Protein AF-A0A0F9LP31-F1 (afdb_monomer)

InterPro domains:
  IPR007197 Radical SAM [PF04055] (24-174)
  IPR007197 Radical SAM [SFLDS00029] (25-174)
  IPR013785 Aldolase-type TIM barrel [G3DSA:3.20.20.70] (20-294)
  IPR058240 Radical SAM superfamily [SSF102114] (23-187)

Foldseek 3Di:
DDDDPDDPVVLVQQLLQQLVLEHAAFDAAPWPFLLQVCLLCVVQVHDLTDHHDDLVSLVVRLVSHDQADEHEYQAGPLNSHHQQLNPVCSLVSLLSNCVSRVPGAYEYEHCQQNDDPVCLVSCVSRNYAYEHAVQFPPPVVCCVRGVDPGPCPRVLCCLQPRVVRYQEYEYEQQDPVRLVVRLVVSVVSPVCRQAPHEYEYEHRFAFPSRDVVSLVSRVNRLVCVVVSVVVSVVRHPHYAYAALAPVSDDPPDDLQRYDDVPDGSPLVVVVVVVVVVVVVCVVVVHDLQQEAEEAWPRCQVVCCVVCVVCVVRYFYQAAPSTHTSNGDLLNHAPVSVVVRCVVVVSHQEYEYACNQQDVQHGSVRDHPDCPDSHHYDHD

pLDDT: mean 86.64, std 11.51, range [40.88, 98.44]

Sequence (379 aa):
MKTIGLNKQDYKLFIRDALNN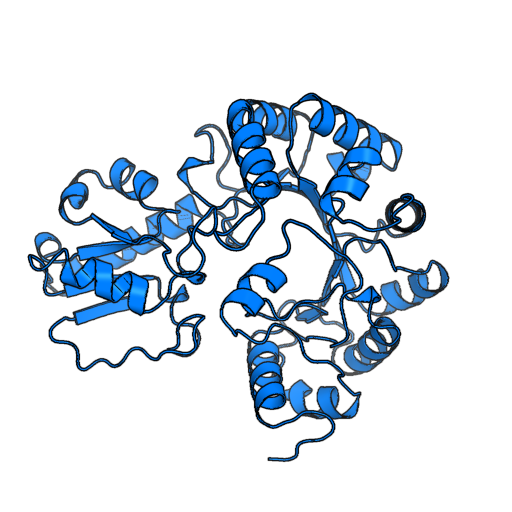CLITGGKCNIGCIFCSCKAQNSIGLRNQIDYISKADIDSIVDYINPNQTIFFGEGTSFLSCEPFSNTEYVDLLEYFNKYFPNSNKMTTTTGLNINPQDYDRLRKCNISFVISVNTLDQNKRQEIMKSQDNFYGLIDFLKNCKDIIHKVSLFYFDMKILKSDLEKLNKIDSDYITKKQVMLRLIDYSKFHNQKTQQLHLNAKKTWFKGVEYFDKNVMYPYYWLRSLSDFPDNIKEINNSIFGIYPARKIFKNKIKEALQFFESNLIDVTKIGFLLAESVYDYFIIQFPELKKNAIFVKNNTFGGSYTVAPLLTLNDFINAILKNKKFNTFLTSKTIFNWKRDIGGNHIIFDYPFKIYLI

Organism: NCBI:txid412755

Radius of gyration: 21.65 Å; Cα contacts (8 Å, |Δi|>4): 676; chains: 1; bounding box: 56×42×60 Å

Nearest PDB structures (foldseek):
  2fb2-assembly1_B  TM=6.799E-01  e=3.625E-04  Staphylococcus aureus
  5vsm-assembly1_A  TM=6.860E-01  e=3.244E-03  Mus musculus
  1tv7-assembly1_B  TM=6.315E-01  e=1.563E-03  Staphylococcus aureus
  6q2q-assembly2_B  TM=5.905E-01  e=2.872E-03  Mus musculus

Mean predicted aligned error: 6.44 Å

Secondary structure (DSSP, 8-state):
---SSS-HHHHHHHHHHHTTTEE----------TT-HHHHHHTTT-----S---HHHHHTTGGG--TTSPEEESB-TTS-B--GGGSTTHHHHHHHHHTT-TTS-EEEEE-SSS--GGGHHHHHTTTEEEEEEEE-S-HHHHHHHH-S---SHHHHHHHHH-TTTEEEEEEE---HHHHHHHHHHHHHH-THHHHTSEEEEEPPP--TTS-HHHHHHHHHHHHHHHHHHHHHHHH-SEEEEEES-GGGS-TTS-GGGEEETTBTTHHHHHHHHHHHHHHHHHHTT--GGGEEEEEEHHHHHHHHHH-GGGTTTEEEE---SS-TT--SGGG--HHHHHHHHHH-TT-SEEEE-GGGSBTTB-TTS-B--S-SSSEEEE-

Structure (mmCIF, N/CA/C/O backbone):
data_AF-A0A0F9LP31-F1
#
_entry.id   AF-A0A0F9LP31-F1
#
loop_
_atom_site.group_PDB
_atom_site.id
_atom_site.type_symbol
_atom_site.label_atom_id
_atom_site.label_alt_id
_atom_site.label_comp_id
_atom_site.label_asym_id
_atom_site.label_entity_id
_atom_site.label_seq_id
_atom_site.pdbx_PDB_ins_code
_atom_site.Cartn_x
_atom_site.Cartn_y
_atom_site.Cartn_z
_atom_site.occupancy
_atom_site.B_iso_or_equiv
_atom_site.auth_seq_id
_atom_site.auth_comp_id
_atom_site.auth_asym_id
_atom_site.auth_atom_id
_atom_site.pdbx_PDB_model_num
ATOM 1 N N . MET A 1 1 ? -24.455 -3.508 -22.679 1.00 49.81 1 MET A N 1
ATOM 2 C CA . MET A 1 1 ? -23.961 -3.737 -21.302 1.00 49.81 1 MET A CA 1
ATOM 3 C C . MET A 1 1 ? -24.968 -3.104 -20.368 1.00 49.81 1 MET A C 1
ATOM 5 O O . MET A 1 1 ? -25.236 -1.923 -20.552 1.00 49.81 1 MET A O 1
ATOM 9 N N . LYS A 1 2 ? -25.576 -3.868 -19.454 1.00 40.88 2 LYS A N 1
ATOM 10 C CA . LYS A 1 2 ? -26.434 -3.289 -18.412 1.00 40.88 2 LYS A CA 1
ATOM 11 C C . LYS A 1 2 ? -25.560 -2.394 -17.527 1.00 40.88 2 LYS A C 1
ATOM 13 O O . LYS A 1 2 ? -24.626 -2.888 -16.913 1.00 40.88 2 LYS A O 1
ATOM 18 N N . THR A 1 3 ? -25.834 -1.096 -17.507 1.00 53.31 3 THR A N 1
ATOM 19 C CA . THR A 1 3 ? -25.357 -0.161 -16.480 1.00 53.31 3 THR A CA 1
ATOM 20 C C . THR A 1 3 ? -26.496 0.013 -15.486 1.00 53.31 3 THR A C 1
ATOM 22 O O . THR A 1 3 ? -27.542 0.516 -15.895 1.00 53.31 3 THR A O 1
ATOM 25 N N . ILE A 1 4 ? -26.346 -0.397 -14.224 1.00 58.62 4 ILE A N 1
ATOM 26 C CA . ILE A 1 4 ? -27.332 -0.046 -13.190 1.00 58.62 4 ILE A CA 1
ATOM 27 C C . ILE A 1 4 ? -26.622 0.684 -12.060 1.00 58.62 4 ILE A C 1
ATOM 29 O O . ILE A 1 4 ? -26.120 0.046 -11.156 1.00 58.62 4 ILE A O 1
ATOM 33 N N . GLY A 1 5 ? -26.630 2.018 -12.136 1.00 66.19 5 GLY A N 1
ATOM 34 C CA . GLY A 1 5 ? -26.054 2.934 -11.144 1.00 66.19 5 GLY A CA 1
ATOM 35 C C . GLY A 1 5 ? -24.800 3.659 -11.641 1.00 66.19 5 GLY A C 1
ATOM 36 O O . GLY A 1 5 ? -24.668 4.866 -11.446 1.00 66.19 5 GLY A O 1
ATOM 37 N N . LEU A 1 6 ? -23.920 2.957 -12.363 1.00 81.94 6 LEU A N 1
ATOM 38 C CA . LEU A 1 6 ? -22.640 3.496 -12.844 1.00 81.94 6 LEU A CA 1
ATOM 39 C C . LEU A 1 6 ? -22.661 3.935 -14.314 1.00 81.94 6 LEU A C 1
ATOM 41 O O . LEU A 1 6 ? -23.241 3.280 -15.181 1.00 81.94 6 LEU A O 1
ATOM 45 N N . ASN A 1 7 ? -21.936 5.013 -14.633 1.00 85.19 7 ASN A N 1
ATOM 46 C CA . ASN A 1 7 ? -21.635 5.344 -16.029 1.00 85.19 7 ASN A CA 1
ATOM 47 C C . ASN A 1 7 ? -20.669 4.307 -16.641 1.00 85.19 7 ASN A C 1
ATOM 49 O O . ASN A 1 7 ? -19.993 3.552 -15.943 1.00 85.19 7 ASN A O 1
ATOM 53 N N . LYS A 1 8 ? -20.556 4.295 -17.975 1.00 83.38 8 LYS A N 1
ATOM 54 C CA . LYS A 1 8 ? -19.739 3.315 -18.716 1.00 83.38 8 LYS A CA 1
ATOM 55 C C . LYS A 1 8 ? -18.273 3.263 -18.268 1.00 83.38 8 LYS A C 1
ATOM 57 O O . LYS A 1 8 ? -17.661 2.200 -18.347 1.00 83.38 8 LYS A O 1
ATOM 62 N N . GLN A 1 9 ? -17.690 4.393 -17.872 1.00 81.06 9 GLN A N 1
ATOM 63 C CA . GLN A 1 9 ? -16.290 4.440 -17.455 1.00 81.06 9 GLN A CA 1
ATOM 64 C C . GLN A 1 9 ? -16.117 3.861 -16.048 1.00 81.06 9 GLN A C 1
ATOM 66 O O . GLN A 1 9 ? -15.221 3.049 -15.836 1.00 81.06 9 GLN A O 1
ATOM 71 N N . ASP A 1 10 ? -17.012 4.209 -15.129 1.00 84.25 10 ASP A N 1
ATOM 72 C CA . ASP A 1 10 ? -17.031 3.686 -13.762 1.00 84.25 10 ASP A CA 1
ATOM 73 C C . ASP A 1 10 ? -17.294 2.192 -13.724 1.00 84.25 10 ASP A C 1
ATOM 75 O O . ASP A 1 10 ? -16.589 1.461 -13.038 1.00 84.25 10 ASP A O 1
ATOM 79 N N . TYR A 1 11 ? -18.222 1.718 -14.550 1.00 86.56 11 TYR A N 1
ATOM 80 C CA . TYR A 1 11 ? -18.503 0.295 -14.659 1.00 86.56 11 TYR A CA 1
ATOM 81 C C . TYR A 1 11 ? -17.271 -0.508 -15.113 1.00 86.56 11 TYR A C 1
ATOM 83 O O . TYR A 1 11 ? -16.978 -1.572 -14.575 1.00 86.56 11 TYR A O 1
ATOM 91 N N . LYS A 1 12 ? -16.481 0.021 -16.060 1.00 84.50 12 LYS A N 1
ATOM 92 C CA . LYS A 1 12 ? -15.225 -0.623 -16.487 1.00 84.50 12 LYS A CA 1
ATOM 93 C C . LYS A 1 12 ? -14.193 -0.690 -15.365 1.00 84.50 12 LYS A C 1
ATOM 95 O O . LYS A 1 12 ? -13.499 -1.696 -15.244 1.00 84.50 12 LYS A O 1
ATOM 100 N N . LEU A 1 13 ? -14.063 0.384 -14.587 1.00 81.88 13 LEU A N 1
ATOM 101 C CA . LEU A 1 13 ? -13.157 0.428 -13.440 1.00 81.88 13 LEU A CA 1
ATOM 102 C C . LEU A 1 13 ? -13.594 -0.561 -12.357 1.00 81.88 13 LEU A C 1
ATOM 104 O O . LEU A 1 13 ? -12.758 -1.271 -11.806 1.00 81.88 13 LEU A O 1
ATOM 108 N N . PHE A 1 14 ? -14.900 -0.646 -12.122 1.00 86.12 14 PHE A N 1
ATOM 109 C CA . PHE A 1 14 ? -15.495 -1.535 -11.139 1.00 86.12 14 PHE A CA 1
ATOM 110 C C . PHE A 1 14 ? -15.284 -3.015 -11.487 1.00 86.12 14 PHE A C 1
ATOM 112 O O . PHE A 1 14 ? -14.776 -3.768 -10.663 1.00 86.12 14 PHE A O 1
ATOM 119 N N . ILE A 1 15 ? -15.543 -3.411 -12.739 1.00 87.56 15 ILE A N 1
ATOM 120 C CA . ILE A 1 15 ? -15.263 -4.772 -13.233 1.00 87.56 15 ILE A CA 1
ATOM 121 C C . ILE A 1 15 ? -13.771 -5.105 -13.143 1.00 87.56 15 ILE A C 1
ATOM 123 O O . ILE A 1 15 ? -13.401 -6.200 -12.726 1.00 87.56 15 ILE A O 1
ATOM 127 N N . ARG A 1 16 ? -12.897 -4.164 -13.526 1.00 84.69 16 ARG A N 1
ATOM 128 C CA . ARG A 1 16 ? -11.446 -4.357 -13.421 1.00 84.69 16 ARG A CA 1
ATOM 129 C C . ARG A 1 16 ? -11.039 -4.641 -11.977 1.00 84.69 16 ARG A C 1
ATOM 131 O O . ARG A 1 16 ? -10.239 -5.541 -11.756 1.00 84.69 16 ARG A O 1
ATOM 138 N N . ASP A 1 17 ? -11.544 -3.881 -11.013 1.00 86.31 17 ASP A N 1
ATOM 139 C CA . ASP A 1 17 ? -11.203 -4.099 -9.607 1.00 86.31 17 ASP A CA 1
ATOM 140 C C . ASP A 1 17 ? -11.762 -5.436 -9.100 1.00 86.31 17 ASP A C 1
ATOM 142 O O . ASP A 1 17 ? -11.011 -6.184 -8.474 1.00 86.31 17 ASP A O 1
ATOM 146 N N . ALA A 1 18 ? -12.988 -5.808 -9.484 1.00 89.44 18 ALA A N 1
ATOM 147 C CA . ALA A 1 18 ? -13.575 -7.104 -9.138 1.00 89.44 18 ALA A CA 1
ATOM 148 C C . ALA A 1 18 ? -12.726 -8.287 -9.640 1.00 89.44 18 ALA A C 1
ATOM 150 O O . ALA A 1 18 ? -12.431 -9.200 -8.876 1.00 89.44 18 ALA A O 1
ATOM 151 N N . LEU A 1 19 ? -12.221 -8.221 -10.879 1.00 88.75 19 LEU A N 1
ATOM 152 C CA . LEU A 1 19 ? -11.303 -9.225 -11.447 1.00 88.75 19 LEU A CA 1
ATOM 153 C C . LEU A 1 19 ? -9.974 -9.364 -10.685 1.00 88.75 19 LEU A C 1
ATOM 155 O O . LEU A 1 19 ? -9.249 -10.337 -10.880 1.00 88.75 19 LEU A O 1
ATOM 159 N N . ASN A 1 20 ? -9.627 -8.385 -9.849 1.00 85.12 20 ASN A N 1
ATOM 160 C CA . ASN A 1 20 ? -8.463 -8.426 -8.969 1.00 85.12 20 ASN A CA 1
ATOM 161 C C . ASN A 1 20 ? -8.861 -8.620 -7.496 1.00 85.12 20 ASN A C 1
ATOM 163 O O . ASN A 1 20 ? -8.081 -8.285 -6.605 1.00 85.12 20 ASN A O 1
ATOM 167 N N . ASN A 1 21 ? -10.065 -9.135 -7.232 1.00 90.81 21 ASN A N 1
ATOM 168 C CA . ASN A 1 21 ? -10.588 -9.347 -5.887 1.00 90.81 21 ASN A CA 1
ATOM 169 C C . ASN A 1 21 ? -10.711 -8.064 -5.045 1.00 90.81 21 ASN A C 1
ATOM 171 O O . ASN A 1 21 ? -10.670 -8.114 -3.817 1.00 90.81 21 ASN A O 1
ATOM 175 N N . CYS A 1 22 ? -10.891 -6.914 -5.692 1.00 89.88 22 CYS A N 1
ATOM 176 C CA . CYS A 1 22 ? -11.143 -5.638 -5.038 1.00 89.88 22 CYS A CA 1
ATOM 177 C C . CYS A 1 22 ? -12.588 -5.191 -5.276 1.00 89.88 22 CYS A C 1
ATOM 179 O O . CY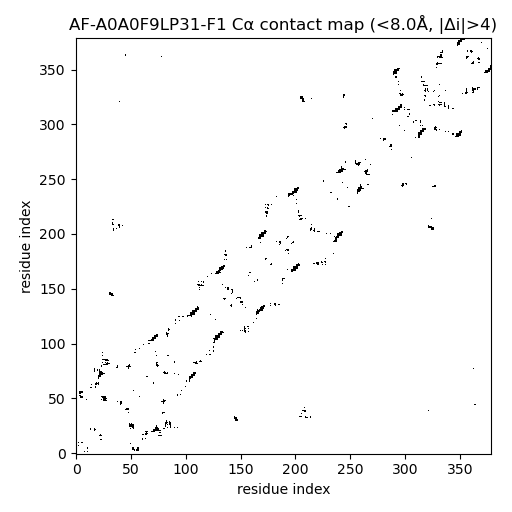S A 1 22 ? -13.050 -5.131 -6.413 1.00 89.88 22 CYS A O 1
ATOM 181 N N . LEU A 1 23 ? -13.282 -4.798 -4.214 1.00 89.56 23 LEU A N 1
ATOM 182 C CA . LEU A 1 23 ? -14.581 -4.149 -4.285 1.00 89.56 23 LEU A CA 1
ATOM 183 C C . LEU A 1 23 ? -14.478 -2.746 -3.702 1.00 89.56 23 LEU A C 1
ATOM 185 O O . LEU A 1 23 ? -14.383 -2.563 -2.492 1.00 89.56 23 LEU A O 1
ATOM 189 N N . ILE A 1 24 ? -14.542 -1.743 -4.563 1.00 86.50 24 ILE A N 1
ATOM 190 C CA . ILE A 1 24 ? -14.755 -0.362 -4.135 1.00 86.50 24 ILE A CA 1
ATOM 191 C C . ILE A 1 24 ? -16.195 -0.191 -3.653 1.00 86.50 24 ILE A C 1
ATOM 193 O O . ILE A 1 24 ? -17.113 -0.797 -4.196 1.00 86.50 24 ILE A O 1
ATOM 197 N N . THR A 1 25 ? -16.395 0.642 -2.637 1.00 82.56 25 THR A N 1
ATOM 198 C CA . THR A 1 25 ? -17.721 0.909 -2.050 1.00 82.56 25 THR A CA 1
ATOM 199 C C . THR A 1 25 ? -18.273 2.275 -2.433 1.00 82.56 25 THR A C 1
ATOM 201 O O . THR A 1 25 ? -19.372 2.630 -2.027 1.00 82.56 25 THR A O 1
ATOM 204 N N . GLY A 1 26 ? -17.514 3.049 -3.211 1.00 82.38 26 GLY A N 1
ATOM 205 C CA . GLY A 1 26 ? -17.853 4.419 -3.567 1.00 82.38 26 GLY A CA 1
ATOM 206 C C . GLY A 1 26 ? -17.893 5.352 -2.355 1.00 82.38 26 GLY A C 1
ATOM 207 O O . GLY A 1 26 ? -17.541 4.972 -1.237 1.00 82.38 26 GLY A O 1
ATOM 208 N N . GLY A 1 27 ? -18.334 6.584 -2.589 1.00 80.62 27 GLY A N 1
ATOM 209 C CA . GLY A 1 27 ? -18.416 7.629 -1.575 1.00 80.62 27 GLY A CA 1
ATOM 210 C C . GLY A 1 27 ? -17.231 8.593 -1.594 1.00 80.62 27 GLY A C 1
ATOM 211 O O . GLY A 1 27 ? -16.167 8.319 -2.153 1.00 80.62 27 GLY A O 1
ATOM 212 N N . LYS A 1 28 ? -17.442 9.764 -0.985 1.00 82.75 28 LYS A N 1
ATOM 213 C CA . LYS A 1 28 ? -16.460 10.852 -0.920 1.00 82.75 28 LYS A CA 1
ATOM 214 C C . LYS A 1 28 ? -15.696 10.783 0.393 1.00 82.75 28 LYS A C 1
ATOM 216 O O . LYS A 1 28 ? -16.286 10.880 1.464 1.00 82.75 28 LYS A O 1
ATOM 221 N N . CYS A 1 29 ? -14.373 10.674 0.309 1.00 84.56 29 CYS A N 1
ATOM 222 C CA . CYS A 1 29 ? -13.518 10.773 1.486 1.00 84.56 29 CYS A CA 1
ATOM 223 C C . CYS A 1 29 ? -13.618 12.184 2.084 1.00 84.56 29 CYS A C 1
ATOM 225 O O . CYS A 1 29 ? -13.332 13.171 1.405 1.00 84.56 29 CYS A O 1
ATOM 227 N N . ASN A 1 30 ? -13.981 12.277 3.363 1.00 84.12 30 ASN A N 1
ATOM 228 C CA . ASN A 1 30 ? -14.079 13.546 4.094 1.00 84.12 30 ASN A CA 1
ATOM 229 C C . ASN A 1 30 ? -12.782 13.923 4.840 1.00 84.12 30 ASN A C 1
ATOM 231 O O . ASN A 1 30 ? -12.747 14.920 5.558 1.00 84.12 30 ASN A O 1
ATOM 235 N N . ILE A 1 31 ? -11.708 13.145 4.666 1.00 87.88 31 ILE A N 1
ATOM 236 C CA . ILE A 1 31 ? -10.416 13.355 5.329 1.00 87.88 31 ILE A CA 1
ATOM 237 C C . ILE A 1 31 ? -9.444 14.094 4.398 1.00 87.88 31 ILE A C 1
ATOM 239 O O . ILE A 1 31 ? -9.202 13.683 3.263 1.00 87.88 31 ILE A O 1
ATOM 243 N N . GLY A 1 32 ? -8.836 15.174 4.894 1.00 88.25 32 GLY A N 1
ATOM 244 C CA . GLY A 1 32 ? -7.949 16.069 4.143 1.00 88.25 32 GLY A CA 1
ATOM 245 C C . GLY A 1 32 ? -6.462 15.703 4.193 1.00 88.25 32 GLY A C 1
ATOM 246 O O . GLY A 1 32 ? -5.620 16.606 4.267 1.00 88.25 32 GLY A O 1
ATOM 247 N N . CYS A 1 33 ? -6.120 14.410 4.174 1.00 91.00 33 CYS A N 1
ATOM 248 C CA . CYS A 1 33 ? -4.748 13.934 4.362 1.00 91.00 33 CYS A CA 1
ATOM 249 C C . CYS A 1 33 ? -3.746 14.600 3.406 1.00 91.00 33 CYS A C 1
ATOM 251 O O . CYS A 1 33 ? -3.878 14.528 2.182 1.00 91.00 33 CYS A O 1
ATOM 253 N N . ILE A 1 34 ? -2.682 15.194 3.956 1.00 91.88 34 ILE A N 1
ATOM 254 C CA . ILE A 1 34 ? -1.662 15.899 3.161 1.00 91.88 34 ILE A CA 1
ATOM 255 C C . ILE A 1 34 ? -0.806 14.965 2.306 1.00 91.88 34 ILE A C 1
ATOM 257 O O . ILE A 1 34 ? -0.167 15.443 1.380 1.00 91.88 34 ILE A O 1
ATOM 261 N N . PHE A 1 35 ? -0.816 13.667 2.611 1.00 90.06 35 PHE A N 1
ATOM 262 C CA . PHE A 1 35 ? -0.047 12.603 1.958 1.00 90.06 35 PHE A CA 1
ATOM 263 C C . PHE A 1 35 ? -0.902 11.699 1.049 1.00 90.06 35 PHE A C 1
ATOM 265 O O . PHE A 1 35 ? -0.435 10.654 0.594 1.00 90.06 35 PHE A O 1
ATOM 272 N N . CYS A 1 36 ? -2.179 12.040 0.841 1.00 87.38 36 CYS A N 1
ATOM 273 C CA . CYS A 1 36 ? -3.123 11.173 0.140 1.00 87.38 36 CYS A CA 1
ATOM 274 C C . CYS A 1 36 ? -2.761 11.002 -1.344 1.00 87.38 36 CYS A C 1
ATOM 276 O O . CYS A 1 36 ? -2.756 11.976 -2.101 1.00 87.38 36 CYS A O 1
ATOM 278 N N . SER A 1 37 ? -2.562 9.759 -1.797 1.00 80.62 37 SER A N 1
ATOM 279 C CA . SER A 1 37 ? -2.286 9.453 -3.208 1.00 80.62 37 SER A CA 1
ATOM 280 C C . SER A 1 37 ? -3.399 9.916 -4.147 1.00 80.62 37 SER A C 1
ATOM 282 O O . SER A 1 37 ? -3.102 10.356 -5.259 1.00 80.62 37 SER A O 1
ATOM 284 N N . CYS A 1 38 ? -4.657 9.926 -3.692 1.00 80.00 38 CYS A N 1
ATOM 285 C CA . CYS A 1 38 ? -5.794 10.430 -4.465 1.00 80.00 38 CYS A CA 1
ATOM 286 C C . CYS A 1 38 ? -5.569 11.889 -4.913 1.00 80.00 38 CYS A C 1
ATOM 288 O O . CYS A 1 38 ? -5.861 12.244 -6.057 1.00 80.00 38 CYS A O 1
ATOM 290 N N . LYS A 1 39 ? -4.942 12.733 -4.078 1.00 76.50 39 LYS A N 1
ATOM 291 C CA . LYS A 1 39 ? -4.621 14.124 -4.443 1.00 76.50 39 LYS A CA 1
ATOM 292 C C . LYS A 1 39 ? -3.617 14.208 -5.594 1.00 76.50 39 LYS A C 1
ATOM 294 O O . LYS A 1 39 ? -3.779 15.024 -6.504 1.00 76.50 39 LYS A O 1
ATOM 299 N N . ALA A 1 40 ? -2.589 13.362 -5.565 1.00 75.38 40 ALA A N 1
ATOM 300 C CA . ALA A 1 40 ? -1.604 13.297 -6.638 1.00 75.38 40 ALA A CA 1
ATOM 301 C C . ALA A 1 40 ? -2.235 12.846 -7.962 1.00 75.38 40 ALA A C 1
ATOM 303 O O . ALA A 1 40 ? -1.876 13.361 -9.014 1.00 75.38 40 ALA A O 1
ATOM 304 N N . GLN A 1 41 ? -3.198 11.929 -7.906 1.00 74.50 41 GLN A N 1
ATOM 305 C CA . GLN A 1 41 ? -3.875 11.392 -9.086 1.00 74.50 41 GLN A CA 1
ATOM 306 C C . GLN A 1 41 ? -4.831 12.385 -9.739 1.00 74.50 41 GLN A C 1
ATOM 308 O O . GLN A 1 41 ? -4.773 12.578 -10.953 1.00 74.50 41 GLN A O 1
ATOM 313 N N . ASN A 1 42 ? -5.631 13.090 -8.936 1.00 76.50 42 ASN A N 1
ATOM 314 C CA . ASN A 1 42 ? -6.490 14.166 -9.435 1.00 76.50 42 ASN A CA 1
ATOM 315 C C . ASN A 1 42 ? -5.683 15.235 -10.181 1.00 76.50 42 ASN A C 1
ATOM 317 O O . ASN A 1 42 ? -6.134 15.763 -11.193 1.00 76.50 42 ASN A O 1
ATOM 321 N N . SER A 1 43 ? -4.457 15.506 -9.724 1.00 78.38 43 SER A N 1
ATOM 322 C CA . SER A 1 43 ? -3.568 16.496 -10.346 1.00 78.38 43 SER A CA 1
ATOM 323 C C . SER A 1 43 ? -3.085 16.104 -11.752 1.00 78.38 43 SER A C 1
ATOM 325 O O . SER A 1 43 ? -2.567 16.958 -12.466 1.00 78.38 43 SER A O 1
ATOM 327 N N . ILE A 1 44 ? -3.255 14.842 -12.162 1.00 74.25 44 ILE A N 1
ATOM 328 C CA . ILE A 1 44 ? -2.924 14.341 -13.509 1.00 74.25 44 ILE A CA 1
ATOM 329 C C . ILE A 1 44 ? -4.155 13.834 -14.273 1.00 74.25 44 ILE A C 1
ATOM 331 O O . ILE A 1 44 ? -4.015 13.118 -15.260 1.00 74.25 44 ILE A O 1
ATOM 335 N N . GLY A 1 45 ? -5.361 14.183 -13.816 1.00 73.56 45 GLY A N 1
ATOM 336 C CA . GLY A 1 45 ? -6.615 13.809 -14.475 1.00 73.56 45 GLY A CA 1
ATOM 337 C C . GLY A 1 45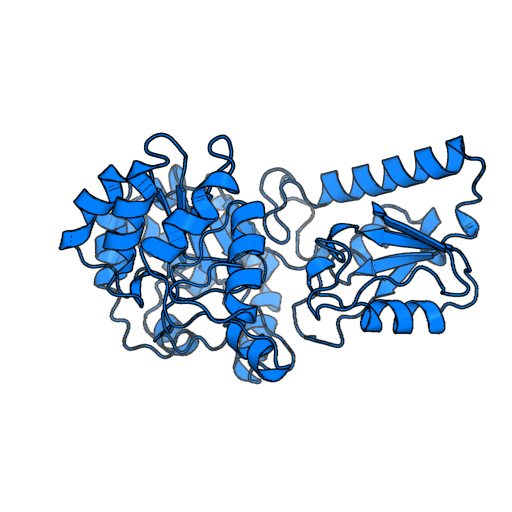 ? -7.004 12.333 -14.336 1.00 73.56 45 GLY A C 1
ATOM 338 O O . GLY A 1 45 ? -7.914 11.883 -15.031 1.00 73.56 45 GLY A O 1
ATOM 339 N N . LEU A 1 46 ? -6.353 11.569 -13.449 1.00 72.25 46 LEU A N 1
ATOM 340 C CA . LEU A 1 46 ? -6.779 10.204 -13.146 1.00 72.25 46 LEU A CA 1
ATOM 341 C C . LEU A 1 46 ? -7.991 10.238 -12.218 1.00 72.25 46 LEU A C 1
ATOM 343 O O . LEU A 1 46 ? -7.929 10.791 -11.119 1.00 72.25 46 LEU A O 1
ATOM 347 N N . ARG A 1 47 ? -9.084 9.603 -12.651 1.00 69.62 47 ARG A N 1
ATOM 348 C CA . ARG A 1 47 ? -10.266 9.411 -11.812 1.00 69.62 47 ARG A CA 1
ATOM 349 C C . ARG A 1 47 ? -9.928 8.439 -10.684 1.00 69.62 47 ARG A C 1
ATOM 351 O O . ARG A 1 47 ? -9.592 7.288 -10.947 1.00 69.62 47 ARG A O 1
ATOM 358 N N . ASN A 1 48 ? -10.035 8.913 -9.449 1.00 70.12 48 ASN A N 1
ATOM 359 C CA . ASN A 1 48 ? -9.670 8.180 -8.234 1.00 70.12 48 ASN A CA 1
ATOM 360 C C . ASN A 1 48 ? -10.885 7.789 -7.367 1.00 70.12 48 ASN A C 1
ATOM 362 O O . ASN A 1 48 ? -10.712 7.264 -6.270 1.00 70.12 48 ASN A O 1
ATOM 366 N N . GLN A 1 49 ? -12.107 8.047 -7.841 1.00 73.75 49 GLN A N 1
ATOM 367 C CA . GLN A 1 49 ? -13.316 7.837 -7.057 1.00 73.75 49 GLN A CA 1
ATOM 368 C C . GLN A 1 49 ? -14.514 7.472 -7.942 1.00 73.75 49 GLN A C 1
ATOM 370 O O . GLN A 1 49 ? -14.690 8.006 -9.044 1.00 73.75 49 GLN A O 1
ATOM 375 N N . ILE A 1 50 ? -15.357 6.595 -7.403 1.00 81.44 50 ILE A N 1
ATOM 376 C CA . ILE A 1 50 ? -16.735 6.376 -7.837 1.00 81.44 50 ILE A CA 1
ATOM 377 C C . ILE A 1 50 ? -17.639 6.983 -6.761 1.00 81.44 50 ILE A C 1
ATOM 379 O O . ILE A 1 50 ? -17.416 6.764 -5.572 1.00 81.44 50 ILE A O 1
ATOM 383 N N . ASP A 1 51 ? -18.623 7.789 -7.152 1.00 80.75 51 ASP A N 1
ATOM 384 C CA . ASP A 1 51 ? -19.438 8.529 -6.181 1.00 80.75 51 ASP A CA 1
ATOM 385 C C . ASP A 1 51 ? -20.384 7.622 -5.394 1.00 80.75 51 ASP A C 1
ATOM 387 O O . ASP A 1 51 ? -20.506 7.785 -4.184 1.00 80.75 51 ASP A O 1
ATOM 391 N N . TYR A 1 52 ? -21.013 6.657 -6.061 1.00 85.31 52 TYR A N 1
ATOM 392 C CA . TYR A 1 52 ? -22.013 5.780 -5.466 1.00 85.31 52 TYR A CA 1
ATOM 393 C C . TYR A 1 52 ? -21.949 4.387 -6.087 1.00 85.31 52 TYR A C 1
ATOM 395 O O . TYR A 1 52 ? -21.725 4.267 -7.291 1.00 85.31 52 TYR A O 1
ATOM 403 N N . ILE A 1 53 ? -22.143 3.357 -5.265 1.00 88.56 53 ILE A N 1
ATOM 404 C CA . ILE A 1 53 ? -22.222 1.956 -5.684 1.00 88.56 53 ILE A CA 1
ATOM 405 C C . ILE A 1 53 ? -23.452 1.352 -5.026 1.00 88.56 53 ILE A C 1
ATOM 407 O O . ILE A 1 53 ? -23.592 1.388 -3.806 1.00 88.56 53 ILE A O 1
ATOM 411 N N . SER A 1 54 ? -24.340 0.804 -5.848 1.00 89.69 54 SER A N 1
ATOM 412 C CA . SER A 1 54 ? -25.584 0.191 -5.401 1.00 89.69 54 SER A CA 1
ATOM 413 C C . SER A 1 54 ? -25.432 -1.313 -5.155 1.00 89.69 54 SER A C 1
ATOM 415 O O . SER A 1 54 ? -24.483 -1.961 -5.599 1.00 89.69 54 SER A O 1
ATOM 417 N N . LYS A 1 55 ? -26.435 -1.919 -4.514 1.00 92.19 55 LYS A N 1
ATOM 418 C CA . LYS A 1 55 ? -26.554 -3.386 -4.421 1.00 92.19 55 LYS A CA 1
ATOM 419 C C . LYS A 1 55 ? -26.648 -4.050 -5.802 1.00 92.19 55 LYS A C 1
ATOM 421 O O . LYS A 1 55 ? -26.036 -5.090 -6.011 1.00 92.19 55 LYS A O 1
ATOM 426 N N . ALA A 1 56 ? -27.327 -3.412 -6.758 1.00 91.62 56 ALA A N 1
ATOM 427 C CA . ALA A 1 56 ? -27.426 -3.907 -8.132 1.00 91.62 56 ALA A CA 1
ATOM 428 C C . ALA A 1 56 ? -26.076 -3.868 -8.870 1.00 91.62 56 ALA A C 1
ATOM 430 O O . ALA A 1 56 ? -25.798 -4.739 -9.695 1.00 91.62 56 ALA A O 1
ATOM 431 N N . ASP A 1 57 ? -25.219 -2.889 -8.559 1.00 91.69 57 ASP A N 1
ATOM 432 C CA . ASP A 1 57 ? -23.841 -2.881 -9.049 1.00 91.69 57 ASP A CA 1
ATOM 433 C C . ASP A 1 57 ? -23.084 -4.095 -8.503 1.00 91.69 57 ASP A C 1
ATOM 435 O O . ASP A 1 57 ? -22.462 -4.816 -9.283 1.00 91.69 57 ASP A O 1
ATOM 439 N N . ILE A 1 58 ? -23.187 -4.375 -7.197 1.00 93.00 58 ILE A N 1
ATOM 440 C CA . ILE A 1 58 ? -22.579 -5.566 -6.583 1.00 93.00 58 ILE A CA 1
ATOM 441 C C . ILE A 1 58 ? -23.050 -6.844 -7.286 1.00 93.00 58 ILE A C 1
ATOM 443 O O . ILE A 1 58 ? -22.212 -7.647 -7.690 1.00 93.00 58 ILE A O 1
ATOM 447 N N . ASP A 1 59 ? -24.357 -7.003 -7.505 1.00 94.12 59 ASP A N 1
ATOM 448 C CA . ASP A 1 59 ? -24.920 -8.171 -8.198 1.00 94.12 59 ASP A CA 1
ATOM 449 C C . ASP A 1 59 ? -24.303 -8.367 -9.590 1.00 94.12 59 ASP A C 1
ATOM 451 O O . ASP A 1 59 ? -24.120 -9.489 -10.050 1.00 94.12 59 ASP A O 1
ATOM 455 N N . SER A 1 60 ? -23.942 -7.274 -10.266 1.00 92.00 60 SER A N 1
ATOM 456 C CA . SER A 1 60 ? -23.367 -7.326 -11.610 1.00 92.00 60 SER A CA 1
ATOM 457 C C . SER A 1 60 ? -21.908 -7.788 -11.662 1.00 92.00 60 SER A C 1
ATOM 459 O O . SER A 1 60 ? -21.411 -8.037 -12.765 1.00 92.00 60 SER A O 1
ATOM 461 N N . ILE A 1 61 ? -21.216 -7.863 -10.513 1.00 91.38 61 ILE A N 1
ATOM 462 C CA . ILE A 1 61 ? -19.787 -8.200 -10.462 1.00 91.38 61 ILE A CA 1
ATOM 463 C C . ILE A 1 61 ? -19.444 -9.471 -9.688 1.00 91.38 61 ILE A C 1
ATOM 465 O O . ILE A 1 61 ? -18.295 -9.907 -9.767 1.00 91.38 61 ILE A O 1
ATOM 469 N N . VAL A 1 62 ? -20.396 -10.075 -8.967 1.00 93.12 62 VAL A N 1
ATOM 470 C CA . VAL A 1 62 ? -20.131 -11.246 -8.106 1.00 93.12 62 VAL A CA 1
ATOM 471 C C . VAL A 1 62 ? -19.428 -12.386 -8.849 1.00 93.12 62 VAL A C 1
ATOM 473 O O . VAL A 1 62 ? -18.495 -12.970 -8.307 1.00 93.12 62 VAL A O 1
ATOM 476 N N . ASP A 1 63 ? -19.772 -12.623 -10.116 1.00 93.69 63 ASP A N 1
ATOM 477 C CA . ASP A 1 63 ? -19.187 -13.694 -10.936 1.00 93.69 63 ASP A CA 1
ATOM 478 C C . ASP A 1 63 ? -17.706 -13.469 -11.300 1.00 93.69 63 ASP A C 1
ATOM 480 O O . ASP A 1 63 ? -17.030 -14.396 -11.746 1.00 93.69 63 ASP A O 1
ATOM 484 N N . TYR A 1 64 ? -17.174 -12.254 -11.118 1.00 93.19 64 TYR A N 1
ATOM 485 C CA . TYR A 1 64 ? -15.761 -11.941 -11.379 1.00 93.19 64 TYR A CA 1
ATOM 486 C C . TYR A 1 64 ? -14.868 -12.074 -10.142 1.00 93.19 64 TYR A C 1
ATOM 488 O O . TYR A 1 64 ? -13.646 -11.988 -10.270 1.00 93.19 64 TYR A O 1
ATOM 496 N N . ILE A 1 65 ? -15.451 -12.260 -8.956 1.00 93.44 65 ILE A N 1
ATOM 497 C CA . ILE A 1 65 ? -14.715 -12.367 -7.695 1.00 93.44 65 ILE A CA 1
ATOM 498 C C . ILE A 1 65 ? -14.276 -13.815 -7.480 1.00 93.44 65 ILE A C 1
ATOM 500 O O . ILE A 1 65 ? -15.078 -14.741 -7.572 1.00 93.44 65 ILE A O 1
ATOM 504 N N . ASN A 1 66 ? -13.009 -14.024 -7.116 1.00 93.25 66 ASN A N 1
ATOM 505 C CA . ASN A 1 66 ? -12.517 -15.342 -6.723 1.00 93.25 66 ASN A CA 1
ATOM 506 C C . ASN A 1 66 ? -12.663 -15.553 -5.201 1.00 93.25 66 ASN A C 1
ATOM 508 O O . ASN A 1 66 ? -11.852 -15.020 -4.442 1.00 93.25 66 ASN A O 1
ATOM 512 N N . PRO A 1 67 ? -13.614 -16.369 -4.713 1.00 93.94 67 PRO A N 1
ATOM 513 C CA . PRO A 1 67 ? -13.863 -16.522 -3.277 1.00 93.94 67 PRO A CA 1
ATOM 514 C C . PRO A 1 67 ? -12.731 -17.209 -2.499 1.00 93.94 67 PRO A C 1
ATOM 516 O O . PRO A 1 67 ? -12.722 -17.142 -1.269 1.00 93.94 67 PRO A O 1
ATOM 519 N N . ASN A 1 68 ? -11.789 -17.859 -3.192 1.00 93.25 68 ASN A N 1
ATOM 520 C CA . ASN A 1 68 ? -10.660 -18.572 -2.586 1.00 93.25 68 ASN A CA 1
ATOM 521 C C . ASN A 1 68 ? -9.457 -17.663 -2.286 1.00 93.25 68 ASN A C 1
ATOM 523 O O . ASN A 1 68 ? -8.462 -18.113 -1.721 1.00 93.25 68 ASN A O 1
ATOM 527 N N . GLN A 1 69 ? -9.520 -16.394 -2.688 1.00 89.94 69 GLN A N 1
ATOM 528 C CA . GLN A 1 69 ? -8.511 -15.381 -2.389 1.00 89.94 69 GLN A CA 1
ATOM 529 C C . GLN A 1 69 ? -9.105 -14.316 -1.466 1.00 89.94 69 GLN A C 1
ATOM 531 O O . GLN A 1 69 ? -10.318 -14.114 -1.436 1.00 89.94 69 GLN A O 1
ATOM 536 N N . THR A 1 70 ? -8.251 -13.611 -0.721 1.00 91.31 70 THR A N 1
ATOM 537 C CA . THR A 1 70 ? -8.696 -12.472 0.092 1.00 91.31 70 THR A CA 1
ATOM 538 C C . THR A 1 70 ? -9.371 -11.432 -0.794 1.00 91.31 70 THR A C 1
ATOM 540 O O . THR A 1 70 ? -8.812 -11.025 -1.811 1.00 91.31 70 THR A O 1
ATOM 543 N N . ILE A 1 71 ? -10.561 -10.996 -0.392 1.00 93.12 71 ILE A N 1
ATOM 544 C CA . ILE A 1 71 ? -11.316 -9.945 -1.068 1.00 93.12 71 ILE A CA 1
ATOM 545 C C . ILE A 1 71 ? -11.037 -8.623 -0.351 1.00 93.12 71 ILE A C 1
ATOM 547 O O . ILE A 1 71 ? -11.333 -8.473 0.835 1.00 93.12 71 ILE A O 1
ATOM 551 N N . PHE A 1 72 ? -10.464 -7.657 -1.058 1.00 91.81 72 PHE A N 1
ATOM 552 C CA . PHE A 1 72 ? -10.231 -6.316 -0.538 1.00 91.81 72 PHE A CA 1
ATOM 553 C C . PHE A 1 72 ? -11.499 -5.481 -0.708 1.00 91.81 72 PHE A C 1
ATOM 555 O O . PHE A 1 72 ? -11.995 -5.331 -1.818 1.00 91.81 72 PHE A O 1
ATOM 562 N N . PHE A 1 73 ? -12.037 -4.945 0.380 1.00 90.62 73 PHE A N 1
ATOM 563 C CA . PHE A 1 73 ? -13.320 -4.250 0.405 1.00 90.62 73 PHE A CA 1
ATOM 564 C C . PHE A 1 73 ? -13.113 -2.789 0.832 1.00 90.62 73 PHE A C 1
ATOM 566 O O . PHE A 1 73 ? -12.493 -2.520 1.859 1.00 90.62 73 PHE A O 1
ATOM 573 N N . GLY A 1 74 ? -13.601 -1.837 0.039 1.00 83.38 74 GLY A N 1
ATOM 574 C CA . GLY A 1 74 ? -13.419 -0.392 0.228 1.00 83.38 74 GLY A CA 1
ATOM 575 C C . GLY A 1 74 ? -12.193 0.217 -0.473 1.00 83.38 74 GLY A C 1
ATOM 576 O O . GLY A 1 74 ? -12.074 1.438 -0.526 1.00 83.38 74 GLY A O 1
ATOM 577 N N . GLU A 1 75 ? -11.306 -0.594 -1.060 1.00 74.81 75 GLU A N 1
ATOM 578 C CA . GLU A 1 75 ? -10.121 -0.126 -1.796 1.00 74.81 75 GLU A CA 1
ATOM 579 C C . GLU A 1 75 ? -9.954 -0.878 -3.126 1.00 74.81 75 GLU A C 1
ATOM 581 O O . GLU A 1 75 ? -10.070 -2.101 -3.188 1.00 74.81 75 GLU A O 1
ATOM 586 N N . GLY A 1 76 ? -9.687 -0.126 -4.195 1.00 64.44 76 GLY A N 1
ATOM 587 C CA . GLY A 1 76 ? -9.504 -0.611 -5.558 1.00 64.44 76 GLY A CA 1
ATOM 588 C C . GLY A 1 76 ? -8.044 -0.675 -6.011 1.00 64.44 76 GLY A C 1
ATOM 589 O O . GLY A 1 76 ? -7.184 0.072 -5.541 1.00 64.44 76 GLY A O 1
ATOM 590 N N . THR A 1 77 ? -7.757 -1.513 -7.011 1.00 61.00 77 THR A N 1
ATOM 591 C CA . THR A 1 77 ? -6.381 -1.803 -7.471 1.00 61.00 77 THR A CA 1
ATOM 592 C C . THR A 1 77 ? -5.625 -0.633 -8.091 1.00 61.00 77 THR A C 1
ATOM 594 O O . THR A 1 77 ? -4.399 -0.656 -8.154 1.00 61.00 77 THR A O 1
ATOM 597 N N . SER A 1 78 ? -6.327 0.395 -8.572 1.00 55.72 78 SER A N 1
ATOM 598 C CA . SER A 1 78 ? -5.709 1.594 -9.166 1.00 55.72 78 SER A CA 1
ATOM 599 C C . SER A 1 78 ? -5.769 2.807 -8.250 1.00 55.72 78 SER A C 1
ATOM 601 O O . SER A 1 78 ? -5.855 3.934 -8.734 1.00 55.72 78 SER A O 1
ATOM 603 N N . PHE A 1 79 ? -5.726 2.581 -6.934 1.00 59.78 79 PHE A N 1
ATOM 604 C CA . PHE A 1 79 ? -5.909 3.626 -5.924 1.00 59.78 79 PHE A CA 1
ATOM 605 C C . PHE A 1 79 ? -7.262 4.344 -6.063 1.00 59.78 79 PHE A C 1
ATOM 607 O O . PHE A 1 79 ? -7.398 5.507 -5.689 1.00 59.78 79 PHE A O 1
ATOM 614 N N . LEU A 1 80 ? -8.268 3.636 -6.591 1.00 68.31 80 LEU A N 1
ATOM 615 C CA . LEU A 1 80 ? -9.663 4.007 -6.398 1.00 68.31 80 LEU A CA 1
ATOM 616 C C . LEU A 1 80 ? -9.964 3.734 -4.928 1.00 68.31 80 LEU A C 1
ATOM 618 O O . LEU A 1 80 ? -10.256 2.606 -4.544 1.00 68.31 80 LEU A O 1
ATOM 622 N N . SER A 1 81 ? -9.752 4.736 -4.089 1.00 69.31 81 SER A N 1
ATOM 623 C CA . SER A 1 81 ? -9.775 4.575 -2.643 1.00 69.31 81 SER A CA 1
ATOM 624 C C . SER A 1 81 ? -10.441 5.779 -2.007 1.00 69.31 81 SER A C 1
ATOM 626 O O . SER A 1 81 ? -10.136 6.936 -2.313 1.00 69.31 81 SER A O 1
ATOM 628 N N . CYS A 1 82 ? -11.349 5.487 -1.093 1.00 77.25 82 CYS A N 1
ATOM 629 C CA . CYS A 1 82 ? -11.899 6.431 -0.142 1.00 77.25 82 CYS A CA 1
ATOM 630 C C . CYS A 1 82 ? -11.733 5.841 1.259 1.00 77.25 82 CYS A C 1
ATOM 632 O O . CYS A 1 82 ? -11.580 4.631 1.407 1.00 77.25 82 CYS A O 1
ATOM 634 N N . GLU A 1 83 ? -11.786 6.685 2.291 1.00 87.75 83 GLU A N 1
ATOM 635 C CA . GLU A 1 83 ? -12.025 6.188 3.647 1.00 87.75 83 GLU A CA 1
ATOM 636 C C . GLU A 1 83 ? -13.354 5.413 3.635 1.00 87.75 83 GLU A C 1
ATOM 638 O O . GLU A 1 83 ? -14.389 6.033 3.366 1.00 87.75 83 GLU A O 1
ATOM 643 N N . PRO A 1 84 ? -13.358 4.087 3.879 1.00 89.62 84 PRO A N 1
ATOM 644 C CA . PRO A 1 84 ? -14.552 3.285 3.646 1.00 89.62 84 PRO A CA 1
ATOM 645 C C . PRO A 1 84 ? -15.744 3.746 4.488 1.00 89.62 84 PRO A C 1
ATOM 647 O O . PRO A 1 84 ? -16.851 3.865 3.974 1.00 89.62 84 PRO A O 1
ATOM 650 N N . PHE A 1 85 ? -15.501 4.141 5.741 1.00 90.50 85 PHE A N 1
ATOM 651 C CA . PHE A 1 85 ? -16.545 4.626 6.649 1.00 90.50 85 PHE A CA 1
ATOM 652 C C . PHE A 1 85 ? -16.961 6.085 6.405 1.00 90.50 85 PHE A C 1
ATOM 654 O O . PHE A 1 85 ? -17.816 6.606 7.114 1.00 90.50 85 PHE A O 1
ATOM 661 N N . SER A 1 86 ? -16.394 6.774 5.408 1.00 87.38 86 SER A N 1
ATOM 662 C CA . SER A 1 86 ? -17.013 8.003 4.889 1.00 87.38 86 SER A CA 1
ATOM 663 C C . SER A 1 86 ? -18.260 7.700 4.048 1.00 87.38 86 SER A C 1
ATOM 665 O O . SER A 1 86 ? -19.070 8.600 3.836 1.00 87.38 86 SER A O 1
ATOM 667 N N . ASN A 1 87 ? -18.429 6.461 3.571 1.00 89.06 87 ASN A N 1
ATOM 668 C CA . ASN A 1 87 ? -19.683 5.998 2.992 1.00 89.06 87 ASN A CA 1
ATOM 669 C C . ASN A 1 87 ? -20.593 5.463 4.109 1.00 89.06 87 ASN A C 1
ATOM 671 O O . ASN A 1 87 ? -20.298 4.441 4.726 1.00 89.06 87 ASN A O 1
ATOM 675 N N . THR A 1 88 ? -21.727 6.124 4.341 1.00 88.75 88 THR A N 1
ATOM 676 C CA . THR A 1 88 ? -22.706 5.719 5.361 1.00 88.75 88 THR A CA 1
ATOM 677 C C . THR A 1 88 ? -23.347 4.361 5.076 1.00 88.75 88 THR A C 1
ATOM 679 O O . THR A 1 88 ? -23.809 3.708 6.003 1.00 88.75 88 THR A O 1
ATOM 682 N N . GLU A 1 89 ? -23.351 3.910 3.818 1.00 91.19 89 GLU A N 1
ATOM 683 C CA . GLU A 1 89 ? -23.852 2.591 3.412 1.00 91.19 89 GLU A CA 1
ATOM 684 C C . GLU A 1 89 ? -22.765 1.503 3.456 1.00 91.19 89 GLU A C 1
ATOM 686 O O . GLU A 1 89 ? -23.032 0.358 3.103 1.00 91.19 89 GLU A O 1
ATOM 691 N N . TYR A 1 90 ? -21.532 1.813 3.881 1.00 93.25 90 TYR A N 1
ATOM 692 C CA . TYR A 1 90 ? -20.409 0.868 3.834 1.00 93.25 90 TYR A CA 1
ATOM 693 C C . TYR A 1 90 ? -20.717 -0.475 4.513 1.00 93.25 90 TYR A C 1
ATOM 695 O O . TYR A 1 90 ? -20.492 -1.534 3.924 1.00 93.25 90 TYR A O 1
ATOM 703 N N . VAL A 1 91 ? -21.252 -0.434 5.738 1.00 95.44 91 VAL A N 1
ATOM 704 C CA . VAL A 1 91 ? -21.567 -1.646 6.512 1.00 95.44 91 VAL A CA 1
ATOM 705 C C . VAL A 1 91 ? -22.727 -2.412 5.869 1.00 95.44 91 VAL A C 1
ATOM 707 O O . VAL A 1 91 ? -22.657 -3.634 5.758 1.00 95.44 91 VAL A O 1
ATOM 710 N N . ASP A 1 92 ? -23.739 -1.711 5.355 1.00 95.62 92 ASP A N 1
ATOM 711 C CA . ASP A 1 92 ? -24.882 -2.315 4.656 1.00 95.62 92 ASP A CA 1
ATOM 712 C C . ASP A 1 92 ? -24.455 -3.015 3.357 1.00 95.62 92 ASP A C 1
ATOM 714 O O . ASP A 1 92 ? -24.931 -4.109 3.039 1.00 95.62 92 ASP A O 1
ATOM 718 N N . LEU A 1 93 ? -23.547 -2.395 2.597 1.00 95.06 93 LEU A N 1
ATOM 719 C CA . LEU A 1 93 ? -22.965 -2.973 1.387 1.00 95.06 93 LEU A CA 1
ATOM 720 C C . LEU A 1 93 ? -22.085 -4.178 1.724 1.00 95.06 93 LEU A C 1
ATOM 722 O O . LEU A 1 93 ? -22.132 -5.175 1.004 1.00 95.06 93 LEU A O 1
ATOM 726 N N . LEU A 1 94 ? -21.318 -4.121 2.818 1.00 96.06 94 LEU A N 1
ATOM 727 C CA . LEU A 1 94 ? -20.504 -5.244 3.284 1.00 96.06 94 LEU A CA 1
ATOM 728 C C . LEU A 1 94 ? -21.376 -6.435 3.680 1.00 96.06 94 LEU A C 1
ATOM 730 O O . LEU A 1 94 ? -21.118 -7.547 3.227 1.00 96.06 94 LEU A O 1
ATOM 734 N N . GLU A 1 95 ? -22.423 -6.216 4.475 1.00 97.12 95 GLU A N 1
ATOM 735 C CA . GLU A 1 95 ? -23.374 -7.263 4.858 1.00 97.12 95 GLU A CA 1
ATOM 736 C C . GLU A 1 95 ? -24.086 -7.848 3.635 1.00 97.12 95 GLU A C 1
ATOM 738 O O . GLU A 1 95 ? -24.272 -9.063 3.550 1.00 97.12 95 GLU A O 1
ATOM 743 N N . TYR A 1 96 ? -24.460 -7.005 2.667 1.00 97.19 96 TYR A N 1
ATOM 744 C CA . TYR A 1 96 ? -25.062 -7.454 1.415 1.00 97.19 96 TYR A CA 1
ATOM 745 C C . TYR A 1 96 ? -24.100 -8.325 0.603 1.00 97.19 96 TYR A C 1
ATOM 747 O O . TYR A 1 96 ? -24.449 -9.445 0.235 1.00 97.19 96 TYR A O 1
ATOM 755 N N . PHE A 1 97 ? -22.872 -7.852 0.388 1.00 95.81 97 PHE A N 1
ATOM 756 C CA . PHE A 1 97 ? -21.825 -8.590 -0.314 1.00 95.81 97 PHE A CA 1
ATOM 757 C C . PHE A 1 97 ? -21.471 -9.906 0.393 1.00 95.81 97 PHE A C 1
ATOM 759 O O . PHE A 1 97 ? -21.258 -10.934 -0.250 1.00 95.81 97 PHE A O 1
ATOM 766 N N . ASN A 1 98 ? -21.463 -9.909 1.729 1.00 96.75 98 ASN A N 1
ATOM 767 C CA . ASN A 1 98 ? -21.169 -11.088 2.537 1.00 96.75 98 ASN A CA 1
ATOM 768 C C . ASN A 1 98 ? -22.165 -12.237 2.317 1.00 96.75 98 ASN A C 1
ATOM 770 O O . ASN A 1 98 ? -21.795 -13.386 2.527 1.00 96.75 98 ASN A O 1
ATOM 774 N N . LYS A 1 99 ? -23.390 -11.969 1.840 1.00 96.88 99 LYS A N 1
ATOM 775 C CA . LYS A 1 99 ? -24.361 -13.024 1.490 1.00 96.88 99 LYS A CA 1
ATOM 776 C C . LYS A 1 99 ? -23.877 -13.913 0.345 1.00 96.88 99 LYS A C 1
ATOM 778 O O . LYS A 1 99 ? -24.176 -15.102 0.345 1.00 96.88 99 LYS A O 1
ATOM 783 N N . TYR A 1 100 ? -23.120 -13.351 -0.596 1.00 96.94 100 TYR A N 1
ATOM 784 C CA . TYR A 1 100 ? -22.537 -14.095 -1.714 1.00 96.94 100 TYR A CA 1
ATOM 785 C C . TYR A 1 100 ? -21.295 -14.886 -1.295 1.00 96.94 100 TYR A C 1
ATOM 787 O O . TYR A 1 100 ? -21.054 -15.982 -1.793 1.00 96.94 100 TYR A O 1
ATOM 795 N N . PHE A 1 101 ? -20.520 -14.343 -0.352 1.00 95.94 101 PHE A N 1
ATOM 796 C CA . PHE A 1 101 ? -19.217 -14.881 0.040 1.00 95.94 101 PHE A CA 1
ATOM 797 C C . PHE A 1 101 ? -19.049 -14.973 1.567 1.00 95.94 101 PHE A C 1
ATOM 799 O O . PHE A 1 101 ? -18.129 -14.357 2.117 1.00 95.94 101 PHE A O 1
ATOM 806 N N . PRO A 1 102 ? -19.901 -15.729 2.287 1.00 95.56 102 PRO A N 1
ATOM 807 C CA . PRO A 1 102 ? -19.924 -15.714 3.754 1.00 95.56 102 PRO A CA 1
ATOM 808 C C . PRO A 1 102 ? -18.621 -16.230 4.380 1.00 95.56 102 PRO A C 1
ATOM 810 O O . PRO A 1 102 ? -18.177 -15.720 5.404 1.00 95.56 102 PRO A O 1
ATOM 813 N N . ASN A 1 103 ? -17.968 -17.192 3.723 1.00 94.69 103 ASN A N 1
ATOM 814 C CA . ASN A 1 103 ? -16.754 -17.841 4.226 1.00 94.69 103 ASN A CA 1
ATOM 815 C C . ASN A 1 103 ? -15.458 -17.229 3.674 1.00 94.69 103 ASN A C 1
ATOM 817 O O . ASN A 1 103 ? -14.373 -17.573 4.135 1.00 94.69 103 ASN A O 1
ATOM 821 N N . SER A 1 104 ? -15.539 -16.333 2.688 1.00 94.75 104 SER A N 1
ATOM 822 C CA . SER A 1 104 ? -14.344 -15.719 2.106 1.00 94.75 104 SER A CA 1
ATOM 823 C C . SER A 1 104 ? -13.740 -14.698 3.060 1.00 94.75 104 SER A C 1
ATOM 825 O O . SER A 1 104 ? -14.462 -13.893 3.659 1.00 94.75 104 SER A O 1
ATOM 827 N N . ASN A 1 105 ? -12.410 -14.708 3.151 1.00 93.81 105 ASN A N 1
ATOM 828 C CA . ASN A 1 105 ? -11.652 -13.716 3.901 1.00 93.81 105 ASN A CA 1
ATOM 829 C C . ASN A 1 105 ? -11.807 -12.351 3.236 1.00 93.81 105 ASN A C 1
ATOM 831 O O . ASN A 1 105 ? -11.475 -12.188 2.059 1.00 93.81 105 ASN A O 1
ATOM 835 N N . LYS A 1 106 ? -12.277 -11.363 3.995 1.00 94.81 106 LYS A N 1
ATOM 836 C CA . LYS A 1 106 ? -12.380 -9.977 3.532 1.00 94.81 106 LYS A CA 1
ATOM 837 C C . LYS A 1 106 ? -11.376 -9.120 4.279 1.00 94.81 106 LYS A C 1
ATOM 839 O O . LYS A 1 106 ? -11.124 -9.348 5.460 1.00 94.81 106 LYS A O 1
ATOM 844 N N . MET A 1 107 ? -10.805 -8.125 3.615 1.00 94.44 107 MET A N 1
ATOM 845 C CA . MET A 1 107 ? -9.910 -7.172 4.258 1.00 94.44 107 MET A CA 1
ATOM 846 C C . MET A 1 107 ? -10.228 -5.749 3.833 1.00 94.44 107 MET A C 1
ATOM 848 O O . MET A 1 107 ? -10.488 -5.494 2.664 1.00 94.44 107 MET A O 1
ATOM 852 N N . THR A 1 108 ? -10.171 -4.815 4.774 1.00 93.19 108 THR A N 1
ATOM 853 C CA . THR A 1 108 ? -10.332 -3.388 4.490 1.00 93.19 108 THR A CA 1
ATOM 854 C C . THR A 1 108 ? -9.267 -2.559 5.196 1.00 93.19 108 THR A C 1
ATOM 856 O O . THR A 1 108 ? -8.715 -2.977 6.221 1.00 93.19 108 THR A O 1
ATOM 859 N N . THR A 1 109 ? -8.992 -1.375 4.655 1.00 91.81 109 THR A N 1
ATOM 860 C CA . THR A 1 109 ? -8.096 -0.385 5.251 1.00 91.81 109 THR A CA 1
ATOM 861 C C . THR A 1 109 ? -8.905 0.842 5.651 1.00 91.81 109 THR A C 1
ATOM 863 O O . THR A 1 109 ? -9.598 1.423 4.826 1.00 91.81 109 THR A O 1
ATOM 866 N N . THR A 1 110 ? -8.784 1.281 6.901 1.00 92.06 110 THR A N 1
ATOM 867 C CA . THR A 1 110 ? -9.487 2.468 7.420 1.00 92.06 110 THR A CA 1
ATOM 868 C C . THR A 1 110 ? -8.586 3.250 8.364 1.00 92.06 110 THR A C 1
ATOM 870 O O . THR A 1 110 ? -7.680 2.699 8.989 1.00 92.06 110 THR A O 1
ATOM 873 N N . THR A 1 111 ? -8.820 4.551 8.486 1.00 91.19 111 THR A N 1
ATOM 874 C CA . THR A 1 111 ? -8.189 5.405 9.501 1.00 91.19 111 THR A CA 1
ATOM 875 C C . THR A 1 111 ? -8.790 5.230 10.895 1.00 91.19 111 THR A C 1
ATOM 877 O O . THR A 1 111 ? -8.212 5.740 11.859 1.00 91.19 111 THR A O 1
ATOM 880 N N . GLY A 1 112 ? -9.933 4.542 11.002 1.00 90.06 112 GLY A N 1
ATOM 881 C CA . GLY A 1 112 ? -10.690 4.363 12.241 1.00 90.06 112 GLY A CA 1
ATOM 882 C C . GLY A 1 112 ? -11.512 5.584 12.666 1.00 90.06 112 GLY A C 1
ATOM 883 O O . GLY A 1 112 ? -12.128 5.549 13.723 1.00 90.06 112 GLY A O 1
ATOM 884 N N . LEU A 1 113 ? -11.517 6.667 11.877 1.00 87.06 113 LEU A N 1
ATOM 885 C CA . LEU A 1 113 ? -12.113 7.944 12.282 1.00 87.06 113 LEU A CA 1
ATOM 886 C C . LEU A 1 113 ? -13.647 7.915 12.319 1.00 87.06 113 LEU A C 1
ATOM 888 O O . LEU A 1 113 ? -14.243 8.437 13.253 1.00 87.06 113 LEU A O 1
ATOM 892 N N . ASN A 1 114 ? -14.271 7.323 11.299 1.00 88.50 114 ASN A N 1
ATOM 893 C CA . ASN A 1 114 ? -15.723 7.376 11.097 1.00 88.50 114 ASN A CA 1
ATOM 894 C C . ASN A 1 114 ? -16.433 6.066 11.499 1.00 88.50 114 ASN A C 1
ATOM 896 O O . ASN A 1 114 ? -17.581 5.854 11.121 1.00 88.50 114 ASN A O 1
ATOM 900 N N . ILE A 1 115 ? -15.759 5.164 12.222 1.00 89.94 115 ILE A N 1
ATOM 901 C CA . ILE A 1 115 ? -16.365 3.895 12.647 1.00 89.94 115 ILE A CA 1
ATOM 902 C C . ILE A 1 115 ? -17.274 4.155 13.848 1.00 89.94 115 ILE A C 1
ATOM 904 O O . ILE A 1 115 ? -16.859 4.789 14.818 1.00 89.94 115 ILE A O 1
ATOM 908 N N . ASN A 1 116 ? -18.501 3.640 13.795 1.00 90.62 116 ASN A N 1
ATOM 909 C CA . ASN A 1 116 ? -19.453 3.746 14.889 1.00 90.62 116 ASN A CA 1
ATOM 910 C C . ASN A 1 116 ? -19.441 2.462 15.747 1.00 90.62 116 ASN A C 1
ATOM 912 O O . ASN A 1 116 ? -19.540 1.368 15.184 1.00 90.62 116 ASN A O 1
ATOM 916 N N . PRO A 1 117 ? -19.376 2.562 17.091 1.00 93.62 117 PRO A N 1
ATOM 917 C CA . PRO A 1 117 ? -19.489 1.412 17.990 1.00 93.62 117 PRO A CA 1
ATOM 918 C C . PRO A 1 117 ? -20.698 0.505 17.742 1.00 93.62 117 PRO A C 1
ATOM 920 O O . PRO A 1 117 ? -20.603 -0.708 17.921 1.00 93.62 117 PRO A O 1
ATOM 923 N N . GLN A 1 118 ? -21.817 1.060 17.268 1.00 94.19 118 GLN A N 1
ATOM 924 C CA . GLN A 1 118 ? -23.017 0.278 16.953 1.00 94.19 118 GLN A CA 1
ATOM 925 C C . GLN A 1 118 ? -22.810 -0.738 15.811 1.00 94.19 118 GLN A C 1
ATOM 927 O O . GLN A 1 118 ? -23.576 -1.691 15.688 1.00 94.19 118 GLN A O 1
ATOM 932 N N . ASP A 1 119 ? -21.775 -0.558 14.983 1.00 95.25 119 ASP A N 1
ATOM 933 C CA . ASP A 1 119 ? -21.489 -1.436 13.849 1.00 95.25 119 ASP A CA 1
ATOM 934 C C . ASP A 1 119 ? -20.534 -2.586 14.200 1.00 95.25 119 ASP A C 1
ATOM 936 O O . ASP A 1 119 ? -20.336 -3.483 13.383 1.00 95.25 119 ASP A O 1
ATOM 940 N N . TYR A 1 120 ? -19.949 -2.629 15.401 1.00 96.44 120 TYR A N 1
ATOM 941 C CA . TYR A 1 120 ? -18.907 -3.613 15.735 1.00 96.44 120 TYR A CA 1
ATOM 942 C C . TYR A 1 120 ? -19.378 -5.062 15.576 1.00 96.44 120 TYR A C 1
ATOM 944 O O . TYR A 1 120 ? -18.705 -5.876 14.939 1.00 96.44 120 TYR A O 1
ATOM 952 N N . ASP A 1 121 ? -20.571 -5.379 16.074 1.00 97.00 121 ASP A N 1
ATOM 953 C CA . ASP A 1 121 ? -21.131 -6.728 15.958 1.00 97.00 121 ASP A CA 1
ATOM 954 C C . ASP A 1 121 ? -21.556 -7.069 14.529 1.00 97.00 121 ASP A C 1
ATOM 956 O O . ASP A 1 121 ? -21.530 -8.235 14.130 1.00 97.00 121 ASP A O 1
ATOM 960 N N . ARG A 1 122 ? -21.916 -6.058 13.734 1.00 96.81 122 ARG A N 1
ATOM 961 C CA . ARG A 1 122 ? -22.225 -6.211 12.308 1.00 96.81 122 ARG A CA 1
ATOM 962 C C . ARG A 1 122 ? -20.967 -6.559 11.520 1.00 96.81 122 ARG A C 1
ATOM 964 O O . ARG A 1 122 ? -20.959 -7.513 10.744 1.00 96.81 122 ARG A O 1
ATOM 971 N N . LEU A 1 123 ? -19.869 -5.855 11.796 1.00 96.62 123 LEU A N 1
ATOM 972 C CA . LEU A 1 123 ? -18.566 -6.110 11.188 1.00 96.62 123 LEU A CA 1
ATOM 973 C C . LEU A 1 123 ? -18.068 -7.528 11.502 1.00 96.62 123 LEU A C 1
ATOM 975 O O . LEU A 1 123 ? -17.682 -8.251 10.585 1.00 96.62 123 LEU A O 1
ATOM 979 N N . ARG A 1 124 ? -18.156 -7.982 12.760 1.00 95.44 124 ARG A N 1
ATOM 980 C CA . ARG A 1 124 ? -17.749 -9.349 13.154 1.00 95.44 124 ARG A CA 1
ATOM 981 C C . ARG A 1 124 ? -18.453 -10.455 12.374 1.00 95.44 124 ARG A C 1
ATOM 983 O O . ARG A 1 124 ? -17.842 -11.475 12.069 1.00 95.44 124 ARG A O 1
ATOM 990 N N . LYS A 1 125 ? -19.720 -10.251 12.009 1.00 96.12 125 LYS A N 1
ATOM 991 C CA . LYS A 1 125 ? -20.518 -11.227 11.248 1.00 96.12 125 LYS A CA 1
ATOM 992 C C . LYS A 1 125 ? -20.096 -11.355 9.778 1.00 96.12 125 LYS A C 1
ATOM 994 O O . LYS A 1 125 ? -20.559 -12.268 9.099 1.00 96.12 125 LYS A O 1
ATOM 999 N N . CYS A 1 126 ? -19.226 -10.474 9.277 1.00 95.94 126 CYS A N 1
ATOM 1000 C CA . CYS A 1 126 ? -18.872 -10.398 7.856 1.00 95.94 126 CYS A CA 1
ATOM 1001 C C . CYS A 1 126 ? -17.553 -11.098 7.469 1.00 95.94 126 CYS A C 1
ATOM 1003 O O . CYS A 1 126 ? -17.103 -10.947 6.330 1.00 95.94 126 CYS A O 1
ATOM 1005 N N . ASN A 1 127 ? -16.918 -11.839 8.388 1.00 93.62 127 ASN A N 1
ATOM 1006 C CA . ASN A 1 127 ? -15.591 -12.450 8.194 1.00 93.62 127 ASN A CA 1
ATOM 1007 C C . ASN A 1 127 ? -14.562 -11.461 7.597 1.00 93.62 127 ASN A C 1
ATOM 1009 O O . ASN A 1 127 ? -13.875 -11.738 6.607 1.00 93.62 127 ASN A O 1
ATOM 1013 N N . ILE A 1 128 ? -14.528 -10.253 8.164 1.00 95.50 128 ILE A N 1
ATOM 1014 C CA . ILE A 1 128 ? -13.676 -9.151 7.718 1.00 95.50 128 ILE A CA 1
ATOM 1015 C C . ILE A 1 128 ? -12.528 -8.921 8.697 1.00 95.50 128 ILE A C 1
ATOM 1017 O O . ILE A 1 128 ? -12.684 -9.009 9.911 1.00 95.50 128 ILE A O 1
ATOM 1021 N N . SER A 1 129 ? -11.368 -8.596 8.141 1.00 95.62 129 SER A N 1
ATOM 1022 C CA . SER A 1 129 ? -10.173 -8.177 8.856 1.00 95.62 129 SER A CA 1
ATOM 1023 C C . SER A 1 129 ? -9.812 -6.732 8.525 1.00 95.62 129 SER A C 1
ATOM 1025 O O . SER A 1 129 ? -9.977 -6.271 7.395 1.00 95.62 129 SER A O 1
ATOM 1027 N N . PHE A 1 130 ? -9.259 -6.019 9.499 1.00 95.19 130 PHE A N 1
ATOM 1028 C CA . PHE A 1 130 ? -8.919 -4.608 9.356 1.00 95.19 130 PHE A CA 1
ATOM 1029 C C . PHE A 1 130 ? -7.412 -4.353 9.349 1.00 95.19 130 PHE A C 1
ATOM 1031 O O . PHE A 1 130 ? -6.667 -4.851 10.200 1.00 95.19 130 PHE A O 1
ATOM 1038 N N . VAL A 1 131 ? -6.985 -3.496 8.420 1.00 94.06 131 VAL A N 1
ATOM 1039 C CA . VAL A 1 131 ? -5.721 -2.761 8.484 1.00 94.06 131 VAL A CA 1
ATOM 1040 C C . VAL A 1 131 ? -6.024 -1.337 8.942 1.00 94.06 131 VAL A C 1
ATOM 1042 O O . VAL A 1 131 ? -6.628 -0.549 8.216 1.00 94.06 131 VAL A O 1
ATOM 1045 N N . ILE A 1 132 ? -5.595 -0.986 10.151 1.00 94.94 132 ILE A N 1
ATOM 1046 C CA . ILE A 1 132 ? -5.879 0.330 10.725 1.00 94.94 132 ILE A CA 1
ATOM 1047 C C . ILE A 1 132 ? -4.728 1.289 10.447 1.00 94.94 132 ILE A C 1
ATOM 1049 O O . ILE A 1 132 ? -3.619 1.125 10.956 1.00 94.94 132 ILE A O 1
ATOM 1053 N N . SER A 1 133 ? -5.002 2.330 9.667 1.00 93.69 133 SER A N 1
ATOM 1054 C CA . SER A 1 133 ? -4.102 3.460 9.428 1.00 93.69 133 SER A CA 1
ATOM 1055 C C . SER A 1 133 ? -4.098 4.398 10.637 1.00 93.69 133 SER A C 1
ATOM 1057 O O . SER A 1 133 ? -4.644 5.503 10.614 1.00 93.69 133 SER A O 1
ATOM 1059 N N . VAL A 1 134 ? -3.470 3.929 11.721 1.00 95.19 134 VAL A N 1
ATOM 1060 C CA . VAL A 1 134 ? -3.264 4.688 12.964 1.00 95.19 134 VAL A CA 1
ATOM 1061 C C . VAL A 1 134 ? -2.445 5.947 12.701 1.00 95.19 134 VAL A C 1
ATOM 1063 O O . VAL A 1 134 ? -2.677 6.948 13.363 1.00 95.19 134 VAL A O 1
ATOM 1066 N N . ASN A 1 135 ? -1.553 5.945 11.709 1.00 95.19 135 ASN A N 1
ATOM 1067 C CA . ASN A 1 135 ? -0.690 7.059 11.304 1.00 95.19 135 ASN A CA 1
ATOM 1068 C C . ASN A 1 135 ? 0.253 7.539 12.421 1.00 95.19 135 ASN A C 1
ATOM 1070 O O . ASN A 1 135 ? 1.461 7.447 12.278 1.00 95.19 135 ASN A O 1
ATOM 1074 N N . THR A 1 136 ? -0.277 8.044 13.523 1.00 95.88 136 THR A N 1
ATOM 1075 C CA . THR A 1 136 ? 0.408 8.330 14.780 1.00 95.88 136 THR A CA 1
ATOM 1076 C C . THR A 1 136 ? -0.639 8.469 15.887 1.00 95.88 136 THR A C 1
ATOM 1078 O O . THR A 1 136 ? -1.773 8.872 15.620 1.00 95.88 136 THR A O 1
ATOM 1081 N N . LEU A 1 137 ? -0.268 8.147 17.124 1.00 95.19 137 LEU A N 1
ATOM 1082 C CA . LEU A 1 137 ? -1.060 8.410 18.327 1.00 95.19 137 LEU A CA 1
ATOM 1083 C C . LEU A 1 137 ? -0.663 9.746 18.985 1.00 95.19 137 LEU A C 1
ATOM 1085 O O . LEU A 1 137 ? -1.068 10.045 20.113 1.00 95.19 137 LEU A O 1
ATOM 1089 N N . ASP A 1 138 ? 0.132 10.577 18.307 1.00 94.69 138 ASP A N 1
ATOM 1090 C CA . ASP A 1 138 ? 0.332 11.985 18.640 1.00 94.69 138 ASP A CA 1
ATOM 1091 C C . ASP A 1 138 ? -0.802 12.848 18.060 1.00 94.69 138 ASP A C 1
ATOM 1093 O O . ASP A 1 138 ? -0.962 12.972 16.846 1.00 94.69 138 ASP A O 1
ATOM 1097 N N . GLN A 1 139 ? -1.597 13.449 18.950 1.00 91.44 139 GLN A N 1
ATOM 1098 C CA . GLN A 1 139 ? -2.806 14.206 18.609 1.00 91.44 139 GLN A CA 1
ATOM 1099 C C . GLN A 1 139 ? -2.511 15.364 17.656 1.00 91.44 139 GLN A C 1
ATOM 1101 O O . GLN A 1 139 ? -3.157 15.513 16.617 1.00 91.44 139 GLN A O 1
ATOM 1106 N N . ASN A 1 140 ? -1.499 16.163 17.993 1.00 91.62 140 ASN A N 1
ATOM 1107 C CA . ASN A 1 140 ? -1.137 17.346 17.226 1.00 91.62 140 ASN A CA 1
ATOM 1108 C C . ASN A 1 140 ? -0.626 16.936 15.846 1.00 91.62 140 ASN A C 1
ATOM 1110 O O . ASN A 1 140 ? -1.035 17.503 14.832 1.00 91.62 140 ASN A O 1
ATOM 1114 N N . LYS A 1 141 ? 0.229 15.908 15.790 1.00 93.50 141 LYS A N 1
ATOM 1115 C CA . LYS A 1 141 ? 0.767 15.404 14.530 1.00 93.50 141 LYS A CA 1
ATOM 1116 C C . LYS A 1 141 ? -0.317 14.784 13.654 1.00 93.50 141 LYS A C 1
ATOM 1118 O O . LYS A 1 141 ? -0.311 15.014 12.447 1.00 93.50 141 LYS A O 1
ATOM 1123 N N . ARG A 1 142 ? -1.261 14.029 14.222 1.00 92.38 142 ARG A N 1
ATOM 1124 C CA . ARG A 1 142 ? -2.346 13.406 13.453 1.00 92.38 142 ARG A CA 1
ATOM 1125 C C . ARG A 1 142 ? -3.278 14.451 12.847 1.00 92.38 142 ARG A C 1
ATOM 1127 O O . ARG A 1 142 ? -3.532 14.390 11.644 1.00 92.38 142 ARG A O 1
ATOM 1134 N N . GLN A 1 143 ? -3.699 15.450 13.625 1.00 91.38 143 GLN A N 1
ATOM 1135 C CA . GLN A 1 143 ? -4.480 16.584 13.116 1.00 91.38 143 GLN A CA 1
ATOM 1136 C C . GLN A 1 143 ? -3.725 17.344 12.018 1.00 91.38 143 GLN A C 1
ATOM 1138 O O . GLN A 1 143 ? -4.298 17.686 10.983 1.00 91.38 143 GLN A O 1
ATOM 1143 N N . GLU A 1 144 ? -2.418 17.544 12.199 1.00 92.00 144 GLU A N 1
ATOM 1144 C CA . GLU A 1 144 ? -1.555 18.201 11.220 1.00 92.00 144 GLU A CA 1
ATOM 1145 C C . GLU A 1 144 ? -1.546 17.483 9.859 1.00 92.00 144 GLU A C 1
ATOM 1147 O O . GLU A 1 144 ? -1.603 18.145 8.816 1.00 92.00 144 GLU A O 1
ATOM 1152 N N . ILE A 1 145 ? -1.456 16.146 9.853 1.00 93.25 145 ILE A N 1
ATOM 1153 C CA . ILE A 1 145 ? -1.322 15.367 8.614 1.00 93.25 145 ILE A CA 1
ATOM 1154 C C . ILE A 1 145 ? -2.659 14.944 8.002 1.00 93.25 145 ILE A C 1
ATOM 1156 O O . ILE A 1 145 ? -2.721 14.796 6.784 1.00 93.25 145 ILE A O 1
ATOM 1160 N N . MET A 1 146 ? -3.714 14.747 8.800 1.00 91.31 146 MET A N 1
ATOM 1161 C CA . MET A 1 146 ? -5.041 14.334 8.320 1.00 91.31 146 MET A CA 1
ATOM 1162 C C . MET A 1 146 ? -5.961 15.519 8.022 1.00 91.31 146 MET A C 1
ATOM 1164 O O . MET A 1 146 ? -6.920 15.360 7.271 1.00 91.31 146 MET A O 1
ATOM 1168 N N . LYS A 1 147 ? -5.661 16.706 8.572 1.00 87.25 147 LYS A N 1
ATOM 1169 C CA . LYS A 1 147 ? -6.505 17.909 8.479 1.00 87.25 147 LYS A CA 1
ATOM 1170 C C . LYS A 1 147 ? -7.969 17.653 8.864 1.00 87.25 147 LYS A C 1
ATOM 1172 O O . LYS A 1 147 ? -8.872 18.287 8.326 1.00 87.25 147 LYS A O 1
ATOM 1177 N N . SER A 1 148 ? -8.199 16.712 9.771 1.00 77.50 148 SER A N 1
ATOM 1178 C CA . SER A 1 148 ? -9.512 16.376 10.313 1.00 77.50 148 SER A CA 1
ATOM 1179 C C . SER A 1 148 ? -9.586 16.773 11.784 1.00 77.50 148 SER A C 1
ATOM 1181 O O . SER A 1 148 ? -8.571 16.801 12.487 1.00 77.50 148 SER A O 1
ATOM 1183 N N . GLN A 1 149 ? -10.801 17.047 12.261 1.00 74.38 149 GLN A N 1
ATOM 1184 C CA . GLN A 1 149 ? -11.096 17.104 13.692 1.00 74.38 149 GLN A CA 1
ATOM 1185 C C . GLN A 1 149 ? -11.167 15.671 14.231 1.00 74.38 149 GLN A C 1
ATOM 1187 O O . GLN A 1 149 ? -12.232 15.133 14.496 1.00 74.38 149 GLN A O 1
ATOM 1192 N N . ASP A 1 150 ? -10.014 15.017 14.308 1.00 78.75 150 ASP A N 1
ATOM 1193 C CA . ASP A 1 150 ? -9.876 13.718 14.958 1.00 78.75 150 ASP A CA 1
ATOM 1194 C C . ASP A 1 150 ? -9.522 13.958 16.426 1.00 78.75 150 ASP A C 1
ATOM 1196 O O . ASP A 1 150 ? -8.563 14.678 16.688 1.00 78.75 150 ASP A O 1
ATOM 1200 N N . ASN A 1 151 ? -10.291 13.417 17.371 1.00 79.50 151 ASN A N 1
ATOM 1201 C CA . ASN A 1 151 ? -10.025 13.484 18.815 1.00 79.50 151 ASN A CA 1
ATOM 1202 C C . ASN A 1 151 ? -9.586 12.126 19.397 1.00 79.50 151 ASN A C 1
ATOM 1204 O O . ASN A 1 151 ? -9.658 11.923 20.607 1.00 79.50 151 ASN A O 1
ATOM 1208 N N . PHE A 1 152 ? -9.189 11.190 18.531 1.00 84.31 152 PHE A N 1
ATOM 1209 C CA . PHE A 1 152 ? -8.852 9.797 18.806 1.00 84.31 152 PHE A CA 1
ATOM 1210 C C . PHE A 1 152 ? -9.968 8.905 19.338 1.00 84.31 152 PHE A C 1
ATOM 1212 O O . PHE A 1 152 ? -9.759 7.695 19.372 1.00 84.31 152 PHE A O 1
ATOM 1219 N N . TYR A 1 153 ? -11.129 9.430 19.732 1.00 83.50 153 TYR A N 1
ATOM 1220 C CA . TYR A 1 153 ? -12.121 8.636 20.454 1.00 83.50 153 TYR A CA 1
ATOM 1221 C C . TYR A 1 153 ? -12.551 7.392 19.664 1.00 83.50 153 TYR A C 1
ATOM 1223 O O . TYR A 1 153 ? -12.368 6.282 20.156 1.00 83.50 153 TYR A O 1
ATOM 1231 N N . GLY A 1 154 ? -13.003 7.563 18.415 1.00 85.50 154 GLY A N 1
ATOM 1232 C CA . GLY A 1 154 ? -13.423 6.442 17.563 1.00 85.50 154 GLY A CA 1
ATOM 1233 C C . GLY A 1 154 ? -12.295 5.446 17.280 1.00 85.50 154 GLY A C 1
ATOM 1234 O O . GLY A 1 154 ? -12.481 4.239 17.410 1.00 85.50 154 GLY A O 1
ATOM 1235 N N . LEU A 1 155 ? -11.084 5.940 16.993 1.00 91.88 155 LEU A N 1
ATOM 1236 C CA . LEU A 1 155 ? -9.923 5.082 16.752 1.00 91.88 155 LEU A CA 1
ATOM 1237 C C . LEU A 1 155 ? -9.562 4.249 17.988 1.00 91.88 155 LEU A C 1
ATOM 1239 O O . LEU A 1 155 ? -9.348 3.045 17.882 1.00 91.88 155 LEU A O 1
ATOM 1243 N N . ILE A 1 156 ? -9.446 4.886 19.153 1.00 93.50 156 ILE A N 1
ATOM 1244 C CA . ILE A 1 156 ? -9.043 4.223 20.396 1.00 93.50 156 ILE A CA 1
ATOM 1245 C C . ILE A 1 156 ? -10.119 3.243 20.845 1.00 93.50 156 ILE A C 1
ATOM 1247 O O . ILE A 1 156 ? -9.783 2.147 21.289 1.00 93.50 156 ILE A O 1
ATOM 1251 N N . ASP A 1 157 ? -11.389 3.620 20.718 1.00 93.75 157 ASP A N 1
ATOM 1252 C CA . ASP A 1 157 ? -12.507 2.737 21.016 1.00 93.75 157 ASP A CA 1
ATOM 1253 C C . ASP A 1 157 ? -12.473 1.488 20.123 1.00 93.75 157 ASP A C 1
ATOM 1255 O O . ASP A 1 157 ? -12.497 0.369 20.635 1.00 93.75 157 ASP A O 1
ATOM 1259 N N . PHE A 1 158 ? -12.262 1.653 18.813 1.00 95.19 158 PHE A N 1
ATOM 1260 C CA . PHE A 1 158 ? -12.125 0.528 17.887 1.00 95.19 158 PHE A CA 1
ATOM 1261 C C . PHE A 1 158 ? -10.920 -0.363 18.223 1.00 95.19 158 PHE A C 1
ATOM 1263 O O . PHE A 1 158 ? -11.038 -1.588 18.265 1.00 95.19 158 PHE A O 1
ATOM 1270 N N . LEU A 1 159 ? -9.760 0.234 18.525 1.00 95.75 159 LEU A N 1
ATOM 1271 C CA . LEU A 1 159 ? -8.564 -0.515 18.921 1.00 95.75 159 LEU A CA 1
ATOM 1272 C C . LEU A 1 159 ? -8.782 -1.314 20.219 1.00 95.75 159 LEU A C 1
ATOM 1274 O O . LEU A 1 159 ? -8.226 -2.401 20.367 1.00 95.75 159 LEU A O 1
ATOM 1278 N N . LYS A 1 160 ? -9.582 -0.818 21.164 1.00 94.94 160 LYS A N 1
ATOM 1279 C CA . LYS A 1 160 ? -9.890 -1.552 22.401 1.00 94.94 160 LYS A CA 1
ATOM 1280 C C . LYS A 1 160 ? -10.909 -2.658 22.165 1.00 94.94 160 LYS A C 1
ATOM 1282 O O . LYS A 1 160 ? -10.712 -3.789 22.600 1.00 94.94 160 LYS A O 1
ATOM 1287 N N . ASN A 1 161 ? -11.989 -2.323 21.470 1.00 95.94 161 ASN A N 1
ATOM 1288 C CA . ASN A 1 161 ? -13.185 -3.150 21.436 1.00 95.94 161 ASN A CA 1
ATOM 1289 C C . ASN A 1 161 ? -13.241 -4.107 20.248 1.00 95.94 161 ASN A C 1
ATOM 1291 O O . ASN A 1 161 ? -14.079 -4.995 20.284 1.00 95.94 161 ASN A O 1
ATOM 1295 N N . CYS A 1 162 ? -12.393 -3.961 19.223 1.00 96.00 162 CYS A N 1
ATOM 1296 C CA . CYS A 1 162 ? -12.427 -4.764 17.989 1.00 96.00 162 CYS A CA 1
ATOM 1297 C C . CYS A 1 162 ? -11.091 -5.449 17.653 1.00 96.00 162 CYS A C 1
ATOM 1299 O O . CYS A 1 162 ? -10.795 -5.734 16.490 1.00 96.00 162 CYS A O 1
ATOM 1301 N N . LYS A 1 163 ? -10.253 -5.735 18.657 1.00 94.31 163 LYS A N 1
ATOM 1302 C CA . LYS A 1 163 ? -8.928 -6.348 18.439 1.00 94.31 163 LYS A CA 1
ATOM 1303 C C . LYS A 1 163 ? -8.971 -7.720 17.761 1.00 94.31 163 LYS A C 1
ATOM 1305 O O . LYS A 1 163 ? -7.993 -8.127 17.133 1.00 94.31 163 LYS A O 1
ATOM 1310 N N . ASP A 1 164 ? -10.078 -8.443 17.890 1.00 95.06 164 ASP A N 1
ATOM 1311 C CA . ASP A 1 164 ? -10.318 -9.755 17.289 1.00 95.06 164 ASP A CA 1
ATOM 1312 C C . ASP A 1 164 ? -10.353 -9.694 15.755 1.00 95.06 164 ASP A C 1
ATOM 1314 O O . ASP A 1 164 ? -9.778 -10.560 15.099 1.00 95.06 164 ASP A O 1
ATOM 1318 N N . ILE A 1 165 ? -10.905 -8.616 15.195 1.00 95.75 165 ILE A N 1
ATOM 1319 C CA . ILE A 1 165 ? -11.008 -8.387 13.745 1.00 95.75 165 ILE A CA 1
ATOM 1320 C C . ILE A 1 165 ? -9.916 -7.454 13.199 1.00 95.75 165 ILE A C 1
ATOM 1322 O O . ILE A 1 165 ? -9.863 -7.184 12.001 1.00 95.75 165 ILE A O 1
ATOM 1326 N N . ILE A 1 166 ? -9.001 -6.966 14.040 1.00 96.19 166 ILE A N 1
ATOM 1327 C CA . ILE A 1 166 ? -7.840 -6.189 13.589 1.00 96.19 166 ILE A CA 1
ATOM 1328 C C . ILE A 1 166 ? -6.694 -7.134 13.232 1.00 96.19 166 ILE A C 1
ATOM 1330 O O . ILE A 1 166 ? -6.155 -7.855 14.077 1.00 96.19 166 ILE A O 1
ATOM 1334 N N . HIS A 1 167 ? -6.287 -7.096 11.967 1.00 93.25 167 HIS A N 1
ATOM 1335 C CA . HIS A 1 167 ? -5.157 -7.863 11.456 1.00 93.25 167 HIS A CA 1
ATOM 1336 C C . HIS A 1 167 ? -3.835 -7.118 11.663 1.00 93.25 167 HIS A C 1
ATOM 1338 O O . HIS A 1 167 ? -2.837 -7.709 12.081 1.00 93.25 167 HIS A O 1
ATOM 1344 N N . LYS A 1 168 ? -3.831 -5.809 11.383 1.00 93.25 168 LYS A N 1
ATOM 1345 C CA . LYS A 1 168 ? -2.615 -4.994 11.353 1.00 93.25 168 LYS A CA 1
ATOM 1346 C C . LYS A 1 168 ? -2.898 -3.542 11.707 1.00 93.25 168 LYS A C 1
ATOM 1348 O O . LYS A 1 168 ? -3.918 -2.989 11.304 1.00 93.25 168 LYS A O 1
ATOM 1353 N N . VAL A 1 169 ? -1.953 -2.899 12.383 1.00 95.62 169 VAL A N 1
ATOM 1354 C CA . VAL A 1 169 ? -1.949 -1.445 12.612 1.00 95.62 169 VAL A CA 1
ATOM 1355 C C . VAL A 1 169 ? -0.797 -0.802 11.843 1.00 95.62 169 VAL A C 1
ATOM 1357 O O . VAL A 1 169 ? 0.247 -1.417 11.674 1.00 95.62 169 VAL A O 1
ATOM 1360 N N . SER A 1 170 ? -0.971 0.420 11.347 1.00 95.31 170 SER A N 1
ATOM 1361 C CA . SER A 1 170 ? 0.017 1.137 10.535 1.00 95.31 170 SER A CA 1
ATOM 1362 C C . SER A 1 170 ? 0.386 2.478 11.148 1.00 95.31 170 SER A C 1
ATOM 1364 O O . SER A 1 170 ? -0.480 3.331 11.333 1.00 95.31 170 SER A O 1
ATOM 1366 N N . LEU A 1 171 ? 1.681 2.695 11.356 1.00 96.94 171 LEU A N 1
ATOM 1367 C CA . LEU A 1 171 ? 2.283 3.912 11.885 1.00 96.94 171 LEU A CA 1
ATOM 1368 C C . LEU A 1 171 ? 3.205 4.569 10.853 1.00 96.94 171 LEU A C 1
ATOM 1370 O O . LEU A 1 171 ? 3.983 3.905 10.164 1.00 96.94 171 LEU A O 1
ATOM 1374 N N . PHE A 1 172 ? 3.155 5.895 10.795 1.00 96.62 172 PHE A N 1
ATOM 1375 C CA . PHE A 1 172 ? 4.172 6.706 10.153 1.00 96.62 172 PHE A CA 1
ATOM 1376 C C . PHE A 1 172 ? 5.340 6.929 11.103 1.00 96.62 172 PHE A C 1
ATOM 1378 O O . PHE A 1 172 ? 5.175 7.316 12.257 1.00 96.62 172 PHE A O 1
ATOM 1385 N N . TYR A 1 173 ? 6.543 6.760 10.574 1.00 96.38 173 TYR A N 1
ATOM 1386 C CA . TYR A 1 173 ? 7.740 7.254 11.217 1.00 96.38 173 TYR A CA 1
ATOM 1387 C C . TYR A 1 173 ? 7.923 8.739 10.904 1.00 96.38 173 TYR A C 1
ATOM 1389 O O . TYR A 1 173 ? 8.027 9.128 9.739 1.00 96.38 173 TYR A O 1
ATOM 1397 N N . PHE A 1 174 ? 7.998 9.550 11.955 1.00 96.94 174 PHE A N 1
ATOM 1398 C CA . PHE A 1 174 ? 8.336 10.972 11.878 1.00 96.94 174 PHE A CA 1
ATOM 1399 C C . PHE A 1 174 ? 9.721 11.233 12.453 1.00 96.94 174 PHE A C 1
ATOM 1401 O O . PHE A 1 174 ? 10.577 11.821 11.801 1.00 96.94 174 PHE A O 1
ATOM 1408 N N . ASP A 1 175 ? 9.924 10.775 13.682 1.00 97.19 175 ASP A N 1
ATOM 1409 C CA . ASP A 1 175 ? 11.173 10.835 14.415 1.00 97.19 175 ASP A CA 1
ATOM 1410 C C . ASP A 1 175 ? 11.142 9.799 15.551 1.00 97.19 175 ASP A C 1
ATOM 1412 O O . ASP A 1 175 ? 10.138 9.122 15.799 1.00 97.19 175 ASP A O 1
ATOM 1416 N N . MET A 1 176 ? 12.264 9.675 16.259 1.00 97.81 176 MET A N 1
ATOM 1417 C CA . MET A 1 176 ? 12.404 8.746 17.380 1.00 97.81 176 MET A CA 1
ATOM 1418 C C . MET A 1 176 ? 11.456 9.033 18.547 1.00 97.81 176 MET A C 1
ATOM 1420 O O . MET A 1 176 ? 11.052 8.097 19.231 1.00 97.81 176 MET A O 1
ATOM 1424 N N . LYS A 1 177 ? 11.132 10.300 18.818 1.00 97.88 177 LYS A N 1
ATOM 1425 C CA . LYS A 1 177 ? 10.295 10.684 19.960 1.00 97.88 177 LYS A CA 1
ATOM 1426 C C . LYS A 1 177 ? 8.851 10.253 19.717 1.00 97.88 177 LYS A C 1
ATOM 1428 O O . LYS A 1 177 ? 8.250 9.640 20.597 1.00 97.88 177 LYS A O 1
ATOM 1433 N N . ILE A 1 178 ? 8.324 10.533 18.526 1.00 98.06 178 ILE A N 1
ATOM 1434 C CA . ILE A 1 178 ? 6.964 10.147 18.140 1.00 98.06 178 ILE A CA 1
ATOM 1435 C C . ILE A 1 178 ? 6.846 8.623 18.070 1.00 98.06 178 ILE A C 1
ATOM 1437 O O . ILE A 1 178 ? 5.931 8.076 18.672 1.00 98.06 178 ILE A O 1
ATOM 1441 N N . LEU A 1 179 ? 7.810 7.925 17.454 1.00 98.38 179 LEU A N 1
ATOM 1442 C CA . LEU A 1 179 ? 7.776 6.459 17.377 1.00 98.38 179 LEU A CA 1
ATOM 1443 C C . LEU A 1 179 ? 7.704 5.801 18.765 1.00 98.38 179 LEU A C 1
ATOM 1445 O O . LEU A 1 179 ? 6.888 4.911 18.982 1.00 98.38 179 LEU A O 1
ATOM 1449 N N . LYS A 1 180 ? 8.546 6.242 19.709 1.00 98.44 180 LYS A N 1
ATOM 1450 C CA . LYS A 1 180 ? 8.543 5.724 21.086 1.00 98.44 180 LYS A CA 1
ATOM 1451 C C . LYS A 1 180 ? 7.191 5.940 21.764 1.00 98.44 180 LYS A C 1
ATOM 1453 O O . LYS A 1 180 ? 6.610 4.990 22.277 1.00 98.44 180 LYS A O 1
ATOM 1458 N N . SER A 1 181 ? 6.683 7.170 21.692 1.00 98.38 181 SER A N 1
ATOM 1459 C CA . SER A 1 181 ? 5.379 7.551 22.245 1.00 98.38 181 SER A CA 1
ATOM 1460 C C . SER A 1 181 ? 4.235 6.722 21.651 1.00 98.38 181 SER A C 1
ATOM 1462 O O . SER A 1 181 ? 3.372 6.246 22.385 1.00 98.38 181 SER A O 1
ATOM 1464 N N . ASP A 1 182 ? 4.245 6.496 20.337 1.00 98.19 182 ASP A N 1
ATOM 1465 C CA . ASP A 1 182 ? 3.213 5.723 19.645 1.00 98.19 182 ASP A CA 1
ATOM 1466 C C . ASP A 1 182 ? 3.223 4.247 20.059 1.00 98.19 182 ASP A C 1
ATOM 1468 O O . ASP A 1 182 ? 2.163 3.694 20.350 1.00 98.19 182 ASP A O 1
ATOM 1472 N N . LEU A 1 183 ? 4.399 3.617 20.159 1.00 98.31 183 LEU A N 1
ATOM 1473 C CA . LEU A 1 183 ? 4.509 2.231 20.630 1.00 98.31 183 LEU A CA 1
ATOM 1474 C C . LEU A 1 183 ? 4.103 2.085 22.102 1.00 98.31 183 LEU A C 1
ATOM 1476 O O . LEU A 1 183 ? 3.379 1.153 22.445 1.00 98.31 183 LEU A O 1
ATOM 1480 N N . GLU A 1 184 ? 4.509 3.020 22.965 1.00 98.06 184 GLU A N 1
ATOM 1481 C CA . GLU A 1 184 ? 4.090 3.038 24.370 1.00 98.06 184 GLU A CA 1
ATOM 1482 C C . GLU A 1 184 ? 2.569 3.165 24.507 1.00 98.06 184 GLU A C 1
ATOM 1484 O O . GLU A 1 184 ? 1.958 2.468 25.318 1.00 98.06 184 GLU A O 1
ATOM 1489 N N . LYS A 1 185 ? 1.939 4.039 23.714 1.00 97.56 185 LYS A N 1
ATOM 1490 C CA . LYS A 1 185 ? 0.482 4.215 23.720 1.00 97.56 185 LYS A CA 1
ATOM 1491 C C . LYS A 1 185 ? -0.243 2.993 23.167 1.00 97.56 185 LYS A C 1
ATOM 1493 O O . LYS A 1 185 ? -1.217 2.578 23.784 1.00 97.56 185 LYS A O 1
ATOM 1498 N N . LEU A 1 186 ? 0.232 2.390 22.072 1.00 97.12 186 LEU A N 1
ATOM 1499 C CA . LEU A 1 186 ? -0.330 1.132 21.562 1.00 97.12 186 LEU A CA 1
ATOM 1500 C C . LEU A 1 186 ? -0.274 0.033 22.624 1.00 97.12 186 LEU A C 1
ATOM 1502 O O . LEU A 1 186 ? -1.291 -0.596 22.891 1.00 97.12 186 LEU A O 1
ATOM 1506 N N . ASN A 1 187 ? 0.872 -0.130 23.288 1.00 96.75 187 ASN A N 1
ATOM 1507 C CA . ASN A 1 187 ? 1.036 -1.113 24.355 1.00 96.75 187 ASN A CA 1
ATOM 1508 C C . ASN A 1 187 ? 0.118 -0.846 25.563 1.00 96.75 187 ASN A C 1
ATOM 1510 O O . ASN A 1 187 ? -0.365 -1.783 26.188 1.00 96.75 187 ASN A O 1
ATOM 1514 N N . LYS A 1 188 ? -0.143 0.428 25.891 1.00 97.12 188 LYS A N 1
ATOM 1515 C CA . LYS A 1 188 ? -1.101 0.817 26.944 1.00 97.12 188 LYS A CA 1
ATOM 1516 C C . LYS A 1 188 ? -2.557 0.556 26.561 1.00 97.12 188 LYS A C 1
ATOM 1518 O O . LYS A 1 188 ? -3.371 0.346 27.453 1.00 97.12 188 LYS A O 1
ATOM 1523 N N . ILE A 1 189 ? -2.895 0.631 25.273 1.00 96.19 189 ILE A N 1
ATOM 1524 C CA . ILE A 1 189 ? -4.230 0.271 24.782 1.00 96.19 189 ILE A CA 1
ATOM 1525 C C . ILE A 1 189 ? -4.423 -1.237 24.935 1.00 96.19 189 ILE A C 1
ATOM 1527 O O . ILE A 1 189 ? -5.396 -1.657 25.551 1.00 96.19 189 ILE A O 1
ATOM 1531 N N . ASP A 1 190 ? -3.489 -2.018 24.391 1.00 95.50 190 ASP A N 1
ATOM 1532 C CA . ASP A 1 190 ? -3.396 -3.464 24.576 1.00 95.50 190 ASP A CA 1
ATOM 1533 C C . ASP A 1 190 ? -1.990 -3.935 24.161 1.00 95.50 190 ASP A C 1
ATOM 1535 O O . ASP A 1 190 ? -1.511 -3.622 23.065 1.00 95.50 190 ASP A O 1
ATOM 1539 N N . SER A 1 191 ? -1.320 -4.713 25.010 1.00 95.38 191 SER A N 1
ATOM 1540 C CA . SER A 1 191 ? 0.016 -5.239 24.714 1.00 95.38 191 SER A CA 1
ATOM 1541 C C . SER A 1 191 ? 0.022 -6.249 23.562 1.00 95.38 191 SER A C 1
ATOM 1543 O O . SER A 1 191 ? 1.060 -6.450 22.920 1.00 95.38 191 SER A O 1
ATOM 1545 N N . ASP A 1 192 ? -1.132 -6.834 23.220 1.00 95.25 192 ASP A N 1
ATOM 1546 C CA . ASP A 1 192 ? -1.300 -7.700 22.052 1.00 95.25 192 ASP A CA 1
ATOM 1547 C C . ASP A 1 192 ? -0.924 -6.973 20.749 1.00 95.25 192 ASP A C 1
ATOM 1549 O O . ASP A 1 192 ? -0.457 -7.615 19.806 1.00 95.25 192 ASP A O 1
ATOM 1553 N N . TYR A 1 193 ? -1.050 -5.641 20.679 1.00 95.31 193 TYR A N 1
ATOM 1554 C CA . TYR A 1 193 ? -0.686 -4.894 19.472 1.00 95.31 193 TYR A CA 1
ATOM 1555 C C . TYR A 1 193 ? 0.794 -4.995 19.125 1.00 95.31 193 TYR A C 1
ATOM 1557 O O . TYR A 1 193 ? 1.125 -5.083 17.947 1.00 95.31 193 TYR A O 1
ATOM 1565 N N . ILE A 1 194 ? 1.675 -5.010 20.126 1.00 94.00 194 ILE A N 1
ATOM 1566 C CA . ILE A 1 194 ? 3.122 -5.105 19.900 1.00 94.00 194 ILE A CA 1
ATOM 1567 C C . ILE A 1 194 ? 3.643 -6.543 20.014 1.00 94.00 194 ILE A C 1
ATOM 1569 O O . ILE A 1 194 ? 4.719 -6.839 19.496 1.00 94.00 194 ILE A O 1
ATOM 1573 N N . THR A 1 195 ? 2.890 -7.445 20.657 1.00 93.25 195 THR A N 1
ATOM 1574 C CA . THR A 1 195 ? 3.319 -8.832 20.921 1.00 93.25 195 THR A CA 1
ATOM 1575 C C . THR A 1 195 ? 2.630 -9.894 20.068 1.00 93.25 195 THR A C 1
ATOM 1577 O O . THR A 1 195 ? 3.178 -10.977 19.921 1.00 93.25 195 THR A O 1
ATOM 1580 N N . LYS A 1 196 ? 1.443 -9.641 19.507 1.00 92.38 196 LYS A N 1
ATOM 1581 C CA . LYS A 1 196 ? 0.647 -10.650 18.773 1.00 92.38 196 LYS A CA 1
ATOM 1582 C C . LYS A 1 196 ? 0.143 -10.186 17.412 1.00 92.38 196 LYS A C 1
ATOM 1584 O O . LYS A 1 196 ? -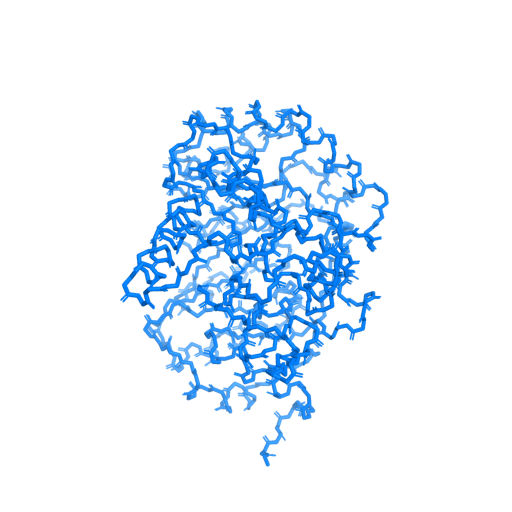0.204 -11.020 16.580 1.00 92.38 196 LYS A O 1
ATOM 1589 N N . LYS A 1 197 ? 0.066 -8.878 17.177 1.00 91.25 197 LYS A N 1
ATOM 1590 C CA . LYS A 1 197 ? -0.417 -8.300 15.918 1.00 91.25 197 LYS A CA 1
ATOM 1591 C C . LYS A 1 197 ? 0.739 -7.811 15.058 1.00 91.25 197 LYS A C 1
ATOM 1593 O O . LYS A 1 197 ? 1.806 -7.468 15.562 1.00 91.25 197 LYS A O 1
ATOM 1598 N N . GLN A 1 198 ? 0.504 -7.746 13.749 1.00 91.75 198 GLN A N 1
ATOM 1599 C CA . GLN A 1 198 ? 1.431 -7.070 12.851 1.00 91.75 198 GLN A CA 1
ATOM 1600 C C . GLN A 1 198 ? 1.346 -5.556 13.063 1.00 91.75 198 GLN A C 1
ATOM 1602 O O . GLN A 1 198 ? 0.258 -4.972 13.031 1.00 91.75 198 GLN A O 1
ATOM 1607 N N . VAL A 1 199 ? 2.500 -4.909 13.210 1.00 94.12 199 VAL A N 1
ATOM 1608 C CA . VAL A 1 199 ? 2.607 -3.445 13.222 1.00 94.12 199 VAL A CA 1
ATOM 1609 C C . VAL A 1 199 ? 3.414 -3.037 12.004 1.00 94.12 199 VAL A C 1
ATOM 1611 O O . VAL A 1 199 ? 4.545 -3.476 11.811 1.00 94.12 199 VAL A O 1
ATOM 1614 N N . MET A 1 200 ? 2.821 -2.198 11.166 1.00 92.94 200 MET A N 1
ATOM 1615 C CA . MET A 1 200 ? 3.452 -1.644 9.984 1.00 92.94 200 MET A CA 1
ATOM 1616 C C . MET A 1 200 ? 4.102 -0.305 10.305 1.00 92.94 200 MET A C 1
ATOM 1618 O O . MET A 1 200 ? 3.416 0.609 10.752 1.00 92.94 200 MET A O 1
ATOM 1622 N N . LEU A 1 201 ? 5.394 -0.167 10.015 1.00 92.81 201 LEU A N 1
ATOM 1623 C CA . LEU A 1 201 ? 6.101 1.108 10.044 1.00 92.81 201 LEU A CA 1
ATOM 1624 C C . LEU A 1 201 ? 6.384 1.579 8.617 1.00 92.81 201 LEU A C 1
ATOM 1626 O O . LEU A 1 201 ? 6.848 0.812 7.766 1.00 92.81 201 LEU A O 1
ATOM 1630 N N . ARG A 1 202 ? 6.105 2.854 8.345 1.00 91.31 202 ARG A N 1
ATOM 1631 C CA . ARG A 1 202 ? 6.286 3.435 7.011 1.00 91.31 202 ARG A CA 1
ATOM 1632 C C . ARG A 1 202 ? 6.696 4.897 7.060 1.00 91.31 202 ARG A C 1
ATOM 1634 O O . ARG A 1 202 ? 6.413 5.599 8.024 1.00 91.31 202 ARG A O 1
ATOM 1641 N N . LEU A 1 203 ? 7.320 5.378 5.993 1.00 91.31 203 LEU A N 1
ATOM 1642 C CA . LEU A 1 203 ? 7.527 6.811 5.790 1.00 91.31 203 LEU A CA 1
ATOM 1643 C C . LEU A 1 203 ? 6.266 7.443 5.191 1.00 91.31 203 LEU A C 1
ATOM 1645 O O . LEU A 1 203 ? 5.490 6.777 4.498 1.00 91.31 203 LEU A O 1
ATOM 1649 N N . ILE A 1 204 ? 6.073 8.740 5.443 1.00 91.19 204 ILE A N 1
ATOM 1650 C CA . ILE A 1 204 ? 5.086 9.519 4.694 1.00 91.19 204 ILE A CA 1
ATOM 1651 C C . ILE A 1 204 ? 5.517 9.543 3.241 1.00 91.19 204 ILE A C 1
ATOM 1653 O O . ILE A 1 204 ? 6.640 9.930 2.933 1.00 91.19 204 ILE A O 1
ATOM 1657 N N . ASP A 1 205 ? 4.615 9.170 2.349 1.00 87.38 205 ASP A N 1
ATOM 1658 C CA . ASP A 1 205 ? 4.886 9.283 0.932 1.00 87.38 205 ASP A CA 1
ATOM 1659 C C . ASP A 1 205 ? 4.493 10.651 0.383 1.00 87.38 205 ASP A C 1
ATOM 1661 O O . ASP A 1 205 ? 3.564 11.297 0.867 1.00 87.38 205 ASP A O 1
ATOM 1665 N N . TYR A 1 206 ? 5.182 11.070 -0.672 1.00 90.06 206 TYR A N 1
ATOM 1666 C CA . TYR A 1 206 ? 4.855 12.285 -1.395 1.00 90.06 206 TYR A CA 1
ATOM 1667 C C . TYR A 1 206 ? 5.162 12.137 -2.883 1.00 90.06 206 TYR A C 1
ATOM 1669 O O . TYR A 1 206 ? 5.920 11.279 -3.323 1.00 90.06 206 TYR A O 1
ATOM 1677 N N . SER A 1 207 ? 4.576 13.035 -3.655 1.00 89.06 207 SER A N 1
ATOM 1678 C CA . SER A 1 207 ? 4.758 13.193 -5.093 1.00 89.06 207 SER A CA 1
ATOM 1679 C C . SER A 1 207 ? 5.023 14.670 -5.363 1.00 89.06 207 SER A C 1
ATOM 1681 O O . SER A 1 207 ? 4.863 15.500 -4.463 1.00 89.06 207 SER A O 1
ATOM 1683 N N . LYS A 1 208 ? 5.358 15.033 -6.601 1.00 89.25 208 LYS A N 1
ATOM 1684 C CA . LYS A 1 208 ? 5.557 16.438 -6.991 1.00 89.25 208 LYS A CA 1
ATOM 1685 C C . LYS A 1 208 ? 4.294 17.308 -6.859 1.00 89.25 208 LYS A C 1
ATOM 1687 O O . LYS A 1 208 ? 4.394 18.525 -6.906 1.00 89.25 208 LYS A O 1
ATOM 1692 N N . PHE A 1 209 ? 3.121 16.688 -6.701 1.00 88.94 209 PHE A N 1
ATOM 1693 C CA . PHE A 1 209 ? 1.827 17.365 -6.534 1.00 88.94 209 PHE A CA 1
ATOM 1694 C C . PHE A 1 209 ? 1.439 17.585 -5.066 1.00 88.94 209 PHE A C 1
ATOM 1696 O O . PHE A 1 209 ? 0.447 18.252 -4.760 1.00 88.94 209 PHE A O 1
ATOM 1703 N N . HIS A 1 210 ? 2.194 17.001 -4.138 1.00 90.19 210 HIS A N 1
ATOM 1704 C CA . HIS A 1 210 ? 2.016 17.259 -2.719 1.00 90.19 210 HIS A CA 1
ATOM 1705 C C . HIS A 1 210 ? 2.683 18.580 -2.325 1.00 90.19 210 HIS A C 1
ATOM 1707 O O . HIS A 1 210 ? 3.563 19.091 -3.013 1.00 90.19 210 HIS A O 1
ATOM 1713 N N . ASN A 1 211 ? 2.250 19.158 -1.204 1.00 88.19 211 ASN A N 1
ATOM 1714 C CA . ASN A 1 211 ? 2.844 20.403 -0.724 1.00 88.19 211 ASN A CA 1
ATOM 1715 C C . ASN A 1 211 ? 4.267 20.174 -0.179 1.00 88.19 211 ASN A C 1
ATOM 1717 O O . ASN A 1 211 ? 4.622 19.070 0.245 1.00 88.19 211 ASN A O 1
ATOM 1721 N N . GLN A 1 212 ? 5.054 21.251 -0.115 1.00 91.38 212 GLN A N 1
ATOM 1722 C CA . GLN A 1 212 ? 6.424 21.229 0.419 1.00 91.38 212 GLN A CA 1
ATOM 1723 C C . GLN A 1 212 ? 6.497 20.645 1.836 1.00 91.38 212 GLN A C 1
ATOM 1725 O O . GLN A 1 212 ? 7.445 19.943 2.176 1.00 91.38 212 GLN A O 1
ATOM 1730 N N . LYS A 1 213 ? 5.462 20.869 2.651 1.00 92.81 213 LYS A N 1
ATOM 1731 C CA . LYS A 1 213 ? 5.370 20.329 4.010 1.00 92.81 213 LYS A CA 1
ATOM 1732 C C . LYS A 1 213 ? 5.430 18.797 4.041 1.00 92.81 213 LYS A C 1
ATOM 1734 O O . LYS A 1 213 ? 6.152 18.234 4.856 1.00 92.81 213 LYS A O 1
ATOM 1739 N N . THR A 1 214 ? 4.713 18.122 3.144 1.00 92.62 214 TH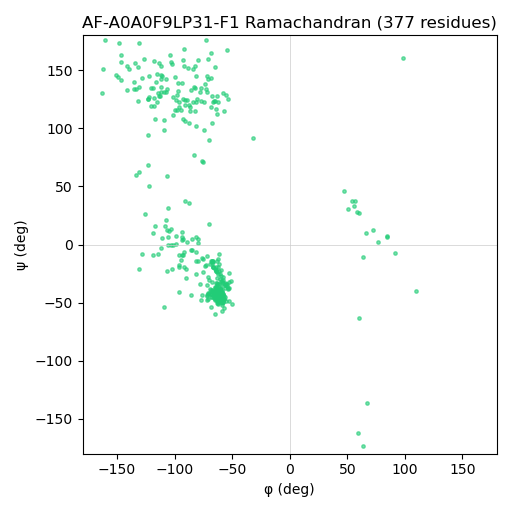R A N 1
ATOM 1740 C CA . THR A 1 214 ? 4.705 16.650 3.066 1.00 92.62 214 THR A CA 1
ATOM 1741 C C . THR A 1 214 ? 6.088 16.121 2.687 1.00 92.62 214 THR A C 1
ATOM 1743 O O . THR A 1 214 ? 6.594 15.191 3.314 1.00 92.62 214 THR A O 1
ATOM 1746 N N . GLN A 1 215 ? 6.746 16.776 1.725 1.00 92.88 215 GLN A N 1
ATOM 1747 C CA . GLN A 1 215 ? 8.126 16.470 1.349 1.00 92.88 215 GLN A CA 1
ATOM 1748 C C . GLN A 1 215 ? 9.096 16.676 2.522 1.00 92.88 215 GLN A C 1
ATOM 1750 O O . GLN A 1 215 ? 9.942 15.822 2.781 1.00 92.88 215 GLN A O 1
ATOM 1755 N N . GLN A 1 216 ? 8.974 17.780 3.259 1.00 95.31 216 GLN A N 1
ATOM 1756 C CA . GLN A 1 216 ? 9.848 18.075 4.392 1.00 95.31 216 GLN A CA 1
ATOM 1757 C C . GLN A 1 216 ? 9.684 17.057 5.528 1.00 95.31 216 GLN A C 1
ATOM 1759 O O . GLN A 1 216 ? 10.684 16.627 6.102 1.00 95.31 216 GLN A O 1
ATOM 1764 N N . LEU A 1 217 ? 8.449 16.629 5.818 1.00 95.50 217 LEU A N 1
ATOM 1765 C CA . LEU A 1 217 ? 8.178 15.559 6.783 1.00 95.50 217 LEU A CA 1
ATOM 1766 C C . LEU A 1 217 ? 8.871 14.255 6.374 1.00 95.50 217 LEU A C 1
ATOM 1768 O O . LEU A 1 217 ? 9.571 13.665 7.195 1.00 95.50 217 LEU A O 1
ATOM 1772 N N . HIS A 1 218 ? 8.756 13.851 5.104 1.00 93.75 218 HIS A N 1
ATOM 1773 C CA . HIS A 1 218 ? 9.457 12.674 4.586 1.00 93.75 218 HIS A CA 1
ATOM 1774 C C . HIS A 1 218 ? 10.979 12.798 4.738 1.00 93.75 218 HIS A C 1
ATOM 1776 O O . HIS A 1 218 ? 11.625 11.905 5.283 1.00 93.75 218 HIS A O 1
ATOM 1782 N N . LEU A 1 219 ? 11.568 13.900 4.262 1.00 93.00 219 LEU A N 1
ATOM 1783 C CA . LEU A 1 219 ? 13.022 14.088 4.269 1.00 93.00 219 LEU A CA 1
ATOM 1784 C C . LEU A 1 219 ? 13.590 14.147 5.689 1.00 93.00 219 LEU A C 1
ATOM 1786 O O . LEU A 1 219 ? 14.670 13.616 5.938 1.00 93.00 219 LEU A O 1
ATOM 1790 N N . ASN A 1 220 ? 12.872 14.766 6.626 1.00 95.38 220 ASN A N 1
ATOM 1791 C CA . ASN A 1 220 ? 13.284 14.807 8.024 1.00 95.38 220 ASN A CA 1
ATOM 1792 C C . ASN A 1 220 ? 13.216 13.424 8.673 1.00 95.38 220 ASN A C 1
ATOM 1794 O O . ASN A 1 220 ? 14.191 13.019 9.301 1.00 95.38 220 ASN A O 1
ATOM 1798 N N . ALA A 1 221 ? 12.131 12.682 8.448 1.00 95.00 221 ALA A N 1
ATOM 1799 C CA . ALA A 1 221 ? 11.998 11.311 8.925 1.00 95.00 221 ALA A CA 1
ATOM 1800 C C . ALA A 1 221 ? 13.098 10.400 8.354 1.00 95.00 221 ALA A C 1
ATOM 1802 O O . ALA A 1 221 ? 13.705 9.610 9.076 1.00 95.00 221 ALA A O 1
ATOM 1803 N N . LYS A 1 222 ? 13.445 10.561 7.072 1.00 91.38 222 LYS A N 1
ATOM 1804 C CA . LYS A 1 222 ? 14.476 9.745 6.418 1.00 91.38 222 LYS A CA 1
ATOM 1805 C C . LYS A 1 222 ? 15.857 9.859 7.084 1.00 91.38 222 LYS A C 1
ATOM 1807 O O . LYS A 1 222 ? 16.578 8.867 7.128 1.00 91.38 222 LYS A O 1
ATOM 1812 N N . LYS A 1 223 ? 16.209 11.013 7.672 1.00 93.75 223 LYS A N 1
ATOM 1813 C CA . LYS A 1 223 ? 17.512 11.237 8.343 1.00 93.75 223 LYS A CA 1
ATOM 1814 C C . LYS A 1 223 ? 17.779 10.267 9.494 1.00 93.75 223 LYS A C 1
ATOM 1816 O O . LYS A 1 223 ? 18.930 9.925 9.748 1.00 93.75 223 LYS A O 1
ATOM 1821 N N . THR A 1 224 ? 16.736 9.845 10.206 1.00 94.81 224 THR A N 1
ATOM 1822 C CA . THR A 1 224 ? 16.850 8.946 11.366 1.00 94.81 224 THR A CA 1
ATOM 1823 C C . THR A 1 224 ? 16.115 7.624 11.170 1.00 94.81 224 THR A C 1
ATOM 1825 O O . THR A 1 224 ? 16.015 6.849 12.119 1.00 94.81 224 THR A O 1
ATOM 1828 N N . TRP A 1 225 ? 15.647 7.341 9.949 1.00 91.62 225 TRP A N 1
ATOM 1829 C CA . TRP A 1 225 ? 14.851 6.161 9.608 1.00 91.62 225 TRP A CA 1
ATOM 1830 C C . TRP A 1 225 ? 15.474 4.860 10.117 1.00 91.62 225 TRP A C 1
ATOM 1832 O O . TRP A 1 225 ? 14.817 4.135 10.854 1.00 91.62 225 TRP A O 1
ATOM 1842 N N . PHE A 1 226 ? 16.755 4.606 9.831 1.00 88.75 226 PHE A N 1
ATOM 1843 C CA . PHE A 1 226 ? 17.414 3.365 10.258 1.00 88.75 226 PHE A CA 1
ATOM 1844 C C . PHE A 1 226 ? 17.455 3.191 11.781 1.00 88.75 226 PHE A C 1
ATOM 1846 O O . PHE A 1 226 ? 17.174 2.103 12.271 1.00 88.75 226 PHE A O 1
ATOM 1853 N N . LYS A 1 227 ? 17.682 4.268 12.544 1.00 91.94 227 LYS A N 1
ATOM 1854 C CA . LYS A 1 227 ? 17.601 4.220 14.016 1.00 91.94 227 LYS A CA 1
ATOM 1855 C C . LYS A 1 227 ? 16.178 3.917 14.493 1.00 91.94 227 LYS A C 1
ATOM 1857 O O . LYS A 1 227 ? 15.992 3.206 15.476 1.00 91.94 227 LYS A O 1
ATOM 1862 N N . GLY A 1 228 ? 15.177 4.466 13.801 1.00 93.75 228 GLY A N 1
ATOM 1863 C CA . GLY A 1 228 ? 13.765 4.179 14.050 1.00 93.75 228 GLY A CA 1
ATOM 1864 C C . GLY A 1 228 ? 13.423 2.717 13.811 1.00 93.75 228 GLY A C 1
ATOM 1865 O O . GLY A 1 228 ? 12.788 2.092 14.650 1.00 93.75 228 GLY A O 1
ATOM 1866 N N . VAL A 1 229 ? 13.903 2.169 12.702 1.00 90.50 229 VAL A N 1
ATOM 1867 C CA . VAL A 1 229 ? 13.709 0.776 12.314 1.00 90.50 229 VAL A CA 1
ATOM 1868 C C . VAL A 1 229 ? 14.386 -0.188 13.291 1.00 90.50 229 VAL A C 1
ATOM 1870 O O . VAL A 1 229 ? 13.731 -1.096 13.789 1.00 90.50 229 VAL A O 1
ATOM 1873 N N . GLU A 1 230 ? 15.643 0.055 13.672 1.00 90.31 230 GLU A N 1
ATOM 1874 C CA . GLU A 1 230 ? 16.335 -0.747 14.693 1.00 90.31 230 GLU A CA 1
ATOM 1875 C C . GLU A 1 230 ? 15.606 -0.739 16.041 1.00 90.31 230 GLU A C 1
ATOM 1877 O O . GLU A 1 230 ? 15.558 -1.749 16.744 1.00 90.31 230 GLU A O 1
ATOM 1882 N N . TYR A 1 231 ? 15.054 0.413 16.433 1.00 94.12 231 TYR A N 1
ATOM 1883 C CA . TYR A 1 231 ? 14.244 0.509 17.640 1.00 94.12 231 TYR A CA 1
ATOM 1884 C C . TYR A 1 231 ? 12.924 -0.250 17.487 1.00 94.12 231 TYR A C 1
ATOM 1886 O O . TYR A 1 231 ? 12.521 -0.959 18.404 1.00 94.12 231 TYR A O 1
ATOM 1894 N N . PHE A 1 232 ? 12.262 -0.126 16.340 1.00 93.44 232 PHE A N 1
ATOM 1895 C CA . PHE A 1 232 ? 11.000 -0.795 16.049 1.00 93.44 232 PHE A CA 1
ATOM 1896 C C . PHE A 1 232 ? 11.137 -2.322 16.083 1.00 93.44 232 PHE A C 1
ATOM 1898 O O . PHE A 1 232 ? 10.388 -2.967 16.810 1.00 93.44 232 PHE A O 1
ATOM 1905 N N . ASP A 1 233 ? 12.152 -2.883 15.417 1.00 89.31 233 ASP A N 1
ATOM 1906 C CA . ASP A 1 233 ? 12.447 -4.326 15.423 1.00 89.31 233 ASP A CA 1
ATOM 1907 C C . ASP A 1 233 ? 12.684 -4.883 16.834 1.00 89.31 233 ASP A C 1
ATOM 1909 O O . ASP A 1 233 ? 12.345 -6.028 17.120 1.00 89.31 233 ASP A O 1
ATOM 1913 N N . LYS A 1 234 ? 13.263 -4.082 17.738 1.00 92.00 234 LYS A N 1
ATOM 1914 C CA . LYS A 1 234 ? 13.500 -4.492 19.132 1.00 92.00 234 LYS A CA 1
ATOM 1915 C C . LYS A 1 234 ? 12.238 -4.485 19.993 1.00 92.00 234 LYS A C 1
ATOM 1917 O O . LYS A 1 234 ? 12.225 -5.144 21.027 1.00 92.00 234 LYS A O 1
ATOM 1922 N N . ASN A 1 235 ? 11.221 -3.710 19.617 1.00 95.12 235 ASN A N 1
ATOM 1923 C CA . ASN A 1 235 ? 10.048 -3.440 20.457 1.00 95.12 235 ASN A CA 1
ATOM 1924 C C . ASN A 1 235 ? 8.739 -4.013 19.894 1.00 95.12 235 ASN A C 1
ATOM 1926 O O . ASN A 1 235 ? 7.721 -3.982 20.581 1.00 95.12 235 ASN A O 1
ATOM 1930 N N . VAL A 1 236 ? 8.746 -4.525 18.664 1.00 93.44 236 VAL A N 1
ATOM 1931 C CA . VAL A 1 236 ? 7.580 -5.115 18.005 1.00 93.44 236 VAL A CA 1
ATOM 1932 C C . VAL A 1 236 ? 7.911 -6.544 17.602 1.00 93.44 236 VAL A C 1
ATOM 1934 O O . VAL A 1 236 ? 8.876 -6.780 16.884 1.00 93.44 236 VAL A O 1
ATOM 1937 N N . MET A 1 237 ? 7.086 -7.501 18.030 1.00 91.50 237 MET A N 1
ATOM 1938 C CA . MET A 1 237 ? 7.310 -8.926 17.771 1.00 91.50 237 MET A CA 1
ATOM 1939 C C . MET A 1 237 ? 7.069 -9.312 16.305 1.00 91.50 237 MET A C 1
ATOM 1941 O O . MET A 1 237 ? 7.781 -10.158 15.765 1.00 91.50 237 MET A O 1
ATOM 1945 N N . TYR A 1 238 ? 6.097 -8.668 15.649 1.00 89.75 238 TYR A N 1
ATOM 1946 C CA . TYR A 1 238 ? 5.754 -8.892 14.239 1.00 89.75 238 TYR A CA 1
ATOM 1947 C C . TYR A 1 238 ? 5.850 -7.588 13.431 1.00 89.75 238 TYR A C 1
ATOM 1949 O O . TYR A 1 238 ? 4.826 -7.030 13.015 1.00 89.75 238 TYR A O 1
ATOM 1957 N N . PRO A 1 239 ? 7.069 -7.055 13.234 1.00 89.25 239 PRO A N 1
ATOM 1958 C CA . PRO A 1 239 ? 7.263 -5.816 12.505 1.00 89.25 239 PRO A CA 1
ATOM 1959 C C . PRO A 1 239 ? 6.996 -6.042 11.015 1.00 89.25 239 PRO A C 1
ATOM 1961 O O . PRO A 1 239 ? 7.340 -7.077 10.445 1.00 89.25 239 PRO A O 1
ATOM 1964 N N . TYR A 1 240 ? 6.384 -5.052 10.377 1.00 86.88 240 TYR A N 1
ATOM 1965 C CA . TYR A 1 240 ? 6.131 -5.031 8.946 1.00 86.88 240 TYR A CA 1
ATOM 1966 C C . TYR A 1 240 ? 6.581 -3.693 8.369 1.00 86.88 240 TYR A C 1
ATOM 1968 O O . TYR A 1 240 ? 6.278 -2.632 8.912 1.00 86.88 240 TYR A O 1
ATOM 1976 N N . TYR A 1 241 ? 7.265 -3.716 7.232 1.00 83.81 241 TYR A N 1
ATOM 1977 C CA . TYR A 1 241 ? 7.754 -2.495 6.598 1.00 83.81 241 TYR A CA 1
ATOM 1978 C C . TYR A 1 241 ? 7.032 -2.221 5.286 1.00 83.81 241 TYR A C 1
ATOM 1980 O O . TYR A 1 241 ? 6.923 -3.094 4.417 1.00 83.81 241 TYR A O 1
ATOM 1988 N N . TRP A 1 242 ? 6.566 -0.981 5.132 1.00 77.19 242 TRP A N 1
ATOM 1989 C CA . TRP A 1 242 ? 6.099 -0.458 3.851 1.00 77.19 242 TRP A CA 1
ATOM 1990 C C . TRP A 1 242 ? 7.099 0.565 3.343 1.00 77.19 242 TRP A C 1
ATOM 1992 O O . TRP A 1 242 ? 7.105 1.727 3.760 1.00 77.19 242 TRP A O 1
ATOM 2002 N N . LEU A 1 243 ? 7.955 0.107 2.436 1.00 72.88 243 LEU A N 1
ATOM 2003 C CA . LEU A 1 243 ? 9.031 0.910 1.878 1.00 72.88 243 LEU A CA 1
ATOM 2004 C C . LEU A 1 243 ? 8.875 1.093 0.373 1.00 72.88 243 LEU A C 1
ATOM 2006 O O . LEU A 1 243 ? 8.179 0.344 -0.318 1.00 72.88 243 LEU A O 1
ATOM 2010 N N . ARG A 1 244 ? 9.517 2.150 -0.125 1.00 73.50 244 ARG A N 1
ATOM 2011 C CA . ARG A 1 244 ? 9.509 2.520 -1.541 1.00 73.50 244 ARG A CA 1
ATOM 2012 C C . ARG A 1 244 ? 10.800 2.132 -2.242 1.00 73.50 244 ARG A C 1
ATOM 2014 O O . ARG A 1 244 ? 10.760 1.961 -3.448 1.00 73.50 244 ARG A O 1
ATOM 2021 N N . SER A 1 245 ? 11.905 1.932 -1.524 1.00 76.94 245 SER A N 1
ATOM 2022 C CA . SER A 1 245 ? 13.162 1.446 -2.095 1.00 76.94 245 SER A CA 1
ATOM 2023 C C . SER A 1 245 ? 13.718 0.246 -1.333 1.00 76.94 245 SER A C 1
ATOM 2025 O O . SER A 1 245 ? 13.650 0.191 -0.107 1.00 76.94 245 SER A O 1
ATOM 2027 N N . LEU A 1 246 ? 14.318 -0.702 -2.059 1.00 75.56 246 LEU A N 1
ATOM 2028 C CA . LEU A 1 246 ? 15.078 -1.813 -1.480 1.00 75.56 246 LEU A CA 1
ATOM 2029 C C . LEU A 1 246 ? 16.320 -1.320 -0.729 1.00 75.56 246 LEU A C 1
ATOM 2031 O O . LEU A 1 246 ? 16.802 -2.027 0.157 1.00 75.56 246 LEU A O 1
ATOM 2035 N N . SER A 1 247 ? 16.807 -0.122 -1.053 1.00 71.44 247 SER A N 1
ATOM 2036 C CA . SER A 1 247 ? 17.920 0.540 -0.366 1.00 71.44 247 SER A CA 1
ATOM 2037 C C . SER A 1 247 ? 17.507 1.206 0.948 1.00 71.44 247 SER A C 1
ATOM 2039 O O . SER A 1 247 ? 18.368 1.538 1.753 1.00 71.44 247 SER A O 1
ATOM 2041 N N . ASP A 1 248 ? 16.204 1.383 1.204 1.00 72.94 248 ASP A N 1
ATOM 2042 C CA . ASP A 1 248 ? 15.705 1.916 2.482 1.00 72.94 248 ASP A CA 1
ATOM 2043 C C . ASP A 1 248 ? 15.633 0.826 3.581 1.00 72.94 248 ASP A C 1
ATOM 2045 O O . ASP A 1 248 ? 15.128 1.078 4.678 1.00 72.94 248 ASP A O 1
ATOM 2049 N N . PHE A 1 249 ? 16.142 -0.383 3.304 1.00 72.19 249 PHE A N 1
ATOM 2050 C CA . PHE A 1 249 ? 16.318 -1.464 4.275 1.00 72.19 249 PHE A CA 1
ATOM 2051 C C . PHE A 1 249 ? 17.769 -1.515 4.768 1.00 72.19 249 PHE A C 1
ATOM 2053 O O . PHE A 1 249 ? 18.667 -1.689 3.938 1.00 72.19 249 PHE A O 1
ATOM 2060 N N . PRO A 1 250 ? 18.019 -1.434 6.087 1.00 68.69 250 PRO A N 1
ATOM 2061 C CA . PRO A 1 250 ? 19.324 -1.783 6.612 1.00 68.69 250 PRO A CA 1
ATOM 2062 C C . PRO A 1 250 ? 19.546 -3.297 6.453 1.00 68.69 250 PRO A C 1
ATOM 2064 O O . PRO A 1 250 ? 18.616 -4.103 6.539 1.00 68.69 250 PRO A O 1
ATOM 2067 N N . ASP A 1 251 ? 20.785 -3.683 6.151 1.00 66.81 251 ASP A N 1
ATOM 2068 C CA . ASP A 1 251 ? 21.116 -5.047 5.708 1.00 66.81 251 ASP A CA 1
ATOM 2069 C C . ASP A 1 251 ? 20.933 -6.123 6.783 1.00 66.81 251 ASP A C 1
ATOM 2071 O O . ASP A 1 251 ? 20.876 -7.311 6.471 1.00 66.81 251 ASP A O 1
ATOM 2075 N N . ASN A 1 252 ? 20.797 -5.713 8.042 1.00 63.38 252 ASN A N 1
ATOM 2076 C CA . ASN A 1 252 ? 20.561 -6.584 9.186 1.00 63.38 252 ASN A CA 1
ATOM 2077 C C . ASN A 1 252 ? 19.088 -7.006 9.366 1.00 63.38 252 ASN A C 1
ATOM 2079 O O . ASN A 1 252 ? 18.817 -7.856 10.217 1.00 63.38 252 ASN A O 1
ATOM 2083 N N . ILE A 1 253 ? 18.136 -6.468 8.592 1.00 63.25 253 ILE A N 1
ATOM 2084 C CA . ILE A 1 253 ? 16.720 -6.856 8.704 1.00 63.25 253 ILE A CA 1
ATOM 2085 C C . ILE A 1 253 ? 16.458 -8.156 7.959 1.00 63.25 253 ILE A C 1
ATOM 2087 O O . ILE A 1 253 ? 16.694 -8.268 6.754 1.00 63.25 253 ILE A O 1
ATOM 2091 N N . LYS A 1 254 ? 15.889 -9.130 8.679 1.00 54.91 254 LYS A N 1
ATOM 2092 C CA . LYS A 1 254 ? 15.472 -10.418 8.117 1.00 54.91 254 LYS A CA 1
ATOM 2093 C C . LYS A 1 254 ? 14.509 -10.197 6.946 1.00 54.91 254 LYS A C 1
ATOM 2095 O O . LYS A 1 254 ? 13.483 -9.540 7.094 1.00 54.91 254 LYS A O 1
ATOM 2100 N N . GLU A 1 255 ? 14.796 -10.825 5.803 1.00 54.84 255 GLU A N 1
ATOM 2101 C CA . GLU A 1 255 ? 14.024 -10.685 4.553 1.00 54.84 255 GLU A CA 1
ATOM 2102 C C . GLU A 1 255 ? 12.510 -10.939 4.712 1.00 54.84 255 GLU A C 1
ATOM 2104 O O . GLU A 1 255 ? 11.715 -10.428 3.926 1.00 54.84 255 GLU A O 1
ATOM 2109 N N . ILE A 1 256 ? 12.114 -11.707 5.732 1.00 48.72 256 ILE A N 1
ATOM 2110 C CA . ILE A 1 256 ? 10.753 -12.201 5.987 1.00 48.72 256 ILE A CA 1
ATOM 2111 C C . ILE A 1 256 ? 9.755 -11.074 6.342 1.00 48.72 256 ILE A C 1
ATOM 2113 O O . ILE A 1 256 ? 8.556 -11.260 6.152 1.00 48.72 256 ILE A O 1
ATOM 2117 N N . ASN A 1 257 ? 10.221 -9.891 6.763 1.00 51.25 257 ASN A N 1
ATOM 2118 C CA . ASN A 1 257 ? 9.359 -8.807 7.275 1.00 51.25 257 ASN A CA 1
ATOM 2119 C C . ASN A 1 257 ? 9.185 -7.617 6.308 1.00 51.25 257 ASN A C 1
ATOM 2121 O O . ASN A 1 257 ? 8.696 -6.546 6.682 1.00 51.25 257 ASN A O 1
ATOM 2125 N N . ASN A 1 258 ? 9.587 -7.790 5.047 1.00 53.03 258 ASN A N 1
ATOM 2126 C CA . ASN A 1 258 ? 9.863 -6.674 4.149 1.00 53.03 258 ASN A CA 1
ATOM 2127 C C . ASN A 1 258 ? 8.925 -6.680 2.939 1.00 53.03 258 ASN A C 1
ATOM 2129 O O . ASN A 1 258 ? 8.977 -7.607 2.127 1.00 53.03 258 ASN A O 1
ATOM 2133 N N . SER A 1 259 ? 8.131 -5.611 2.777 1.00 49.81 259 SER A N 1
ATOM 2134 C CA . SER A 1 259 ? 7.329 -5.395 1.571 1.00 49.81 259 SER A CA 1
ATOM 2135 C C . SER A 1 259 ? 7.660 -4.089 0.853 1.00 49.81 259 SER A C 1
ATOM 2137 O O . SER A 1 259 ? 7.741 -3.018 1.460 1.00 49.81 259 SER A O 1
ATOM 2139 N N . ILE A 1 260 ? 7.787 -4.170 -0.470 1.00 49.88 260 ILE A N 1
ATOM 2140 C CA . ILE A 1 260 ? 7.593 -3.015 -1.347 1.00 49.88 260 ILE A CA 1
ATOM 2141 C C . ILE A 1 260 ? 6.189 -3.160 -1.910 1.00 49.88 260 ILE A C 1
ATOM 2143 O O . ILE A 1 260 ? 5.915 -4.135 -2.605 1.00 49.88 260 ILE A O 1
ATOM 2147 N N . PHE A 1 261 ? 5.293 -2.224 -1.586 1.00 49.38 261 PHE A N 1
ATOM 2148 C CA . PHE A 1 261 ? 3.908 -2.265 -2.073 1.00 49.38 261 PHE A CA 1
ATOM 2149 C C . PHE A 1 261 ? 3.176 -3.598 -1.781 1.00 49.38 261 PHE A C 1
ATOM 2151 O O . PHE A 1 261 ? 2.415 -4.087 -2.608 1.00 49.38 261 PHE A O 1
ATOM 2158 N N . GLY A 1 262 ? 3.407 -4.216 -0.616 1.00 47.38 262 GLY A N 1
ATOM 2159 C CA . GLY A 1 262 ? 2.708 -5.457 -0.245 1.00 47.38 262 GLY A CA 1
ATOM 2160 C C . GLY A 1 262 ? 3.320 -6.759 -0.781 1.00 47.38 262 GLY A C 1
ATOM 2161 O O . GLY A 1 262 ? 2.735 -7.820 -0.590 1.00 47.38 262 GLY A O 1
ATOM 2162 N N . ILE A 1 263 ? 4.498 -6.717 -1.415 1.00 40.97 263 ILE A N 1
ATOM 2163 C CA . ILE A 1 263 ? 5.185 -7.914 -1.927 1.00 40.97 263 ILE A CA 1
ATOM 2164 C C . ILE A 1 263 ? 6.180 -8.453 -0.877 1.00 40.97 263 ILE A C 1
ATOM 2166 O O . ILE A 1 263 ? 7.220 -7.836 -0.656 1.00 40.97 263 ILE A O 1
ATOM 2170 N N . TYR A 1 264 ? 5.863 -9.592 -0.242 1.00 44.50 264 TYR A N 1
ATOM 2171 C CA . TYR A 1 264 ? 6.754 -10.400 0.627 1.00 44.50 264 TYR A CA 1
ATOM 2172 C C . TYR A 1 264 ? 8.080 -10.791 -0.083 1.00 44.50 264 TYR A C 1
ATOM 2174 O O . TYR A 1 264 ? 8.179 -10.696 -1.302 1.00 44.50 264 TYR A O 1
ATOM 2182 N N . PRO A 1 265 ? 9.100 -11.297 0.640 1.00 56.75 265 PRO A N 1
ATOM 2183 C CA . PRO A 1 265 ? 10.466 -10.734 0.661 1.00 56.75 265 PRO A CA 1
ATOM 2184 C C . PRO A 1 265 ? 10.911 -10.082 -0.663 1.00 56.75 265 PRO A C 1
ATOM 2186 O O . PRO A 1 265 ? 11.504 -10.733 -1.530 1.00 56.75 265 PRO A O 1
ATOM 2189 N N . ALA A 1 266 ? 10.679 -8.770 -0.800 1.00 73.12 266 ALA A N 1
ATOM 2190 C CA . ALA A 1 266 ? 10.908 -8.036 -2.049 1.00 73.12 266 ALA A CA 1
ATOM 2191 C C . ALA A 1 266 ? 12.336 -8.196 -2.620 1.00 73.12 266 ALA A C 1
ATOM 2193 O O . ALA A 1 266 ? 12.490 -8.338 -3.831 1.00 73.12 266 ALA A O 1
ATOM 2194 N N . ARG A 1 267 ? 13.371 -8.253 -1.761 1.00 80.00 267 ARG A N 1
ATOM 2195 C CA . ARG A 1 267 ? 14.771 -8.519 -2.161 1.00 80.00 267 ARG A CA 1
ATOM 2196 C C . ARG A 1 267 ? 14.927 -9.906 -2.801 1.00 80.00 267 ARG A C 1
ATOM 2198 O O . ARG A 1 267 ? 15.439 -10.013 -3.915 1.00 80.00 267 ARG A O 1
ATOM 2205 N N . LYS A 1 268 ? 14.435 -10.956 -2.133 1.00 80.44 268 LYS A N 1
ATOM 2206 C CA . LYS A 1 268 ? 14.510 -12.350 -2.598 1.00 80.44 268 LYS A CA 1
ATOM 2207 C C . LYS A 1 268 ? 13.720 -12.565 -3.885 1.00 80.44 268 LYS A C 1
ATOM 2209 O O . LYS A 1 268 ? 14.250 -13.156 -4.821 1.00 80.44 268 LYS A O 1
ATOM 2214 N N . ILE A 1 269 ? 12.483 -12.067 -3.954 1.00 81.44 269 ILE A N 1
ATOM 2215 C CA . ILE A 1 269 ? 11.654 -12.184 -5.162 1.00 81.44 269 ILE A CA 1
ATOM 2216 C C . ILE A 1 269 ? 12.316 -11.458 -6.331 1.00 81.44 269 ILE A C 1
ATOM 2218 O O . ILE A 1 269 ? 12.458 -12.047 -7.400 1.00 81.44 269 ILE A O 1
ATOM 2222 N N . PHE A 1 270 ? 12.774 -10.220 -6.126 1.00 85.88 270 PHE A N 1
ATOM 2223 C CA . PHE A 1 270 ? 13.479 -9.467 -7.160 1.00 85.88 270 PHE A CA 1
ATOM 2224 C C . PHE A 1 270 ? 14.722 -10.219 -7.652 1.00 85.88 270 PHE A C 1
ATOM 2226 O O . PHE A 1 270 ? 14.878 -10.435 -8.851 1.00 85.88 270 PHE A O 1
ATOM 2233 N N . LYS A 1 271 ? 15.569 -10.698 -6.731 1.00 88.50 271 LYS A N 1
ATOM 2234 C CA . LYS A 1 271 ? 16.779 -11.461 -7.061 1.00 88.50 271 LYS A CA 1
ATOM 2235 C C . LYS A 1 271 ? 16.464 -12.731 -7.850 1.00 88.50 271 LYS A C 1
ATOM 2237 O O . LYS A 1 271 ? 17.137 -13.007 -8.839 1.00 88.50 271 LYS A O 1
ATOM 2242 N N . ASN A 1 272 ? 15.444 -13.482 -7.440 1.00 90.19 272 ASN A N 1
ATOM 2243 C CA . ASN A 1 272 ? 15.018 -14.691 -8.142 1.00 90.19 272 ASN A CA 1
ATOM 2244 C C . ASN A 1 272 ? 14.500 -14.373 -9.5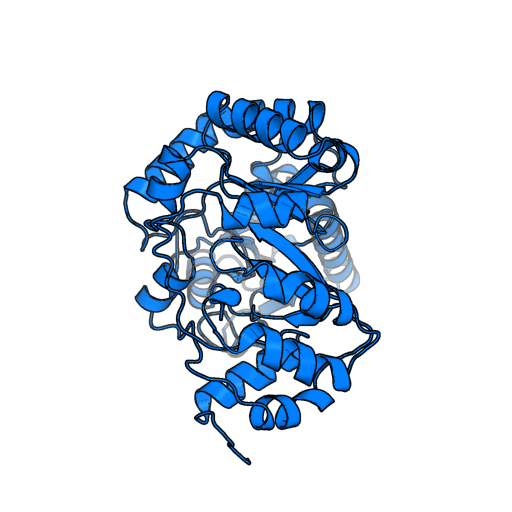46 1.00 90.19 272 ASN A C 1
ATOM 2246 O O . ASN A 1 272 ? 14.904 -15.037 -10.490 1.00 90.19 272 ASN A O 1
ATOM 2250 N N . LYS A 1 273 ? 13.703 -13.311 -9.710 1.00 91.06 273 LYS A N 1
ATOM 2251 C CA . LYS A 1 273 ? 13.201 -12.882 -11.023 1.00 91.06 273 LYS A CA 1
ATOM 2252 C C . LYS A 1 273 ? 14.316 -12.476 -11.981 1.00 91.06 273 LYS A C 1
ATOM 2254 O O . LYS A 1 273 ? 14.268 -12.840 -13.152 1.00 91.06 273 LYS A O 1
ATOM 2259 N N . ILE A 1 274 ? 15.344 -11.780 -11.491 1.00 94.00 274 ILE A N 1
ATOM 2260 C CA . ILE A 1 274 ? 16.530 -11.483 -12.303 1.00 94.00 274 ILE A CA 1
ATOM 2261 C C . ILE A 1 274 ? 17.265 -12.775 -12.681 1.00 94.00 274 ILE A C 1
ATOM 2263 O O . ILE A 1 274 ? 17.587 -12.956 -13.850 1.00 94.00 274 ILE A O 1
ATOM 2267 N N . LYS A 1 275 ? 17.478 -13.707 -11.742 1.00 94.69 275 LYS A N 1
ATOM 2268 C CA . LYS A 1 275 ? 18.123 -15.000 -12.037 1.00 94.69 275 LYS A CA 1
ATOM 2269 C C . LYS A 1 275 ? 17.350 -15.834 -13.063 1.00 94.69 275 LYS A C 1
ATOM 2271 O O . LYS A 1 275 ? 17.963 -16.360 -13.984 1.00 94.69 275 LYS A O 1
ATOM 2276 N N . GLU A 1 276 ? 16.028 -15.915 -12.931 1.00 94.75 276 GLU A N 1
ATOM 2277 C CA . GLU A 1 276 ? 15.142 -16.577 -13.897 1.00 94.75 276 GLU A CA 1
ATOM 2278 C C . GLU A 1 276 ? 15.284 -15.952 -15.294 1.00 94.75 276 GLU A C 1
ATOM 2280 O O . GLU A 1 276 ? 15.390 -16.670 -16.287 1.00 94.75 276 GLU A O 1
ATOM 2285 N N . ALA A 1 277 ? 15.351 -14.618 -15.382 1.00 94.69 277 ALA A N 1
ATOM 2286 C CA . ALA A 1 277 ? 15.557 -13.921 -16.651 1.00 94.69 277 ALA A CA 1
ATOM 2287 C C . ALA A 1 277 ? 16.920 -14.248 -17.281 1.00 94.69 277 ALA A C 1
ATOM 2289 O O . ALA A 1 277 ? 16.998 -14.492 -18.483 1.00 94.69 277 ALA A O 1
ATOM 2290 N N . LEU A 1 278 ? 17.987 -14.290 -16.477 1.00 95.75 278 LEU A N 1
ATOM 2291 C CA . LEU A 1 278 ? 19.326 -14.651 -16.949 1.00 95.75 278 LEU A CA 1
ATOM 2292 C C . LEU A 1 278 ? 19.373 -16.091 -17.476 1.00 95.75 278 LEU A C 1
ATOM 2294 O O . LEU A 1 278 ? 19.871 -16.309 -18.577 1.00 95.75 278 LEU A O 1
ATOM 2298 N N . GLN A 1 279 ? 18.782 -17.042 -16.748 1.00 95.88 279 GLN A N 1
ATOM 2299 C CA . GLN A 1 279 ? 18.661 -18.438 -17.186 1.00 95.88 279 GLN A CA 1
ATOM 2300 C C . GLN A 1 279 ? 17.863 -18.563 -18.488 1.00 95.88 279 GLN A C 1
ATOM 2302 O O . GLN A 1 279 ? 18.229 -19.336 -19.375 1.00 95.88 279 GLN A O 1
ATOM 2307 N N . PHE A 1 280 ? 16.783 -17.788 -18.626 1.00 95.31 280 PHE A N 1
ATOM 2308 C CA . PHE A 1 280 ? 16.012 -17.725 -19.863 1.00 95.31 280 PHE A CA 1
ATOM 2309 C C . PHE A 1 280 ? 16.865 -17.215 -21.031 1.00 95.31 280 PHE A C 1
ATOM 2311 O O . PHE A 1 280 ? 16.837 -17.818 -22.104 1.00 95.31 280 PHE A O 1
ATOM 2318 N N . PHE A 1 281 ? 17.637 -16.141 -20.844 1.00 95.25 281 PHE A N 1
ATOM 2319 C CA . PHE A 1 281 ? 18.501 -15.609 -21.900 1.00 95.25 281 PHE A CA 1
ATOM 2320 C C . PHE A 1 281 ? 19.588 -16.601 -22.309 1.00 95.25 281 PHE A C 1
ATOM 2322 O O . PHE A 1 281 ? 19.766 -16.830 -23.503 1.00 95.25 281 PHE A O 1
ATOM 2329 N 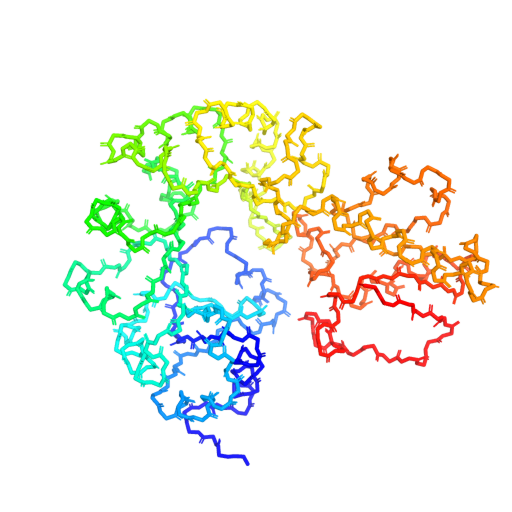N . GLU A 1 282 ? 20.238 -17.245 -21.343 1.00 94.44 282 GLU A N 1
ATOM 2330 C CA . GLU A 1 282 ? 21.238 -18.285 -21.588 1.00 94.44 282 GLU A CA 1
ATOM 2331 C C . GLU A 1 282 ? 20.651 -19.462 -22.383 1.00 94.44 282 GLU A C 1
ATOM 2333 O O . GLU A 1 282 ? 21.165 -19.815 -23.443 1.00 94.44 282 GLU A O 1
ATOM 2338 N N . SER A 1 283 ? 19.506 -19.994 -21.941 1.00 95.94 283 SER A N 1
ATOM 2339 C CA . SER A 1 283 ? 18.834 -21.136 -22.585 1.00 95.94 283 SER A CA 1
ATOM 2340 C C . SER A 1 283 ? 18.365 -20.842 -24.015 1.00 95.94 283 SER A C 1
ATOM 2342 O O . SER A 1 283 ? 18.184 -21.761 -24.808 1.00 95.94 283 SER A O 1
ATOM 2344 N N . ASN A 1 284 ? 18.153 -19.567 -24.349 1.00 95.38 284 ASN A N 1
ATOM 2345 C CA . ASN A 1 284 ? 17.715 -19.121 -25.673 1.00 95.38 284 ASN A CA 1
ATOM 2346 C C . ASN A 1 284 ? 18.849 -18.486 -26.495 1.00 95.38 284 ASN A C 1
ATOM 2348 O O . ASN A 1 284 ? 18.570 -17.863 -27.520 1.00 95.38 284 ASN A O 1
ATOM 2352 N N . LEU A 1 285 ? 20.110 -18.621 -26.060 1.00 94.25 285 LEU A N 1
ATOM 2353 C CA . LEU A 1 285 ? 21.290 -18.073 -26.742 1.00 94.25 285 LEU A CA 1
ATOM 2354 C C . LEU A 1 285 ? 21.205 -16.550 -26.973 1.00 94.25 285 LEU A C 1
ATOM 2356 O O . LEU A 1 285 ? 21.696 -16.016 -27.969 1.00 94.25 285 LEU A O 1
ATOM 2360 N N . ILE A 1 286 ? 20.559 -15.833 -26.050 1.00 93.50 286 ILE A N 1
ATOM 2361 C CA . ILE A 1 286 ? 20.428 -14.377 -26.085 1.00 93.50 286 ILE A CA 1
ATOM 2362 C C . ILE A 1 286 ? 21.596 -13.766 -25.309 1.00 93.50 286 ILE A C 1
ATOM 2364 O O . ILE A 1 286 ? 21.739 -13.962 -24.105 1.00 93.50 286 ILE A O 1
ATOM 2368 N N . ASP A 1 287 ? 22.403 -12.960 -25.995 1.00 92.94 287 ASP A N 1
ATOM 2369 C CA . ASP A 1 287 ? 23.525 -12.239 -25.396 1.00 92.94 287 ASP A CA 1
ATOM 2370 C C . ASP A 1 287 ? 23.042 -11.159 -24.409 1.00 92.94 287 ASP A C 1
ATOM 2372 O O . ASP A 1 287 ? 22.580 -10.083 -24.804 1.00 92.94 287 ASP A O 1
ATOM 2376 N N . VAL A 1 288 ? 23.184 -11.439 -23.109 1.00 94.12 288 VAL A N 1
ATOM 2377 C CA . VAL A 1 288 ? 22.774 -10.539 -22.020 1.00 94.12 288 VAL A CA 1
ATOM 2378 C C . VAL A 1 288 ? 23.481 -9.184 -22.075 1.00 94.12 288 VAL A C 1
ATOM 2380 O O . VAL A 1 288 ? 22.909 -8.177 -21.656 1.00 94.12 288 VAL A O 1
ATOM 2383 N N . THR A 1 289 ? 24.688 -9.111 -22.650 1.00 92.75 289 THR A N 1
ATOM 2384 C CA . THR A 1 289 ? 25.445 -7.854 -22.744 1.00 92.75 289 THR A CA 1
ATOM 2385 C C . THR A 1 289 ? 24.761 -6.834 -23.656 1.00 92.75 289 THR A C 1
ATOM 2387 O O . THR A 1 289 ? 24.993 -5.634 -23.506 1.00 92.75 289 THR A O 1
ATOM 2390 N N . LYS A 1 290 ? 23.848 -7.286 -24.528 1.00 93.81 290 LYS A N 1
ATOM 2391 C CA . LYS A 1 290 ? 23.032 -6.457 -25.429 1.00 93.81 290 LYS A CA 1
ATOM 2392 C C . LYS A 1 290 ? 21.660 -6.091 -24.857 1.00 93.81 290 LYS A C 1
ATOM 2394 O O . LYS A 1 290 ? 20.871 -5.443 -25.547 1.00 93.81 290 LYS A O 1
ATOM 2399 N N . ILE A 1 291 ? 21.366 -6.475 -23.614 1.00 96.06 291 ILE A N 1
ATOM 2400 C CA . ILE A 1 291 ? 20.073 -6.227 -22.970 1.00 96.06 291 ILE A CA 1
ATOM 2401 C C . ILE A 1 291 ? 20.176 -5.048 -22.004 1.00 96.06 291 ILE A C 1
ATOM 2403 O O . ILE A 1 291 ? 21.008 -5.048 -21.099 1.00 96.06 291 ILE A O 1
ATOM 2407 N N . GLY A 1 292 ? 19.294 -4.062 -22.158 1.00 97.06 292 GLY A N 1
ATOM 2408 C CA . GLY A 1 292 ? 19.104 -2.983 -21.191 1.00 97.06 292 GLY A CA 1
ATOM 2409 C C . GLY A 1 292 ? 18.093 -3.360 -20.104 1.00 97.06 292 GLY A C 1
ATOM 2410 O O . GLY A 1 292 ? 16.927 -3.613 -20.398 1.00 97.06 292 GLY A O 1
ATOM 2411 N N . PHE A 1 293 ? 18.502 -3.359 -18.838 1.00 96.69 293 PHE A N 1
ATOM 2412 C CA . PHE A 1 293 ? 17.623 -3.624 -17.696 1.00 96.69 293 PHE A CA 1
ATOM 2413 C C . PHE A 1 293 ? 16.970 -2.314 -17.260 1.00 96.69 293 PHE A C 1
ATOM 2415 O O . PHE A 1 293 ? 17.615 -1.472 -16.639 1.00 96.69 293 PHE A O 1
ATOM 2422 N N . LEU A 1 294 ? 15.695 -2.128 -17.594 1.00 94.88 294 LEU A N 1
ATOM 2423 C CA . LEU A 1 294 ? 14.930 -0.934 -17.245 1.00 94.88 294 LEU A CA 1
ATOM 2424 C C . LEU A 1 294 ? 14.418 -1.062 -15.806 1.00 94.88 294 LEU A C 1
ATOM 2426 O O . LEU A 1 294 ? 13.443 -1.769 -15.532 1.00 94.88 294 LEU A O 1
ATOM 2430 N N . LEU A 1 295 ? 15.095 -0.375 -14.891 1.00 93.31 295 LEU A N 1
ATOM 2431 C CA . LEU A 1 295 ? 14.939 -0.523 -13.450 1.00 93.31 295 LEU A CA 1
ATOM 2432 C C . LEU A 1 295 ? 14.335 0.739 -12.841 1.00 93.31 295 LEU A C 1
ATOM 2434 O O . LEU A 1 295 ? 14.851 1.844 -13.016 1.00 93.31 295 LEU A O 1
ATOM 2438 N N . ALA A 1 296 ? 13.260 0.557 -12.079 1.00 90.94 296 ALA A N 1
ATOM 2439 C CA . ALA A 1 296 ? 12.681 1.623 -11.277 1.00 90.94 296 ALA A CA 1
ATOM 2440 C C . ALA A 1 296 ? 13.656 2.064 -10.172 1.00 90.94 296 ALA A C 1
ATOM 2442 O O . ALA A 1 296 ? 14.451 1.263 -9.669 1.00 90.94 296 ALA A O 1
ATOM 2443 N N . GLU A 1 297 ? 13.553 3.322 -9.745 1.00 89.31 297 GLU A N 1
ATOM 2444 C CA . GLU A 1 297 ? 14.386 3.892 -8.678 1.00 89.31 297 GLU A CA 1
ATOM 2445 C C . GLU A 1 297 ? 14.364 3.051 -7.391 1.00 89.31 297 GLU A C 1
ATOM 2447 O O . GLU A 1 297 ? 15.385 2.898 -6.728 1.00 89.31 297 GLU A O 1
ATOM 2452 N N . SER A 1 298 ? 13.238 2.400 -7.095 1.00 85.88 298 SER A N 1
ATOM 2453 C CA . SER A 1 298 ? 13.076 1.517 -5.940 1.00 85.88 298 SER A CA 1
ATOM 2454 C C . SER A 1 298 ? 14.026 0.318 -5.881 1.00 85.88 298 SER A C 1
ATOM 2456 O O . SER A 1 298 ? 14.169 -0.291 -4.824 1.00 85.88 298 SER A O 1
ATOM 2458 N N . VAL A 1 299 ? 14.591 -0.107 -7.011 1.00 88.25 299 VAL A N 1
ATOM 2459 C CA . VAL A 1 299 ? 15.409 -1.331 -7.104 1.00 88.25 299 VAL A CA 1
ATOM 2460 C C . VAL A 1 299 ? 16.769 -1.099 -7.752 1.00 88.25 299 VAL A C 1
ATOM 2462 O O . VAL A 1 299 ? 17.591 -2.011 -7.749 1.00 88.25 299 VAL A O 1
ATOM 2465 N N . TYR A 1 300 ? 17.015 0.092 -8.302 1.00 91.56 300 TYR A N 1
ATOM 2466 C CA . TYR A 1 300 ? 18.201 0.375 -9.107 1.00 91.56 300 TYR A CA 1
ATOM 2467 C C . TYR A 1 300 ? 19.502 0.142 -8.331 1.00 91.56 300 TYR A C 1
ATOM 2469 O O . TYR A 1 300 ? 20.306 -0.693 -8.735 1.00 91.56 300 TYR A O 1
ATOM 2477 N N . ASP A 1 301 ? 19.686 0.804 -7.186 1.00 89.06 301 ASP A N 1
ATOM 2478 C CA . ASP A 1 301 ? 20.926 0.666 -6.408 1.00 89.06 301 ASP A CA 1
ATOM 2479 C C . ASP A 1 301 ? 21.121 -0.772 -5.911 1.00 89.06 301 ASP A C 1
ATOM 2481 O O . ASP A 1 301 ? 22.220 -1.319 -5.991 1.00 89.06 301 ASP A O 1
ATOM 2485 N N . TYR A 1 302 ? 20.036 -1.420 -5.469 1.00 88.12 302 TYR A N 1
ATOM 2486 C CA . TYR A 1 302 ? 20.072 -2.822 -5.058 1.00 88.12 302 TYR A CA 1
ATOM 2487 C C . TYR A 1 302 ? 20.516 -3.740 -6.204 1.00 88.12 302 TYR A C 1
ATOM 2489 O O . TYR A 1 302 ? 21.341 -4.625 -5.990 1.00 88.12 302 TYR A O 1
ATOM 2497 N N . PHE A 1 303 ? 20.027 -3.513 -7.428 1.00 92.06 303 PHE A N 1
ATOM 2498 C CA . PHE A 1 303 ? 20.452 -4.264 -8.608 1.00 92.06 303 PHE A CA 1
ATOM 2499 C C . PHE A 1 303 ? 21.946 -4.081 -8.888 1.00 92.06 303 PHE A C 1
ATOM 2501 O O . PHE A 1 303 ? 22.641 -5.073 -9.080 1.00 92.06 303 PHE A O 1
ATOM 2508 N N . ILE A 1 304 ? 22.455 -2.844 -8.858 1.00 93.62 304 ILE A N 1
ATOM 2509 C CA . ILE A 1 304 ? 23.882 -2.564 -9.092 1.00 93.62 304 ILE A CA 1
ATOM 2510 C C . ILE A 1 304 ? 24.772 -3.288 -8.078 1.00 93.62 304 ILE A C 1
ATOM 2512 O O . ILE A 1 304 ? 25.828 -3.797 -8.445 1.00 93.62 304 ILE A O 1
ATOM 2516 N N . ILE A 1 305 ? 24.355 -3.323 -6.811 1.00 90.06 305 ILE A N 1
ATOM 2517 C CA . ILE A 1 305 ? 25.101 -3.984 -5.735 1.00 90.06 305 ILE A CA 1
ATOM 2518 C C . ILE A 1 305 ? 25.050 -5.509 -5.887 1.00 90.06 305 ILE A C 1
ATOM 2520 O O . ILE A 1 305 ? 26.060 -6.176 -5.686 1.00 90.06 305 ILE A O 1
ATOM 2524 N N . GLN A 1 306 ? 23.884 -6.072 -6.217 1.00 90.00 306 GLN A N 1
ATOM 2525 C CA . GLN A 1 306 ? 23.697 -7.526 -6.287 1.00 90.00 306 GLN A CA 1
ATOM 2526 C C . GLN A 1 306 ? 24.191 -8.167 -7.588 1.00 90.00 306 GLN A C 1
ATOM 2528 O O . GLN A 1 306 ? 24.495 -9.357 -7.569 1.00 90.00 306 GLN A O 1
ATOM 2533 N N . PHE A 1 307 ? 24.246 -7.409 -8.684 1.00 94.25 307 PHE A N 1
ATOM 2534 C CA . PHE A 1 307 ? 24.645 -7.870 -10.018 1.00 94.25 307 PHE A CA 1
ATOM 2535 C C . PHE A 1 307 ? 25.692 -6.913 -10.620 1.00 94.25 307 PHE A C 1
ATOM 2537 O O . PHE A 1 307 ? 25.420 -6.230 -11.619 1.00 94.25 307 PHE A O 1
ATOM 2544 N N . PRO A 1 308 ? 26.880 -6.782 -9.996 1.00 95.06 308 PRO A N 1
ATOM 2545 C CA . PRO A 1 308 ? 27.905 -5.825 -10.416 1.00 95.06 308 PRO A CA 1
ATOM 2546 C C . PRO A 1 308 ? 28.365 -6.027 -11.868 1.00 95.06 308 PRO A C 1
ATOM 2548 O O . PRO A 1 308 ? 28.696 -5.056 -12.553 1.00 95.06 308 PRO A O 1
ATOM 2551 N N . GLU A 1 309 ? 28.333 -7.261 -12.366 1.00 94.62 309 GLU A N 1
ATOM 2552 C CA . GLU A 1 309 ? 28.630 -7.631 -13.750 1.00 94.62 309 GLU A CA 1
ATOM 2553 C C . GLU A 1 309 ? 27.643 -7.022 -14.760 1.00 94.62 309 GLU A C 1
ATOM 2555 O O . GLU A 1 309 ? 28.031 -6.682 -15.878 1.00 94.62 309 GLU A O 1
ATOM 2560 N N . LEU A 1 310 ? 26.393 -6.779 -14.348 1.00 95.94 310 LEU A N 1
ATOM 2561 C CA . LEU A 1 310 ? 25.340 -6.172 -15.170 1.00 95.94 310 LEU A CA 1
ATOM 2562 C C . LEU A 1 310 ? 25.253 -4.649 -15.003 1.00 95.94 310 LEU A C 1
ATOM 2564 O O . LEU A 1 310 ? 24.363 -4.006 -15.563 1.00 95.94 310 LEU A O 1
ATOM 2568 N N . LYS A 1 311 ? 26.181 -4.021 -14.271 1.00 95.50 311 LYS A N 1
ATOM 2569 C CA . LYS A 1 311 ? 26.159 -2.572 -14.009 1.00 95.50 311 LYS A CA 1
ATOM 2570 C C . LYS A 1 311 ? 26.097 -1.725 -15.284 1.00 95.50 311 LYS A C 1
ATOM 2572 O O . LYS A 1 311 ? 25.435 -0.693 -15.299 1.00 95.50 311 LYS A O 1
ATOM 2577 N N . LYS A 1 312 ? 26.758 -2.147 -16.369 1.00 95.25 312 LYS A N 1
ATOM 2578 C CA . LYS A 1 312 ? 26.735 -1.433 -17.665 1.00 95.25 312 LYS A CA 1
ATOM 2579 C C . LYS A 1 312 ? 25.396 -1.561 -18.408 1.00 95.25 312 LYS A C 1
ATOM 2581 O O . LYS A 1 312 ? 25.136 -0.761 -19.317 1.00 95.25 312 LYS A O 1
ATOM 2586 N N . ASN A 1 313 ? 24.589 -2.545 -18.017 1.00 96.50 313 ASN A N 1
ATOM 2587 C CA . ASN A 1 313 ? 23.294 -2.914 -18.579 1.00 96.50 313 ASN A CA 1
ATOM 2588 C C . ASN A 1 313 ? 22.121 -2.305 -17.804 1.00 96.50 313 ASN A C 1
ATOM 2590 O O . ASN A 1 313 ? 21.022 -2.211 -18.344 1.00 96.50 313 ASN A O 1
ATOM 2594 N N . ALA A 1 314 ? 22.349 -1.845 -16.574 1.00 96.69 314 ALA A N 1
ATOM 2595 C CA . ALA A 1 314 ? 21.348 -1.170 -15.763 1.00 96.69 314 ALA A CA 1
ATOM 2596 C C . ALA A 1 314 ? 20.961 0.200 -16.344 1.00 96.69 314 ALA A C 1
ATOM 2598 O O . ALA A 1 314 ? 21.811 1.056 -16.592 1.00 96.69 314 ALA A O 1
ATOM 2599 N N . ILE A 1 315 ? 19.660 0.421 -16.517 1.00 96.56 315 ILE A N 1
ATOM 2600 C CA . ILE A 1 315 ? 19.075 1.677 -16.982 1.00 96.56 315 ILE A CA 1
ATOM 2601 C C . ILE A 1 315 ? 18.124 2.191 -15.910 1.00 96.56 315 ILE A C 1
ATOM 2603 O O . ILE A 1 315 ? 17.124 1.553 -15.582 1.00 96.56 315 ILE A O 1
ATOM 2607 N N . PHE A 1 316 ? 18.427 3.375 -15.390 1.00 94.94 316 PHE A N 1
ATOM 2608 C CA . PHE A 1 316 ? 17.601 4.045 -14.396 1.00 94.94 316 PHE A CA 1
ATOM 2609 C C . PHE A 1 316 ? 16.340 4.635 -15.034 1.00 94.94 316 PHE A C 1
ATOM 2611 O O . PHE A 1 316 ? 16.424 5.476 -15.935 1.00 94.94 316 PHE A O 1
ATOM 2618 N N . VAL A 1 317 ? 15.172 4.236 -14.533 1.00 92.81 317 VAL A N 1
ATOM 2619 C CA . VAL A 1 317 ? 13.875 4.770 -14.954 1.00 92.81 317 VAL A CA 1
ATOM 2620 C C . VAL A 1 317 ? 13.297 5.622 -13.834 1.00 92.81 317 VAL A C 1
ATOM 2622 O O . VAL A 1 317 ? 12.838 5.123 -12.805 1.00 92.81 317 VAL A O 1
ATOM 2625 N N . LYS A 1 318 ? 13.326 6.938 -14.051 1.00 90.81 318 LYS A N 1
ATOM 2626 C CA . LYS A 1 318 ? 12.791 7.927 -13.115 1.00 90.81 318 LYS A CA 1
ATOM 2627 C C . LYS A 1 318 ? 11.287 8.080 -13.301 1.00 90.81 318 LYS A C 1
ATOM 2629 O O . LYS A 1 318 ? 10.837 8.267 -14.428 1.00 90.81 318 LYS A O 1
ATOM 2634 N N . ASN A 1 319 ? 10.534 8.114 -12.203 1.00 88.38 319 ASN A N 1
ATOM 2635 C CA . ASN A 1 319 ? 9.123 8.492 -12.235 1.00 88.38 319 ASN A CA 1
ATOM 2636 C C . ASN A 1 319 ? 8.990 10.008 -12.434 1.00 88.38 319 ASN A C 1
ATOM 2638 O O . ASN A 1 319 ? 9.123 10.774 -11.480 1.00 88.38 319 ASN A O 1
ATOM 2642 N N . ASN A 1 320 ? 8.739 10.468 -13.659 1.00 87.81 320 ASN A N 1
ATOM 2643 C CA . ASN A 1 320 ? 8.501 11.890 -13.927 1.00 87.81 320 ASN A CA 1
ATOM 2644 C C . ASN A 1 320 ? 7.018 12.247 -13.826 1.00 87.81 320 ASN A C 1
ATOM 2646 O O . ASN A 1 320 ? 6.685 13.416 -13.617 1.00 87.81 320 ASN A O 1
ATOM 2650 N N . THR A 1 321 ? 6.133 11.257 -13.947 1.00 84.94 321 THR A N 1
ATOM 2651 C CA . THR A 1 321 ? 4.680 11.437 -13.879 1.00 84.94 321 THR A CA 1
ATOM 2652 C C . THR A 1 321 ? 4.255 11.905 -12.496 1.00 84.94 321 THR A C 1
ATOM 2654 O O . THR A 1 321 ? 3.739 13.014 -12.356 1.00 84.94 321 THR A O 1
ATOM 2657 N N . PHE A 1 322 ? 4.552 11.117 -11.464 1.00 83.62 322 PHE A N 1
ATOM 2658 C CA . PHE A 1 322 ? 4.260 11.469 -10.078 1.00 83.62 322 PHE A CA 1
ATOM 2659 C C . PHE A 1 322 ? 5.467 12.087 -9.367 1.00 83.62 322 PHE A C 1
ATOM 2661 O O . PHE A 1 322 ? 5.304 13.056 -8.626 1.00 83.62 322 PHE A O 1
ATOM 2668 N N . GLY A 1 323 ? 6.675 11.561 -9.587 1.00 86.31 323 GLY A N 1
ATOM 2669 C CA . GLY A 1 323 ? 7.883 11.977 -8.865 1.00 86.31 323 GLY A CA 1
ATOM 2670 C C . GLY A 1 323 ? 7.801 11.788 -7.345 1.00 86.31 323 GLY A C 1
ATOM 2671 O O . GLY A 1 323 ? 6.950 11.063 -6.832 1.00 86.31 323 GLY A O 1
ATOM 2672 N N . GLY A 1 324 ? 8.687 12.465 -6.612 1.00 85.75 324 GLY A N 1
ATOM 2673 C CA . GLY A 1 324 ? 8.763 12.365 -5.150 1.00 85.75 324 GLY A CA 1
ATOM 2674 C C . GLY A 1 324 ? 9.228 10.984 -4.685 1.00 85.75 324 GLY A C 1
ATOM 2675 O O . GLY A 1 324 ? 10.163 10.429 -5.249 1.00 85.75 324 GLY A O 1
ATOM 2676 N N . SER A 1 325 ? 8.577 10.425 -3.664 1.00 83.62 325 SER A N 1
ATOM 2677 C CA . SER A 1 325 ? 8.897 9.099 -3.116 1.00 83.62 325 SER A CA 1
ATOM 2678 C C . SER A 1 325 ? 8.218 7.938 -3.860 1.00 83.62 325 SER A C 1
ATOM 2680 O O . SER A 1 325 ? 8.323 6.785 -3.441 1.00 83.62 325 SER A O 1
ATOM 2682 N N . TYR A 1 326 ? 7.504 8.203 -4.958 1.00 82.81 326 TYR A N 1
ATOM 2683 C CA . TYR A 1 326 ? 6.832 7.186 -5.772 1.00 82.81 326 TYR A CA 1
ATOM 2684 C C . TYR A 1 326 ? 7.799 6.545 -6.774 1.00 82.81 326 TYR A C 1
ATOM 2686 O O . TYR A 1 326 ? 7.789 6.838 -7.967 1.00 82.81 326 TYR A O 1
ATOM 2694 N N . THR A 1 327 ? 8.643 5.648 -6.276 1.00 82.00 327 THR A N 1
ATOM 2695 C CA . THR A 1 327 ? 9.830 5.154 -6.995 1.00 82.00 327 THR A CA 1
ATOM 2696 C C . THR A 1 327 ? 9.686 3.759 -7.607 1.00 82.00 327 THR A C 1
ATOM 2698 O O . THR A 1 327 ? 10.634 3.265 -8.213 1.00 82.00 327 THR A O 1
ATOM 2701 N N . VAL A 1 328 ? 8.535 3.099 -7.452 1.00 81.00 328 VAL A N 1
ATOM 2702 C CA . VAL A 1 328 ? 8.346 1.693 -7.855 1.00 81.00 328 VAL A CA 1
ATOM 2703 C C . VAL A 1 328 ? 7.797 1.526 -9.266 1.00 81.00 328 VAL A C 1
ATOM 2705 O O . VAL A 1 328 ? 7.099 2.396 -9.784 1.00 81.00 328 VAL A O 1
ATOM 2708 N N . ALA A 1 329 ? 8.020 0.342 -9.840 1.00 77.38 329 ALA A N 1
ATOM 2709 C CA . ALA A 1 329 ? 7.603 0.013 -11.199 1.00 77.38 329 ALA A CA 1
ATOM 2710 C C . ALA A 1 329 ? 6.091 0.188 -11.479 1.00 77.38 329 ALA A C 1
ATOM 2712 O O . ALA A 1 329 ? 5.780 0.826 -12.481 1.00 77.38 329 ALA A O 1
ATOM 2713 N N . PRO A 1 330 ? 5.142 -0.249 -10.617 1.00 78.25 330 PRO A N 1
ATOM 2714 C CA . PRO A 1 330 ? 3.706 -0.051 -10.877 1.00 78.25 330 PRO A CA 1
ATOM 2715 C C . PRO A 1 330 ? 3.246 1.416 -10.952 1.00 78.25 330 PRO A C 1
ATOM 2717 O O . PRO A 1 330 ? 2.121 1.684 -11.358 1.00 78.25 330 PRO A O 1
ATOM 2720 N N . LEU A 1 331 ? 4.086 2.368 -10.529 1.00 79.25 331 LEU A N 1
ATOM 2721 C CA . LEU A 1 331 ? 3.796 3.804 -10.586 1.00 79.25 331 LEU A CA 1
ATOM 2722 C C . LEU A 1 331 ? 4.491 4.515 -11.752 1.00 79.25 331 LEU A C 1
ATOM 2724 O O . LEU A 1 331 ? 4.355 5.733 -11.883 1.00 79.25 331 LEU A O 1
ATOM 2728 N N . LEU A 1 332 ? 5.261 3.788 -12.559 1.00 85.75 332 LEU A N 1
ATOM 2729 C CA . LEU A 1 332 ? 5.875 4.311 -13.771 1.00 85.75 332 LEU A CA 1
ATOM 2730 C C . LEU A 1 332 ? 4.880 4.249 -14.933 1.00 85.75 332 LEU A C 1
ATOM 2732 O O . LEU A 1 332 ? 4.017 3.375 -14.993 1.00 85.75 332 LEU A O 1
ATOM 2736 N N . THR A 1 333 ? 5.028 5.176 -15.872 1.00 86.62 333 THR A N 1
ATOM 2737 C CA . THR A 1 333 ? 4.253 5.199 -17.119 1.00 86.62 333 THR A CA 1
ATOM 2738 C C . THR A 1 333 ? 5.090 4.722 -18.298 1.00 86.62 333 THR A C 1
ATOM 2740 O O . THR A 1 333 ? 6.321 4.734 -18.251 1.00 86.62 333 THR A O 1
ATOM 2743 N N . LEU A 1 334 ? 4.433 4.372 -19.402 1.00 85.81 334 LEU A N 1
ATOM 2744 C CA . LEU A 1 334 ? 5.083 4.059 -20.671 1.00 85.81 334 LEU A CA 1
ATOM 2745 C C . LEU A 1 334 ? 6.026 5.191 -21.111 1.00 85.81 334 LEU A C 1
ATOM 2747 O O . LEU A 1 334 ? 7.136 4.925 -21.566 1.00 85.81 334 LEU A O 1
ATOM 2751 N N . ASN A 1 335 ? 5.633 6.449 -20.895 1.00 87.81 335 ASN A N 1
ATOM 2752 C CA . ASN A 1 335 ? 6.466 7.612 -21.204 1.00 87.81 335 ASN A CA 1
ATOM 2753 C C . ASN A 1 335 ? 7.759 7.647 -20.379 1.00 87.81 335 ASN A C 1
ATOM 2755 O O . ASN A 1 335 ? 8.812 7.995 -20.913 1.00 87.81 335 ASN A O 1
ATOM 2759 N N . ASP A 1 336 ? 7.712 7.267 -19.099 1.00 90.56 336 ASP A N 1
ATOM 2760 C CA . ASP A 1 336 ? 8.912 7.189 -18.259 1.00 90.56 336 ASP A CA 1
ATOM 2761 C C . ASP A 1 336 ? 9.926 6.184 -18.842 1.00 90.56 336 ASP A C 1
ATOM 2763 O O . ASP A 1 336 ? 11.121 6.481 -18.920 1.00 90.56 336 ASP A O 1
ATOM 2767 N N . PHE A 1 337 ? 9.446 5.042 -19.349 1.00 88.31 337 PHE A N 1
ATOM 2768 C CA . PHE A 1 337 ? 10.280 4.028 -20.002 1.00 88.31 337 PHE A CA 1
ATOM 2769 C C . PHE A 1 337 ? 10.788 4.447 -21.375 1.00 88.31 337 PHE A C 1
ATOM 2771 O O . PHE A 1 337 ? 11.983 4.316 -21.633 1.00 88.31 337 PHE A O 1
ATOM 2778 N N . ILE A 1 338 ? 9.925 4.975 -22.247 1.00 88.12 338 ILE A N 1
ATOM 2779 C CA . ILE A 1 338 ? 10.329 5.440 -23.582 1.00 88.12 338 ILE A CA 1
ATOM 2780 C C . ILE A 1 338 ? 11.431 6.492 -23.449 1.00 88.12 338 ILE A C 1
ATOM 2782 O O . ILE A 1 338 ? 12.458 6.403 -24.119 1.00 88.12 338 ILE A O 1
ATOM 2786 N N . ASN A 1 339 ? 11.284 7.434 -22.516 1.00 90.00 339 ASN A N 1
ATOM 2787 C CA . ASN A 1 339 ? 12.311 8.435 -22.244 1.00 90.00 339 ASN A CA 1
ATOM 2788 C C . ASN A 1 339 ? 13.643 7.811 -21.796 1.00 90.00 339 ASN A C 1
ATOM 2790 O O . ASN A 1 339 ? 14.706 8.297 -22.185 1.00 90.00 339 ASN A O 1
ATOM 2794 N N . ALA A 1 340 ? 13.610 6.747 -20.989 1.00 92.50 340 ALA A N 1
ATOM 2795 C CA . ALA A 1 340 ? 14.814 6.029 -20.576 1.00 92.50 340 ALA A CA 1
ATOM 2796 C C . ALA A 1 340 ? 15.455 5.251 -21.741 1.00 92.50 340 ALA A C 1
ATOM 2798 O O . ALA A 1 340 ? 16.673 5.307 -21.915 1.00 92.50 340 ALA A O 1
ATOM 2799 N N . ILE A 1 341 ? 14.648 4.591 -22.576 1.00 91.56 341 ILE A N 1
ATOM 2800 C CA . ILE A 1 341 ? 15.087 3.843 -23.764 1.00 91.56 341 ILE A CA 1
ATOM 2801 C C . ILE A 1 341 ? 15.746 4.776 -24.785 1.00 91.56 341 ILE A C 1
ATOM 2803 O O . ILE A 1 341 ? 16.866 4.518 -25.223 1.00 91.56 341 ILE A O 1
ATOM 2807 N N . LEU A 1 342 ? 15.110 5.906 -25.112 1.00 90.06 342 LEU A N 1
ATOM 2808 C CA . LEU A 1 342 ? 15.625 6.867 -26.095 1.00 90.06 342 LEU A CA 1
ATOM 2809 C C . LEU A 1 342 ? 16.969 7.489 -25.681 1.00 90.06 342 LEU A C 1
ATOM 2811 O O . LEU A 1 342 ? 17.751 7.885 -26.546 1.00 90.06 342 LEU A O 1
ATOM 2815 N N . LYS A 1 343 ? 17.259 7.545 -24.374 1.00 92.81 343 LYS A N 1
ATOM 2816 C CA . LYS A 1 343 ? 18.557 7.975 -23.825 1.00 92.81 343 LYS A CA 1
ATOM 2817 C C . LYS A 1 343 ? 19.624 6.873 -23.843 1.00 92.81 343 LYS A C 1
ATOM 2819 O O . LYS A 1 343 ? 20.800 7.176 -23.680 1.00 92.81 343 LYS A O 1
ATOM 2824 N N . ASN A 1 344 ? 19.242 5.615 -24.062 1.00 91.88 344 ASN A N 1
ATOM 282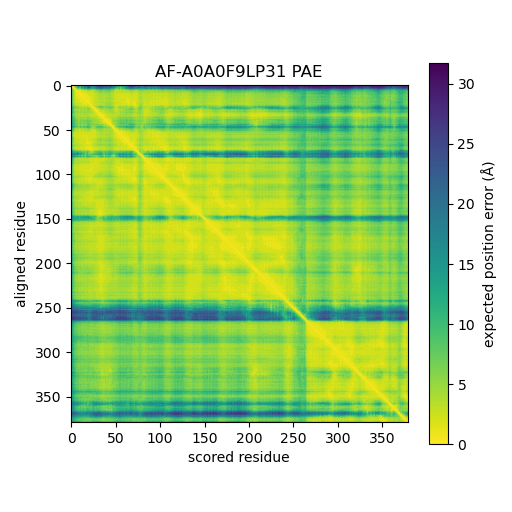5 C CA . ASN A 1 344 ? 20.112 4.438 -23.986 1.00 91.88 344 ASN A CA 1
ATOM 2826 C C . ASN A 1 344 ? 20.129 3.645 -25.306 1.00 91.88 344 ASN A C 1
ATOM 2828 O O . ASN A 1 344 ? 20.005 2.422 -25.315 1.00 91.88 344 ASN A O 1
ATOM 2832 N N . LYS A 1 345 ? 20.358 4.345 -26.426 1.00 87.56 345 LYS A N 1
ATOM 2833 C CA . LYS A 1 345 ? 20.336 3.798 -27.802 1.00 87.56 345 LYS A CA 1
ATOM 2834 C C . LYS A 1 345 ? 21.359 2.692 -28.097 1.00 87.56 345 LYS A C 1
ATOM 2836 O O . LYS A 1 345 ? 21.310 2.089 -29.161 1.00 87.56 345 LYS A O 1
ATOM 2841 N N . LYS A 1 346 ? 22.291 2.426 -27.175 1.00 91.06 346 LYS A N 1
ATOM 2842 C CA . LYS A 1 346 ? 23.247 1.312 -27.282 1.00 91.06 346 LYS A CA 1
ATOM 2843 C C . LYS A 1 346 ? 22.578 -0.067 -27.175 1.00 91.06 346 LYS A C 1
ATOM 2845 O O . LYS A 1 346 ? 23.200 -1.059 -27.536 1.00 91.06 346 LYS A O 1
ATOM 2850 N N . PHE A 1 347 ? 21.337 -0.129 -26.685 1.00 93.62 347 PHE A N 1
ATOM 2851 C CA . PHE A 1 347 ? 20.536 -1.348 -26.622 1.00 93.62 347 PHE A CA 1
ATOM 2852 C C . PHE A 1 347 ? 19.353 -1.269 -27.586 1.00 93.62 347 PHE A C 1
ATOM 2854 O O . PHE A 1 347 ? 18.720 -0.225 -27.726 1.00 93.62 347 PHE A O 1
ATOM 2861 N N . ASN A 1 348 ? 19.025 -2.400 -28.205 1.00 89.81 348 ASN A N 1
ATOM 2862 C CA . ASN A 1 348 ? 17.810 -2.596 -29.003 1.00 89.81 348 ASN A CA 1
ATOM 2863 C C . ASN A 1 348 ? 16.832 -3.584 -28.339 1.00 89.81 348 ASN A C 1
ATOM 2865 O O . ASN A 1 348 ? 15.743 -3.826 -28.854 1.00 89.81 348 ASN A O 1
ATOM 2869 N N . THR A 1 349 ? 17.229 -4.159 -27.203 1.00 92.94 349 THR A N 1
ATOM 2870 C CA . THR A 1 349 ? 16.482 -5.155 -26.440 1.00 92.94 349 THR A CA 1
ATOM 2871 C C . THR A 1 349 ? 16.499 -4.757 -24.974 1.00 92.94 349 THR A C 1
ATOM 2873 O O . THR A 1 349 ? 17.549 -4.415 -24.431 1.00 92.94 349 THR A O 1
ATOM 2876 N N . PHE A 1 350 ? 15.342 -4.812 -24.324 1.00 93.81 350 PHE A N 1
ATOM 2877 C CA . PHE A 1 350 ? 15.166 -4.367 -22.952 1.00 93.81 350 PHE A CA 1
ATOM 2878 C C . PHE A 1 350 ? 14.418 -5.395 -22.108 1.00 93.81 350 PHE A C 1
ATOM 2880 O O . PHE A 1 350 ? 13.603 -6.159 -22.619 1.00 93.81 350 PHE A O 1
ATOM 2887 N N . LEU A 1 351 ? 14.673 -5.380 -20.803 1.00 93.38 351 LEU A N 1
ATOM 2888 C CA . LEU A 1 351 ? 13.955 -6.156 -19.796 1.00 93.38 351 LEU A CA 1
ATOM 2889 C C . LEU A 1 351 ? 13.294 -5.203 -18.801 1.00 93.38 351 LEU A C 1
ATOM 2891 O O . LEU A 1 351 ? 13.943 -4.273 -18.319 1.00 93.38 351 LEU A O 1
ATOM 2895 N N . THR A 1 352 ? 12.030 -5.442 -18.458 1.00 90.44 352 THR A N 1
ATOM 2896 C CA . THR A 1 352 ? 11.357 -4.712 -17.379 1.00 90.44 352 THR A CA 1
ATOM 2897 C C . THR A 1 352 ? 10.320 -5.563 -16.644 1.00 90.44 352 THR A C 1
ATOM 2899 O O . THR A 1 352 ? 10.041 -6.697 -17.024 1.00 90.44 352 THR A O 1
ATOM 2902 N N . SER A 1 353 ? 9.763 -5.025 -15.560 1.00 85.94 353 SER A N 1
ATOM 2903 C CA . SER A 1 353 ? 8.756 -5.712 -14.748 1.00 85.94 353 SER A CA 1
ATOM 2904 C C . SER A 1 353 ? 7.412 -5.775 -15.468 1.00 85.94 353 SER A C 1
ATOM 2906 O O . SER A 1 353 ? 6.887 -4.755 -15.912 1.00 85.94 353 SER A O 1
ATOM 2908 N N . LYS A 1 354 ? 6.760 -6.938 -15.488 1.00 82.75 354 LYS A N 1
ATOM 2909 C CA . LYS A 1 354 ? 5.387 -7.041 -16.010 1.00 82.75 354 LYS A CA 1
ATOM 2910 C C . LYS A 1 354 ? 4.368 -6.235 -15.197 1.00 82.75 354 LYS A C 1
ATOM 2912 O O . LYS A 1 354 ? 3.313 -5.885 -15.715 1.00 82.75 354 LYS A O 1
ATOM 2917 N N . THR A 1 355 ? 4.681 -5.918 -13.937 1.00 78.25 355 THR A N 1
ATOM 2918 C CA . THR A 1 355 ? 3.764 -5.226 -13.009 1.00 78.25 355 THR A CA 1
ATOM 2919 C C . THR A 1 355 ? 3.433 -3.789 -13.410 1.00 78.25 355 THR A C 1
ATOM 2921 O O . THR A 1 355 ? 2.475 -3.226 -12.891 1.00 78.25 355 THR A O 1
ATOM 2924 N N . ILE A 1 356 ? 4.199 -3.205 -14.333 1.00 75.69 356 ILE A N 1
ATOM 2925 C CA . ILE A 1 356 ? 3.917 -1.890 -14.920 1.00 75.69 356 ILE A CA 1
ATOM 2926 C C . ILE A 1 356 ? 2.671 -1.968 -15.805 1.00 75.69 356 ILE A C 1
ATOM 2928 O O . ILE A 1 356 ? 1.868 -1.044 -15.825 1.00 75.69 356 ILE A O 1
ATOM 2932 N N . PHE A 1 357 ? 2.510 -3.079 -16.532 1.00 73.44 357 PHE A N 1
ATOM 2933 C CA . PHE A 1 357 ? 1.509 -3.244 -17.582 1.00 73.44 357 PHE A CA 1
ATOM 2934 C C . PHE A 1 357 ? 0.375 -4.156 -17.134 1.00 73.44 357 PHE A C 1
ATOM 2936 O O . PHE A 1 357 ? 0.109 -5.197 -17.747 1.00 73.44 357 PHE A O 1
ATOM 2943 N N . ASN A 1 358 ? -0.308 -3.772 -16.055 1.00 65.75 358 ASN A N 1
ATOM 2944 C CA . ASN A 1 358 ? -1.481 -4.514 -15.620 1.00 65.75 358 ASN A CA 1
ATOM 2945 C C . ASN A 1 358 ? -2.551 -4.446 -16.729 1.00 65.75 358 ASN A C 1
ATOM 2947 O O . ASN A 1 358 ? -2.925 -3.365 -17.181 1.00 65.75 358 ASN A O 1
ATOM 2951 N N . TRP A 1 359 ? -2.999 -5.599 -17.233 1.00 61.19 359 TRP A N 1
ATOM 2952 C CA . TRP A 1 359 ? -3.896 -5.690 -18.399 1.00 61.19 359 TRP A CA 1
ATOM 2953 C C . TRP A 1 359 ? -3.356 -5.016 -19.675 1.00 61.19 359 TRP A C 1
ATOM 2955 O O . TRP A 1 359 ? -4.116 -4.429 -20.448 1.00 61.19 359 TRP A O 1
ATOM 2965 N N . LYS A 1 360 ? -2.038 -5.116 -19.907 1.00 67.94 360 LYS A N 1
ATOM 2966 C CA . LYS A 1 360 ? -1.313 -4.513 -21.047 1.00 67.94 360 LYS A CA 1
ATOM 2967 C C . LYS A 1 360 ? -1.279 -2.980 -21.044 1.00 67.94 360 LYS A C 1
ATOM 2969 O O . LYS A 1 360 ? -0.838 -2.392 -22.032 1.00 67.94 360 LYS A O 1
ATOM 2974 N N . ARG A 1 361 ? -1.712 -2.339 -19.954 1.00 72.75 361 ARG A N 1
ATOM 2975 C CA . ARG A 1 361 ? -1.741 -0.881 -19.813 1.00 72.75 361 ARG A CA 1
ATOM 2976 C C . ARG A 1 361 ? -0.928 -0.414 -18.619 1.00 72.75 361 ARG A C 1
ATOM 2978 O O . ARG A 1 361 ? -0.918 -1.078 -17.587 1.00 72.75 361 ARG A O 1
ATOM 2985 N N . ASP A 1 362 ? -0.285 0.737 -18.759 1.00 78.88 362 ASP A N 1
ATOM 2986 C CA . ASP A 1 362 ? 0.293 1.442 -17.617 1.00 78.88 362 ASP A CA 1
ATOM 2987 C C . ASP A 1 362 ? -0.794 2.085 -16.732 1.00 78.88 362 ASP A C 1
ATOM 2989 O O . ASP A 1 362 ? -1.987 2.078 -17.054 1.00 78.88 362 ASP A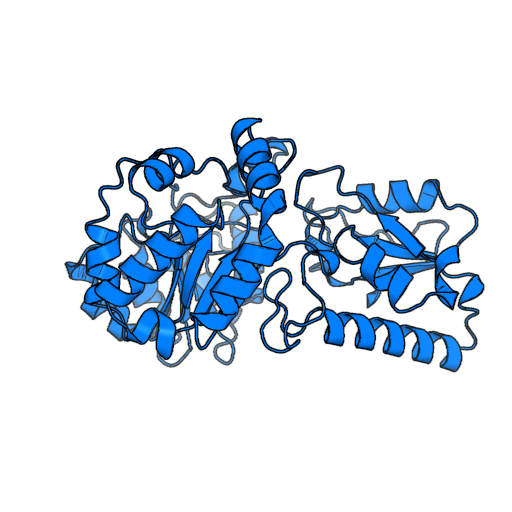 O 1
ATOM 2993 N N . ILE A 1 363 ? -0.379 2.693 -15.617 1.00 73.56 363 ILE A N 1
ATOM 2994 C CA . ILE A 1 363 ? -1.279 3.416 -14.703 1.00 73.56 363 ILE A CA 1
ATOM 2995 C C . ILE A 1 363 ? -1.979 4.628 -15.354 1.00 73.56 363 ILE A C 1
ATOM 2997 O O . ILE A 1 363 ? -3.012 5.080 -14.865 1.00 73.56 363 ILE A O 1
ATOM 3001 N N . GLY A 1 364 ? -1.446 5.144 -16.467 1.00 71.50 364 GLY A N 1
ATOM 3002 C CA . GLY A 1 364 ? -2.057 6.192 -17.288 1.00 71.50 364 GLY A CA 1
ATOM 3003 C C . GLY A 1 364 ? -3.060 5.666 -18.322 1.00 71.50 364 GLY A C 1
ATOM 3004 O O . GLY A 1 364 ? -3.703 6.458 -19.006 1.00 71.50 364 GLY A O 1
ATOM 3005 N N . GLY A 1 365 ? -3.218 4.344 -18.445 1.00 70.88 365 GLY A N 1
ATOM 3006 C CA . GLY A 1 365 ? -4.096 3.700 -19.418 1.00 70.88 365 GLY A CA 1
ATOM 3007 C C . GLY A 1 365 ? -3.484 3.506 -20.809 1.00 70.88 365 GLY A C 1
ATOM 3008 O O . GLY A 1 365 ? -4.207 3.050 -21.705 1.00 70.88 365 GLY A O 1
ATOM 3009 N N . ASN A 1 366 ? -2.193 3.809 -20.988 1.00 75.00 366 ASN A N 1
ATOM 3010 C CA . ASN A 1 366 ? -1.467 3.651 -22.249 1.00 75.00 366 ASN A CA 1
ATOM 3011 C C . ASN A 1 366 ? -1.107 2.186 -22.478 1.00 75.00 366 ASN A C 1
ATOM 3013 O O . ASN A 1 366 ? -0.597 1.523 -21.576 1.00 75.00 366 ASN A O 1
ATOM 3017 N N . HIS A 1 367 ? -1.332 1.689 -23.692 1.00 74.19 367 HIS A N 1
ATOM 3018 C CA . HIS A 1 367 ? -0.954 0.328 -24.073 1.00 74.19 367 HIS A CA 1
ATOM 3019 C C . HIS A 1 367 ? 0.521 0.242 -24.441 1.00 74.19 367 HIS A C 1
ATOM 3021 O O . HIS A 1 367 ? 1.037 1.139 -25.107 1.00 74.19 367 HIS A O 1
ATOM 3027 N N . ILE A 1 368 ? 1.163 -0.886 -24.127 1.00 67.81 368 ILE A N 1
ATOM 3028 C CA . ILE A 1 368 ? 2.330 -1.290 -24.918 1.00 67.81 368 ILE A CA 1
ATOM 3029 C C . ILE A 1 368 ? 1.837 -1.552 -26.340 1.00 67.81 368 ILE A C 1
ATOM 3031 O O . ILE A 1 368 ? 1.091 -2.499 -26.592 1.00 67.81 368 ILE A O 1
ATOM 3035 N N . ILE A 1 369 ? 2.255 -0.700 -27.267 1.00 61.72 369 ILE A N 1
ATOM 3036 C CA . ILE A 1 369 ? 2.225 -1.013 -28.691 1.00 61.72 369 ILE A CA 1
ATOM 3037 C C . ILE A 1 369 ? 3.567 -1.690 -28.978 1.00 61.72 369 ILE A C 1
ATOM 3039 O O . ILE A 1 369 ? 4.609 -1.142 -28.637 1.00 61.72 369 ILE A O 1
ATOM 3043 N N . PHE A 1 370 ? 3.561 -2.901 -29.532 1.00 60.53 370 PHE A N 1
ATOM 3044 C CA . PHE A 1 370 ? 4.794 -3.648 -29.825 1.00 60.53 370 PHE A CA 1
ATOM 3045 C C . PHE A 1 370 ? 5.494 -3.187 -31.120 1.00 60.53 370 PHE A C 1
ATOM 3047 O O . PHE A 1 370 ? 6.524 -3.748 -31.477 1.00 60.53 370 PHE A O 1
ATOM 3054 N N . ASP A 1 371 ? 5.000 -2.131 -31.773 1.00 60.12 371 ASP A N 1
ATOM 3055 C CA . ASP A 1 371 ? 5.551 -1.561 -33.015 1.00 60.12 371 ASP A CA 1
ATOM 3056 C C . ASP A 1 371 ? 6.650 -0.514 -32.761 1.00 60.12 371 ASP A C 1
ATOM 3058 O O . ASP A 1 371 ? 6.771 0.489 -33.465 1.00 60.12 371 ASP A O 1
ATOM 3062 N N . TYR A 1 372 ? 7.463 -0.720 -31.727 1.00 69.31 372 TYR A N 1
ATOM 3063 C CA . TYR A 1 372 ? 8.656 0.091 -31.507 1.00 69.31 372 TYR A CA 1
ATOM 3064 C C . TYR A 1 372 ? 9.876 -0.561 -32.172 1.00 69.31 372 TYR A C 1
ATOM 3066 O O . TYR A 1 372 ? 9.937 -1.784 -32.281 1.00 69.31 372 TYR A O 1
ATOM 3074 N N . PRO A 1 373 ? 10.914 0.212 -32.552 1.00 78.25 373 PRO A N 1
ATOM 3075 C CA . PRO A 1 373 ? 12.146 -0.328 -33.141 1.00 78.25 373 PRO A CA 1
ATOM 3076 C C . PRO A 1 373 ? 13.020 -1.111 -32.134 1.00 78.25 373 PRO A C 1
ATOM 3078 O O . PRO A 1 373 ? 14.214 -1.299 -32.359 1.00 78.25 373 PRO A O 1
ATOM 3081 N N . PHE A 1 374 ? 12.458 -1.529 -30.997 1.00 81.62 374 PHE A N 1
ATOM 3082 C CA . PHE A 1 374 ? 13.142 -2.225 -29.914 1.00 81.62 374 PHE A CA 1
ATOM 3083 C C . PHE A 1 374 ? 12.276 -3.347 -29.329 1.00 81.62 374 PHE A C 1
ATOM 3085 O O . PHE A 1 374 ? 11.050 -3.264 -29.295 1.00 81.62 374 PHE A O 1
ATOM 3092 N N . LYS A 1 375 ? 12.930 -4.391 -28.814 1.00 87.31 375 LYS A N 1
ATOM 3093 C CA . LYS A 1 375 ? 12.287 -5.547 -28.175 1.00 87.31 375 LYS A CA 1
ATOM 3094 C C . LYS A 1 375 ? 12.182 -5.348 -26.661 1.00 87.31 375 LYS A C 1
ATOM 3096 O O . LYS A 1 375 ? 13.145 -4.903 -26.041 1.00 87.31 375 LYS A O 1
ATOM 3101 N N . ILE A 1 376 ? 11.055 -5.726 -26.051 1.00 87.62 376 ILE A N 1
ATOM 3102 C CA . ILE A 1 376 ? 10.862 -5.701 -24.589 1.00 87.62 376 ILE A CA 1
ATOM 3103 C C . ILE A 1 376 ? 10.497 -7.099 -24.079 1.00 87.62 376 ILE A C 1
ATOM 3105 O O . ILE A 1 376 ? 9.533 -7.702 -24.545 1.00 87.62 376 ILE A O 1
ATOM 3109 N N . TYR A 1 377 ? 11.238 -7.580 -23.081 1.00 88.81 377 TYR A N 1
ATOM 3110 C CA . TYR A 1 377 ? 10.884 -8.722 -22.241 1.00 88.81 377 TYR A CA 1
ATOM 3111 C C . TYR A 1 377 ? 10.240 -8.240 -20.937 1.00 88.81 377 TYR A C 1
ATOM 3113 O O . TYR A 1 377 ? 10.697 -7.266 -20.332 1.00 88.81 377 TYR A O 1
ATOM 3121 N N . LEU A 1 378 ? 9.193 -8.939 -20.499 1.00 86.56 378 LEU A N 1
ATOM 3122 C CA . LEU A 1 378 ? 8.478 -8.675 -19.251 1.00 86.56 378 LEU A CA 1
ATOM 3123 C C . LEU A 1 378 ? 8.673 -9.850 -18.289 1.00 86.56 378 LEU A C 1
ATOM 3125 O O . LEU A 1 378 ? 8.444 -10.992 -18.689 1.00 86.56 378 LEU A O 1
ATOM 3129 N N . ILE A 1 379 ? 9.056 -9.571 -17.039 1.00 81.00 379 ILE A N 1
ATOM 3130 C CA . ILE A 1 379 ? 9.274 -10.586 -15.984 1.00 81.00 379 ILE A CA 1
ATOM 3131 C C . ILE A 1 379 ? 8.426 -10.364 -14.737 1.00 81.00 379 ILE A C 1
ATOM 3133 O O . ILE A 1 379 ? 8.120 -9.189 -14.428 1.00 81.00 379 ILE A O 1
#

Solvent-accessible surface area (backbone atoms only — not comparable to full-atom values): 20342 Å² total; per-residue (Å²): 130,94,64,58,83,45,55,79,67,55,46,52,53,50,50,54,19,21,64,69,27,12,41,59,56,33,30,64,53,83,64,54,41,55,59,44,65,50,62,47,34,52,76,72,72,44,84,32,71,48,71,65,63,46,73,65,40,51,68,75,37,56,91,48,44,59,64,92,44,69,30,32,45,27,39,26,85,79,54,31,51,34,49,33,53,52,21,89,55,41,66,62,52,47,55,56,54,24,72,80,42,59,85,25,49,30,36,34,63,35,60,38,70,62,56,55,82,88,45,52,71,60,48,65,72,39,42,44,33,31,36,35,45,53,42,48,78,46,64,70,61,37,32,69,43,31,60,43,99,68,84,55,58,41,35,54,49,45,61,62,76,41,53,89,38,46,55,33,40,30,36,46,49,54,48,64,68,57,46,52,53,32,53,52,50,44,38,70,69,40,52,52,50,36,65,73,27,38,35,31,47,25,65,55,51,34,32,71,71,40,54,70,66,41,47,50,50,28,56,57,15,58,75,50,38,68,64,45,48,59,51,44,60,76,65,27,71,39,50,32,39,53,43,50,34,64,73,78,51,67,88,85,60,65,56,85,39,34,20,49,88,80,36,66,32,42,68,60,51,51,53,49,52,53,50,53,50,51,52,51,30,58,77,66,76,44,67,66,89,50,33,31,37,54,28,27,61,19,46,37,66,49,46,42,72,75,38,60,90,47,45,90,28,57,37,75,28,60,34,75,87,49,22,68,58,48,27,40,51,57,65,29,41,66,65,35,48,51,59,39,48,72,74,44,71,90,36,54,32,33,38,36,61,41,66,25,37,59,94,53,16,23,76,84,66,51,63,80,69,82,88,51,98,47,49,78,46,70,93